Protein AF-A0A397JHE7-F1 (afdb_monomer_lite)

pLDDT: mean 72.0, std 15.16, range [23.62, 96.5]

Sequence (445 aa):
MYRCSILPQKILYDSLSLGESNKKKRNKEDAKQLLGYFPILFAKNEKEKTSPEFKKLVRETFHKSLKFLLDSLFENENGIDYKINNRIIWFFPKISTIIGDWPEACTYSLTYKSASSNFPCHFCLVQKNDLIDTMQDQIILRNHENMMEHFNNNTGHSKAINEWADLFVILFRKKSDSKMKFPKFHSWIFHIVDTIREYGAINGYTTETYESLHKSYVKTPYRLSNKKGIEEQIMKTIRRKAIIKRRVTEELHKTPTALIYTSKLFEFKLLEASIFFEQQKKNLDLTENMIKGFAKFLECLDLFFDMLDIISAENCRIKIFGSVTLKNINILRATNKFQNRPWFSNIAIAMDDAELFEYQSDNGTCYAQTLLITEVILPNKSPFHLALVQWYDFKSKKTPFVYSCPLLKLVEIYNFIEIEAIEEIVHIVPRFDTKDEYFVNKFIF

Organism: NCBI:txid1348612

Foldseek 3Di:
DFDQDDDLVDKDWDKDFDPVDDLVQRLDPLRIDTQGIATDGDDPDPVLVPDPVNLVVRVVSRVVVVCVSCVVLVVPPVFDFDAGPNDTDTDRDDCPDDFDPPQVVCVNVVNADDQPDQQHAPVPSDGLLVLDPLDDVDQDDDDPVVCVVCVVVVNNVLSVLSSVLNVVLVVCLVVDPSSPSGRVSSCSNPPVVVCCVPPNDPVSRYCVSVVVVSCVQRVLQQVLDPNPPRVVSSVVVVQVLVQQLVVCVVCVPPDDDDKDADFWDDKDWPVCLVVVLVVCVVPPLDDPLLNLCSVCVVVQVVSVCVSVVPPDQVRKMKIWGQWIQAPVRDIAGAASQDPHHGDWWKFKFFGPPVCQVVADDPNRIWIWIFRIWMWIDGPPDDIFGKTKTWGKHQPDPVPQDDPNWGKIFTDSHIHIHGSNRTDDTWDWADDPPDPRIITTDPPDD

Secondary structure (DSSP, 8-state):
---B---TTS-EEEEEE-TTS-HHHHTSGGGEEEEEEE--B--SSHHHHHSHHHHHHHHHHHHHHHHHHHHHHHS-TT-EEEEETTEEEEE--------S-HHHHHHHTT----TT-SS--TTT---GGGS-----S--PPP-HHHHHHHHHTT-HHHHHHHHHHHHHHHHHGGG-TTTT--HHHHHHHHTHHHHHHHH--GGGS-THHHHHHHIIIIIHHHHHS-SSSHHHHHHHHHHHHHHHHHHHHHHTTSPPP--EE--EEEEEEGGGHHHHHHHHTT-TT--HHHHHHHHHHHHHHHHHHHHTT----TT-EEEEESEEE-TTS-EEEEEEEETTEEEE-EEEEEPPGGGTTSS--BTTEEEEEEEEEEEEE-TTSPPEEEEEEEEEEES-SS--EETTEEEEEEEEEEEEEEGGG--EEE-EEE-TTSTT-EEE-----

Radius of gyration: 28.85 Å; chains: 1; bounding box: 70×59×84 Å

Structure (mmCIF, N/CA/C/O backbone):
data_AF-A0A397JHE7-F1
#
_entry.id   AF-A0A397JHE7-F1
#
loop_
_atom_site.group_PDB
_atom_site.id
_atom_site.type_symbol
_atom_site.label_atom_id
_atom_site.label_alt_id
_atom_site.label_comp_id
_atom_site.label_asym_id
_atom_site.label_entity_id
_atom_site.label_seq_id
_atom_site.pdbx_PDB_ins_code
_atom_site.Cartn_x
_atom_site.Cartn_y
_atom_site.Cartn_z
_atom_site.occupancy
_atom_site.B_iso_or_equiv
_atom_site.auth_seq_id
_atom_site.auth_comp_id
_atom_site.auth_asym_id
_atom_site.auth_atom_id
_atom_site.pdbx_PDB_model_num
ATOM 1 N N . MET A 1 1 ? 2.592 -34.560 -9.461 1.00 26.38 1 MET A N 1
ATOM 2 C CA . MET A 1 1 ? 2.081 -33.389 -8.713 1.00 26.38 1 MET A CA 1
ATOM 3 C C . MET A 1 1 ? 3.166 -32.313 -8.696 1.00 26.38 1 MET A C 1
ATOM 5 O O . MET A 1 1 ? 4.179 -32.485 -8.022 1.00 26.38 1 MET A O 1
ATOM 9 N N . TYR A 1 2 ? 3.023 -31.276 -9.524 1.00 28.66 2 TYR A N 1
ATOM 10 C CA . TYR A 1 2 ? 3.938 -30.129 -9.554 1.00 28.66 2 TYR A CA 1
ATOM 11 C C . TYR A 1 2 ? 3.508 -29.138 -8.465 1.00 28.66 2 TYR A C 1
ATOM 13 O O . TYR A 1 2 ? 2.320 -28.853 -8.331 1.00 28.66 2 TYR A O 1
ATOM 21 N N . ARG A 1 3 ? 4.448 -28.651 -7.647 1.00 23.62 3 ARG A N 1
ATOM 22 C CA . ARG A 1 3 ? 4.163 -27.666 -6.591 1.00 23.62 3 ARG A CA 1
ATOM 23 C C . ARG A 1 3 ? 4.021 -26.287 -7.243 1.00 23.62 3 ARG A C 1
ATOM 25 O O . ARG A 1 3 ? 5.022 -25.659 -7.576 1.00 23.62 3 ARG A O 1
ATOM 32 N N . CYS A 1 4 ? 2.789 -25.816 -7.430 1.00 29.36 4 CYS A N 1
ATOM 33 C CA . CYS A 1 4 ? 2.535 -24.416 -7.764 1.00 29.36 4 CYS A CA 1
ATOM 34 C C . CYS A 1 4 ? 2.767 -23.591 -6.492 1.00 29.36 4 CYS A C 1
ATOM 36 O O . CYS A 1 4 ? 2.058 -23.770 -5.505 1.00 29.36 4 CYS A O 1
ATOM 38 N N . SER A 1 5 ? 3.815 -22.770 -6.473 1.00 27.73 5 SER A N 1
ATOM 39 C CA . SER A 1 5 ? 4.160 -21.934 -5.318 1.00 27.73 5 SER A CA 1
ATOM 40 C C . SER A 1 5 ? 4.160 -20.491 -5.799 1.00 27.73 5 SER A C 1
ATOM 42 O O . SER A 1 5 ? 5.057 -20.098 -6.531 1.00 27.73 5 SER A O 1
ATOM 44 N N . ILE A 1 6 ? 3.144 -19.708 -5.449 1.00 31.28 6 ILE A N 1
ATOM 45 C CA . ILE A 1 6 ? 3.033 -18.313 -5.887 1.00 31.28 6 ILE A CA 1
ATOM 46 C C . ILE A 1 6 ? 3.916 -17.470 -4.959 1.00 31.28 6 ILE A C 1
ATOM 48 O O . ILE A 1 6 ? 3.561 -17.203 -3.814 1.00 31.28 6 ILE A O 1
ATOM 52 N N . LEU A 1 7 ? 5.114 -17.106 -5.429 1.00 29.56 7 LEU A N 1
ATOM 53 C CA . LEU A 1 7 ? 6.007 -16.180 -4.733 1.00 29.56 7 LEU A CA 1
ATOM 54 C C . LEU A 1 7 ? 5.869 -14.779 -5.360 1.00 29.56 7 LEU A C 1
ATOM 56 O O . LEU A 1 7 ? 6.213 -14.600 -6.526 1.00 29.56 7 LEU A O 1
ATOM 60 N N . PRO A 1 8 ? 5.455 -13.753 -4.605 1.00 34.47 8 PRO A N 1
ATOM 61 C CA . PRO A 1 8 ? 5.121 -12.417 -5.128 1.00 34.47 8 PRO A CA 1
ATOM 62 C C . PRO A 1 8 ? 6.307 -11.564 -5.597 1.00 34.47 8 PRO A C 1
ATOM 64 O O . PRO A 1 8 ? 6.121 -10.450 -6.071 1.00 34.47 8 PRO A O 1
ATOM 67 N N . GLN A 1 9 ? 7.540 -12.073 -5.520 1.00 31.16 9 GLN A N 1
ATOM 68 C CA . GLN A 1 9 ? 8.666 -11.485 -6.258 1.00 31.16 9 GLN A CA 1
ATOM 69 C C . GLN A 1 9 ? 8.653 -11.852 -7.752 1.00 31.16 9 GLN A C 1
ATOM 71 O O . GLN A 1 9 ? 9.424 -11.279 -8.519 1.00 31.16 9 GLN A O 1
ATOM 76 N N . LYS A 1 10 ? 7.819 -12.816 -8.157 1.00 37.25 10 LYS A N 1
ATOM 77 C CA . LYS A 1 10 ? 7.774 -13.399 -9.498 1.00 37.25 10 LYS A CA 1
ATOM 78 C C . LYS A 1 10 ? 6.319 -13.685 -9.885 1.00 37.25 10 LYS A C 1
ATOM 80 O O . LYS A 1 10 ? 5.913 -14.837 -9.980 1.00 37.25 10 LYS A O 1
ATOM 85 N N . ILE A 1 11 ? 5.535 -12.627 -10.059 1.00 40.00 11 ILE A N 1
ATOM 86 C CA . ILE A 1 11 ? 4.201 -12.680 -10.662 1.00 40.00 11 ILE A CA 1
ATOM 87 C C . ILE A 1 11 ? 4.264 -11.780 -11.896 1.00 40.00 11 ILE A C 1
ATOM 89 O O . ILE A 1 11 ? 4.643 -10.616 -11.773 1.00 40.00 11 ILE A O 1
ATOM 93 N N . LEU A 1 12 ? 3.948 -12.319 -13.078 1.00 46.59 12 LEU A N 1
ATOM 94 C CA . LEU A 1 12 ? 3.642 -11.471 -14.232 1.00 46.59 12 LEU A CA 1
ATOM 95 C C . LEU A 1 12 ? 2.204 -10.983 -14.068 1.00 46.59 12 LEU A C 1
ATOM 97 O O . LEU A 1 12 ? 1.339 -11.751 -13.654 1.00 46.59 12 LEU A O 1
ATOM 101 N N . TYR A 1 13 ? 1.947 -9.726 -14.384 1.00 48.31 13 TYR A N 1
ATOM 102 C CA . TYR A 1 13 ? 0.606 -9.157 -14.378 1.00 48.31 13 TYR A CA 1
ATOM 103 C C . TYR A 1 13 ? 0.344 -8.540 -15.748 1.00 48.31 13 TYR A C 1
ATOM 105 O O . TYR A 1 13 ? 1.288 -8.116 -16.417 1.00 48.31 13 TYR A O 1
ATOM 113 N N . ASP A 1 14 ? -0.920 -8.516 -16.155 1.00 54.09 14 ASP A N 1
ATOM 114 C CA . ASP A 1 14 ? -1.324 -7.950 -17.441 1.00 54.09 14 ASP A CA 1
ATOM 115 C C . ASP A 1 14 ? -2.219 -6.729 -17.239 1.00 54.09 14 ASP A C 1
ATOM 117 O O . ASP A 1 14 ? -2.984 -6.660 -16.272 1.00 54.09 14 ASP A O 1
ATOM 121 N N . SER A 1 15 ? -2.124 -5.751 -18.135 1.00 53.28 15 SER A N 1
ATOM 122 C CA . SER A 1 15 ? -2.905 -4.518 -18.034 1.00 53.28 15 SER A CA 1
ATOM 123 C C . SER A 1 15 ? -3.375 -4.021 -19.392 1.00 53.28 15 SER A C 1
ATOM 125 O O . SER A 1 15 ? -2.587 -3.976 -20.336 1.00 53.28 15 SER A O 1
ATOM 127 N N . LEU A 1 16 ? -4.620 -3.555 -19.459 1.00 56.34 16 LEU A N 1
ATOM 128 C CA . LEU A 1 16 ? -5.203 -2.943 -20.649 1.00 56.34 16 LEU A CA 1
ATOM 129 C C . LEU A 1 16 ? -4.879 -1.440 -20.681 1.00 56.34 16 LEU A C 1
ATOM 131 O O . LEU A 1 16 ? -4.865 -0.792 -19.635 1.00 56.34 16 LEU A O 1
ATOM 135 N N . SER A 1 17 ? -4.612 -0.874 -21.861 1.00 55.06 17 SER A N 1
ATOM 136 C CA . SER A 1 17 ? -4.338 0.561 -22.039 1.00 55.06 17 SER A CA 1
ATOM 137 C C . SER A 1 17 ? -4.993 1.104 -23.307 1.00 55.06 17 SER A C 1
ATOM 139 O O . SER A 1 17 ? -5.088 0.401 -24.312 1.00 55.06 17 SER A O 1
ATOM 141 N N . LEU A 1 18 ? -5.416 2.372 -23.282 1.00 54.31 18 LEU A N 1
ATOM 142 C CA . LEU A 1 18 ? -6.009 3.036 -24.444 1.00 54.31 18 LEU A CA 1
ATOM 143 C C . LEU A 1 18 ? -4.972 3.343 -25.533 1.00 54.31 18 LEU A C 1
ATOM 145 O O . LEU A 1 18 ? -4.219 4.324 -25.450 1.00 54.31 18 LEU A O 1
ATOM 149 N N . GLY A 1 19 ? -5.016 2.549 -26.603 1.00 47.25 19 GLY A N 1
ATOM 150 C CA . GLY A 1 19 ? -4.161 2.678 -27.781 1.00 47.25 19 GLY A CA 1
ATOM 151 C C . GLY A 1 19 ? -4.326 3.984 -28.565 1.00 47.25 19 GLY A C 1
ATOM 152 O O . GLY A 1 19 ? -3.373 4.421 -29.187 1.00 47.25 19 GLY A O 1
ATOM 153 N N . GLU A 1 20 ? -5.452 4.691 -28.510 1.00 47.53 20 GLU A N 1
ATOM 154 C CA . GLU A 1 20 ? -5.619 5.947 -29.278 1.00 47.53 20 GLU A CA 1
ATOM 155 C C . GLU A 1 20 ? -5.133 7.204 -28.536 1.00 47.53 20 GLU A C 1
ATOM 157 O O . GLU A 1 20 ? -5.115 8.304 -29.082 1.00 47.53 20 GLU A O 1
ATOM 162 N N . SER A 1 21 ? -4.700 7.069 -27.280 1.00 52.34 21 SER A N 1
ATOM 163 C CA . SER A 1 21 ? -4.325 8.224 -26.463 1.00 52.34 21 SER A CA 1
ATOM 164 C C . SER A 1 21 ? -2.879 8.690 -26.698 1.00 52.34 21 SER A C 1
ATOM 166 O O . SER A 1 21 ? -1.971 7.888 -26.929 1.00 52.34 21 SER A O 1
ATOM 168 N N . ASN A 1 22 ? -2.651 10.009 -26.612 1.00 51.16 22 ASN A N 1
ATOM 169 C CA . ASN A 1 22 ? -1.320 10.618 -26.717 1.00 51.16 22 ASN A CA 1
ATOM 170 C C . ASN A 1 22 ? -0.339 10.018 -25.691 1.00 51.16 22 ASN A C 1
ATOM 172 O O . ASN A 1 22 ? -0.720 9.721 -24.559 1.00 51.16 22 ASN A O 1
ATOM 176 N N . LYS A 1 23 ? 0.952 9.921 -26.037 1.00 50.88 23 LYS A N 1
ATOM 177 C CA . LYS A 1 23 ? 1.996 9.265 -25.216 1.00 50.88 23 LYS A CA 1
ATOM 178 C C . LYS A 1 23 ? 2.054 9.735 -23.754 1.00 50.88 23 LYS A C 1
ATOM 180 O O . LYS A 1 23 ? 2.192 8.922 -22.848 1.00 50.88 23 LYS A O 1
ATOM 185 N N . LYS A 1 24 ? 1.874 11.041 -23.505 1.00 52.00 24 LYS A N 1
ATOM 186 C CA . LYS A 1 24 ? 1.808 11.615 -22.143 1.00 52.00 24 LYS A CA 1
ATOM 187 C C . LYS A 1 24 ? 0.621 11.095 -21.317 1.00 52.00 24 LYS A C 1
ATOM 189 O O . LYS A 1 24 ? 0.688 11.117 -20.095 1.00 52.00 24 LYS A O 1
ATOM 194 N N . LYS A 1 25 ? -0.464 10.675 -21.972 1.00 59.88 25 LYS A N 1
ATOM 195 C CA . LYS A 1 25 ? -1.680 10.142 -21.348 1.00 59.88 25 LYS A CA 1
ATOM 196 C C . LYS A 1 25 ? -1.567 8.633 -21.108 1.00 59.88 25 LYS A C 1
ATOM 198 O O . LYS A 1 25 ? -1.886 8.202 -20.011 1.00 59.88 25 LYS A O 1
ATOM 203 N N . ARG A 1 26 ? -1.018 7.863 -22.062 1.00 54.31 26 ARG A N 1
ATOM 204 C CA . ARG A 1 26 ? -0.791 6.406 -21.912 1.00 54.31 26 ARG A CA 1
ATOM 205 C C . ARG A 1 26 ? 0.046 6.033 -20.688 1.00 54.31 26 ARG A C 1
ATOM 207 O O . ARG A 1 26 ? -0.150 4.964 -20.126 1.00 54.31 26 ARG A O 1
ATOM 214 N N . ASN A 1 27 ? 0.977 6.895 -20.282 1.00 56.34 27 ASN A N 1
ATOM 215 C CA . ASN A 1 27 ? 1.889 6.617 -19.169 1.00 56.34 27 ASN A CA 1
ATOM 216 C C . ASN A 1 27 ? 1.295 6.905 -17.781 1.00 56.34 27 ASN A C 1
ATOM 218 O O . ASN A 1 27 ? 1.979 6.676 -16.786 1.00 56.34 27 ASN A O 1
ATOM 222 N N . LYS A 1 28 ? 0.061 7.410 -17.692 1.00 59.75 28 LYS A N 1
ATOM 223 C CA . LYS A 1 28 ? -0.585 7.668 -16.404 1.00 59.75 28 LYS A CA 1
ATOM 224 C C . LYS A 1 28 ? -1.330 6.437 -15.884 1.00 59.75 28 LYS A C 1
ATOM 226 O O . LYS A 1 28 ? -1.841 5.640 -16.670 1.00 59.75 28 LYS A O 1
ATOM 231 N N . GLU A 1 29 ? -1.411 6.308 -14.560 1.00 56.56 29 GLU A N 1
ATOM 232 C CA . GLU A 1 29 ? -2.109 5.200 -13.890 1.00 56.56 29 GLU A CA 1
ATOM 233 C C . GLU A 1 29 ? -3.600 5.135 -14.266 1.00 56.56 29 GLU A C 1
ATOM 235 O O . GLU A 1 29 ? -4.122 4.050 -14.480 1.00 56.56 29 GLU A O 1
ATOM 240 N N . ASP A 1 30 ? -4.267 6.281 -14.452 1.00 61.22 30 ASP A N 1
ATOM 241 C CA . ASP A 1 30 ? -5.688 6.379 -14.827 1.00 61.22 30 ASP A CA 1
ATOM 242 C C . ASP A 1 30 ? -5.988 5.958 -16.277 1.00 61.22 30 ASP A C 1
ATOM 244 O O . ASP A 1 30 ? -7.151 5.832 -16.661 1.00 61.22 30 ASP A O 1
ATOM 248 N N . ALA A 1 31 ? -4.955 5.747 -17.097 1.00 57.38 31 ALA A N 1
ATOM 249 C CA . ALA A 1 31 ? -5.079 5.296 -18.482 1.00 57.38 31 ALA A CA 1
ATOM 250 C C . ALA A 1 31 ? -4.892 3.775 -18.643 1.00 57.38 31 ALA A C 1
ATOM 252 O O . ALA A 1 31 ? -4.861 3.285 -19.781 1.00 57.38 31 ALA A O 1
ATOM 253 N N . LYS A 1 32 ? -4.733 3.035 -17.532 1.00 64.31 32 LYS A N 1
ATOM 254 C CA . LYS A 1 32 ? -4.454 1.593 -17.510 1.00 64.31 32 LYS A CA 1
ATOM 255 C C . LYS A 1 32 ? -5.306 0.859 -16.471 1.00 64.31 32 LYS A C 1
ATOM 257 O O . LYS A 1 32 ? -5.542 1.383 -15.390 1.00 64.31 32 LYS A O 1
ATOM 262 N N . GLN A 1 33 ? -5.713 -0.374 -16.769 1.00 62.00 33 GLN A N 1
ATOM 263 C CA . GLN A 1 33 ? -6.459 -1.232 -15.839 1.00 62.00 33 GLN A CA 1
ATOM 264 C C . GLN A 1 33 ? -5.792 -2.604 -15.721 1.00 62.00 33 GLN A C 1
ATOM 266 O O . GLN A 1 33 ? -5.429 -3.207 -16.729 1.00 62.00 33 GLN A O 1
ATOM 271 N N . LEU A 1 34 ? -5.615 -3.093 -14.491 1.00 63.34 34 LEU A N 1
ATOM 272 C CA . LEU A 1 34 ? -5.090 -4.433 -14.214 1.00 63.34 34 LEU A CA 1
ATOM 273 C C . LEU A 1 34 ? -6.127 -5.493 -14.614 1.00 63.34 34 LEU A C 1
ATOM 275 O O . LEU A 1 34 ? -7.256 -5.448 -14.133 1.00 63.34 34 LEU A O 1
ATOM 279 N N . LEU A 1 35 ? -5.728 -6.454 -15.448 1.00 62.19 35 LEU A N 1
ATOM 280 C CA . LEU A 1 35 ? -6.582 -7.559 -15.901 1.00 62.19 35 LEU A CA 1
ATOM 281 C C . LEU A 1 35 ? -6.434 -8.806 -15.024 1.00 62.19 35 LEU A C 1
ATOM 283 O O . LEU A 1 35 ? -7.408 -9.504 -14.763 1.00 62.19 35 LEU A O 1
ATOM 287 N N . GLY A 1 36 ? -5.218 -9.093 -14.555 1.00 62.41 36 GLY A N 1
ATOM 288 C CA . GLY A 1 36 ? -4.967 -10.256 -13.711 1.00 62.41 36 GLY A CA 1
ATOM 289 C C . GLY A 1 36 ? -3.495 -10.631 -13.589 1.00 62.41 36 GLY A C 1
ATOM 290 O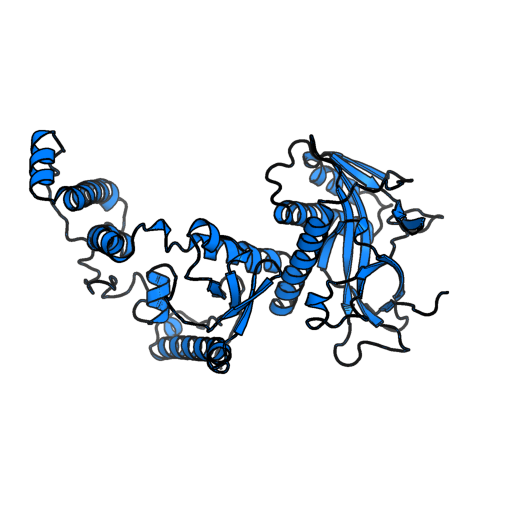 O . GLY A 1 36 ? -2.602 -9.879 -13.985 1.00 62.41 36 GLY A O 1
ATOM 291 N N . TYR A 1 37 ? -3.257 -11.810 -13.016 1.00 64.50 37 TYR A N 1
ATOM 292 C CA . TYR A 1 37 ? -1.934 -12.327 -12.673 1.00 64.50 37 TYR A CA 1
ATOM 293 C C . TYR A 1 37 ? -1.668 -13.682 -13.343 1.00 64.50 37 TYR A C 1
ATOM 295 O O . TYR A 1 37 ? -2.556 -14.529 -13.420 1.00 64.50 37 TYR A O 1
ATOM 303 N N . PHE A 1 38 ? -0.423 -13.918 -13.764 1.00 62.72 38 PHE A N 1
ATOM 304 C CA . PHE A 1 38 ? 0.024 -15.182 -14.347 1.00 62.72 38 PHE A CA 1
ATOM 305 C C . PHE A 1 38 ? 0.722 -16.087 -13.319 1.00 62.72 38 PHE A C 1
ATOM 307 O O . PHE A 1 38 ? 1.612 -15.629 -12.590 1.00 62.72 38 PHE A O 1
ATOM 314 N N . PRO A 1 39 ? 0.407 -17.396 -13.299 1.00 63.31 39 PRO A N 1
ATOM 315 C CA . PRO A 1 39 ? 1.094 -18.359 -12.448 1.00 63.31 39 PRO A CA 1
ATOM 316 C C . PRO A 1 39 ? 2.509 -18.666 -12.963 1.00 63.31 39 PRO A C 1
ATOM 318 O O . PRO A 1 39 ? 2.719 -18.909 -14.152 1.00 63.31 39 PRO A O 1
ATOM 321 N N . ILE A 1 40 ? 3.484 -18.734 -12.050 1.00 66.56 40 ILE A N 1
ATOM 322 C CA . ILE A 1 40 ? 4.867 -19.133 -12.355 1.00 66.56 40 ILE A CA 1
ATOM 323 C C . ILE A 1 40 ? 5.159 -20.509 -11.753 1.00 66.56 40 ILE A C 1
ATOM 325 O O . ILE A 1 40 ? 5.035 -20.723 -10.548 1.00 66.56 40 ILE A O 1
ATOM 329 N N . LEU A 1 41 ? 5.562 -21.455 -12.606 1.00 68.81 41 LEU A N 1
ATOM 330 C CA . LEU A 1 41 ? 5.880 -22.822 -12.194 1.00 68.81 41 LEU A CA 1
ATOM 331 C C . LEU A 1 41 ? 7.312 -22.943 -11.664 1.00 68.81 41 LEU A C 1
ATOM 333 O O . LEU A 1 41 ? 8.253 -22.389 -12.237 1.00 68.81 41 LEU A O 1
ATOM 337 N N . PHE A 1 42 ? 7.483 -23.752 -10.619 1.00 72.19 42 PHE A N 1
ATOM 338 C CA . PHE A 1 42 ? 8.781 -24.054 -10.022 1.00 72.19 42 PHE A CA 1
ATOM 339 C C . PHE A 1 42 ? 9.190 -25.499 -10.307 1.00 72.19 42 PHE A C 1
ATOM 341 O O . PHE A 1 42 ? 8.429 -26.435 -10.056 1.00 72.19 42 PHE A O 1
ATOM 348 N N . ALA A 1 43 ? 10.411 -25.669 -10.814 1.00 75.44 43 ALA A N 1
ATOM 349 C CA . ALA A 1 43 ? 11.056 -26.972 -10.918 1.00 75.44 43 ALA A CA 1
ATOM 350 C C . ALA A 1 43 ? 11.637 -27.377 -9.557 1.00 75.44 43 ALA A C 1
ATOM 352 O O . ALA A 1 43 ? 12.086 -26.525 -8.789 1.00 75.44 43 ALA A O 1
ATOM 353 N N . LYS A 1 44 ? 11.678 -28.678 -9.270 1.00 74.69 44 LYS A N 1
ATOM 354 C CA . LYS A 1 44 ? 12.282 -29.232 -8.053 1.00 74.69 44 LYS A CA 1
ATOM 355 C C . LYS A 1 44 ? 13.809 -29.173 -8.096 1.00 74.69 44 LYS A C 1
ATOM 357 O O . LYS A 1 44 ? 14.437 -29.090 -7.047 1.00 74.69 44 LYS A O 1
ATOM 362 N N . ASN A 1 45 ? 14.409 -29.243 -9.288 1.00 73.19 45 ASN A N 1
ATOM 363 C CA . ASN A 1 45 ? 15.857 -29.162 -9.501 1.00 73.19 45 ASN A CA 1
ATOM 364 C C . ASN A 1 45 ? 16.216 -28.653 -10.920 1.00 73.19 45 ASN A C 1
ATOM 366 O O . ASN A 1 45 ? 15.354 -28.528 -11.791 1.00 73.19 45 ASN A O 1
ATOM 370 N N . GLU A 1 46 ? 17.501 -28.365 -11.166 1.00 74.44 46 GLU A N 1
ATOM 371 C CA . GLU A 1 46 ? 17.999 -27.864 -12.467 1.00 74.44 46 GLU A CA 1
ATOM 372 C C . GLU A 1 46 ? 17.845 -28.880 -13.619 1.00 74.44 46 GLU A C 1
ATOM 374 O O . GLU A 1 46 ? 17.635 -28.491 -14.771 1.00 74.44 46 GLU A O 1
ATOM 379 N N . LYS A 1 47 ? 17.873 -30.188 -13.324 1.00 75.88 47 LYS A N 1
ATOM 380 C CA . LYS A 1 47 ? 17.618 -31.236 -14.329 1.00 75.88 47 LYS A CA 1
ATOM 381 C C . LYS A 1 47 ? 16.177 -31.179 -14.840 1.00 75.88 47 LYS A C 1
ATOM 383 O O . LYS A 1 47 ? 15.939 -31.207 -16.041 1.00 75.88 47 LYS A O 1
ATOM 388 N N . GLU A 1 48 ? 15.211 -31.030 -13.940 1.00 73.50 48 GLU A N 1
ATOM 389 C CA . GLU A 1 48 ? 13.801 -30.877 -14.297 1.00 73.50 48 GLU A CA 1
ATOM 390 C C . GLU A 1 48 ? 13.574 -29.559 -15.040 1.00 73.50 48 GLU A C 1
ATOM 392 O O . GLU A 1 48 ? 12.937 -29.551 -16.086 1.00 73.50 48 GLU A O 1
ATOM 397 N N . LYS A 1 49 ? 14.174 -28.456 -14.581 1.00 71.88 49 LYS A N 1
ATOM 398 C CA . LYS A 1 49 ? 14.066 -27.136 -15.226 1.00 71.88 49 LYS A CA 1
ATOM 399 C C . LYS A 1 49 ? 14.518 -27.132 -16.692 1.00 71.88 49 LYS A C 1
ATOM 401 O O . LYS A 1 49 ? 13.977 -26.380 -17.506 1.00 71.88 49 LYS A O 1
ATOM 406 N N . THR A 1 50 ? 15.509 -27.955 -17.034 1.00 70.62 50 THR A N 1
ATOM 407 C CA . THR A 1 50 ? 16.051 -28.065 -18.397 1.00 70.62 50 THR A CA 1
ATOM 408 C C . THR A 1 50 ? 15.336 -29.109 -19.262 1.00 70.62 50 THR A C 1
ATOM 410 O O . THR A 1 50 ? 15.483 -29.051 -20.490 1.00 70.62 50 THR A O 1
ATOM 413 N N . SER A 1 51 ? 14.513 -29.977 -18.660 1.00 75.12 51 SER A N 1
ATOM 414 C CA . SER A 1 51 ? 13.780 -31.047 -19.348 1.00 75.12 51 SER A CA 1
ATOM 415 C C . SER A 1 51 ? 12.779 -30.525 -20.397 1.00 75.12 51 SER A C 1
ATOM 417 O O . SER A 1 51 ? 12.170 -29.460 -20.207 1.00 75.12 51 SER A O 1
ATOM 419 N N . PRO A 1 52 ? 12.583 -31.250 -21.514 1.00 73.12 52 PRO A N 1
ATOM 420 C CA . PRO A 1 52 ? 11.546 -30.945 -22.501 1.00 73.12 52 PRO A CA 1
ATOM 421 C C . PRO A 1 52 ? 10.138 -30.897 -21.895 1.00 73.12 52 PRO A C 1
ATOM 423 O O . PRO A 1 52 ? 9.353 -30.012 -22.238 1.00 73.12 52 PRO A O 1
ATOM 426 N N . GLU A 1 53 ? 9.834 -31.797 -20.960 1.00 74.62 53 GLU A N 1
ATOM 427 C CA . GLU A 1 53 ? 8.519 -31.948 -20.336 1.00 74.62 53 GLU A CA 1
ATOM 428 C C . GLU A 1 53 ? 8.175 -30.734 -19.473 1.00 74.62 53 GLU A C 1
ATOM 430 O O . GLU A 1 53 ? 7.098 -30.154 -19.618 1.00 74.62 53 GLU A O 1
ATOM 435 N N . PHE A 1 54 ? 9.105 -30.278 -18.627 1.00 73.69 54 PHE A N 1
ATOM 436 C CA . PHE A 1 54 ? 8.898 -29.075 -17.819 1.00 73.69 54 PHE A CA 1
ATOM 437 C C . PHE A 1 54 ? 8.802 -27.824 -18.696 1.00 73.69 54 PHE A C 1
ATOM 439 O O . PHE A 1 54 ? 7.955 -26.958 -18.468 1.00 73.69 54 PHE A O 1
ATOM 446 N N . LYS A 1 55 ? 9.624 -27.736 -19.753 1.00 69.69 55 LYS A N 1
ATOM 447 C CA . LYS A 1 55 ? 9.520 -26.649 -20.734 1.00 69.69 55 LYS A CA 1
ATOM 448 C C . LYS A 1 55 ? 8.146 -26.639 -21.398 1.00 69.69 55 LYS A C 1
ATOM 450 O O . LYS A 1 55 ? 7.589 -25.553 -21.525 1.00 69.69 55 LYS A O 1
ATOM 455 N N . LYS A 1 56 ? 7.598 -27.797 -21.784 1.00 75.88 56 LYS A N 1
ATOM 456 C CA . LYS A 1 56 ? 6.248 -27.934 -22.355 1.00 75.88 56 LYS A CA 1
ATOM 457 C C . LYS A 1 56 ? 5.169 -27.524 -21.352 1.00 75.88 56 LYS A C 1
ATOM 459 O O . LYS A 1 56 ? 4.308 -26.724 -21.695 1.00 75.88 56 LYS A O 1
ATOM 464 N N . LEU A 1 57 ? 5.270 -27.974 -20.105 1.00 74.56 57 LEU A N 1
ATOM 465 C CA . LEU A 1 57 ? 4.310 -27.640 -19.054 1.00 74.56 57 LEU A CA 1
ATOM 466 C C . LEU A 1 57 ? 4.236 -26.129 -18.789 1.00 74.56 57 LEU A C 1
ATOM 468 O O . LEU A 1 57 ? 3.149 -25.565 -18.752 1.00 74.56 57 LEU A O 1
ATOM 472 N N . VAL A 1 58 ? 5.386 -25.452 -18.680 1.00 69.25 58 VAL A N 1
ATOM 473 C CA . VAL A 1 58 ? 5.439 -23.985 -18.531 1.00 69.25 58 VAL A CA 1
ATOM 474 C C . VAL A 1 58 ? 4.719 -23.283 -19.686 1.00 69.25 58 VAL A C 1
ATOM 476 O O . VAL A 1 58 ? 4.014 -22.303 -19.458 1.00 69.25 58 VAL A O 1
ATOM 479 N N . ARG A 1 59 ? 4.873 -23.790 -20.916 1.00 70.38 59 ARG A N 1
ATOM 480 C CA . ARG A 1 59 ? 4.212 -23.240 -22.111 1.00 70.38 59 ARG A CA 1
ATOM 481 C C . ARG A 1 59 ? 2.698 -23.424 -22.049 1.00 70.38 59 ARG A C 1
ATOM 483 O O . ARG A 1 59 ? 1.957 -22.470 -22.251 1.00 70.38 59 ARG A O 1
ATOM 490 N N . GLU A 1 60 ? 2.241 -24.633 -21.734 1.00 75.88 60 GLU A N 1
ATOM 491 C CA . GLU A 1 60 ? 0.812 -24.941 -21.632 1.00 75.88 60 GLU A CA 1
ATOM 492 C C . GLU A 1 60 ? 0.126 -24.129 -20.533 1.00 75.88 60 GLU A C 1
ATOM 494 O O . GLU A 1 60 ? -0.963 -23.601 -20.748 1.00 75.88 60 GLU A O 1
ATOM 499 N N . THR A 1 61 ? 0.757 -24.000 -19.364 1.00 76.25 61 THR A N 1
ATOM 500 C CA . THR A 1 61 ? 0.217 -23.212 -18.252 1.00 76.25 61 THR A CA 1
ATOM 501 C C . THR A 1 61 ? 0.096 -21.737 -18.615 1.00 76.25 61 THR A C 1
ATOM 503 O O . THR A 1 61 ? -0.942 -21.138 -18.335 1.00 76.25 61 THR A O 1
ATOM 506 N N . PHE A 1 62 ? 1.108 -21.163 -19.270 1.00 72.25 62 PHE A N 1
ATOM 507 C CA . PHE A 1 62 ? 1.065 -19.774 -19.718 1.00 72.25 62 PHE A CA 1
ATOM 508 C C . PHE A 1 62 ? -0.095 -19.530 -20.695 1.00 72.25 62 PHE A C 1
ATOM 510 O O . PHE A 1 62 ? -0.936 -18.674 -20.439 1.00 72.25 62 PHE A O 1
ATOM 517 N N . HIS A 1 63 ? -0.216 -20.340 -21.753 1.00 72.94 63 HIS A N 1
ATOM 518 C CA . HIS A 1 63 ? -1.282 -20.167 -22.746 1.00 72.94 63 HIS A CA 1
ATOM 519 C C . HIS A 1 63 ? -2.684 -20.431 -22.201 1.00 72.94 63 HIS A C 1
ATOM 521 O O . HIS A 1 63 ? -3.609 -19.710 -22.557 1.00 72.94 63 HIS A O 1
ATOM 527 N N . LYS A 1 64 ? -2.861 -21.427 -21.323 1.00 78.62 64 LYS A N 1
ATOM 528 C CA . LYS A 1 64 ? -4.158 -21.671 -20.671 1.00 78.62 64 LYS A CA 1
ATOM 529 C C . LYS A 1 64 ? -4.569 -20.501 -19.777 1.00 78.62 64 LYS A C 1
ATOM 531 O O . LYS A 1 64 ? -5.738 -20.139 -19.767 1.00 78.62 64 LYS A O 1
ATOM 536 N N . SER A 1 65 ? -3.612 -19.902 -19.068 1.00 73.75 65 SER A N 1
ATOM 537 C CA . SER A 1 65 ? -3.866 -18.731 -18.219 1.00 73.75 65 SER A CA 1
ATOM 538 C C . SER A 1 65 ? -4.191 -17.493 -19.055 1.00 73.75 65 SER A C 1
ATOM 540 O O . SER A 1 65 ? -5.128 -16.773 -18.733 1.00 73.75 65 SER A O 1
ATOM 542 N N . LEU A 1 66 ? -3.459 -17.276 -20.154 1.00 73.25 66 LEU A N 1
ATOM 543 C CA . LEU A 1 66 ? -3.721 -16.179 -21.087 1.00 73.25 66 LEU A CA 1
ATOM 544 C C . LEU A 1 66 ? -5.102 -16.322 -21.726 1.00 73.25 66 LEU A C 1
ATOM 546 O O . LEU A 1 66 ? -5.859 -15.362 -21.755 1.00 73.25 66 LEU A O 1
ATOM 550 N N . LYS A 1 67 ? -5.445 -17.532 -22.184 1.00 76.12 67 LYS A N 1
ATOM 551 C CA . LYS A 1 67 ? -6.772 -17.835 -22.714 1.00 76.12 67 LYS A CA 1
ATOM 552 C C . LYS A 1 67 ? -7.854 -17.482 -21.691 1.00 76.12 67 LYS A C 1
ATOM 554 O O . LYS A 1 67 ? -8.712 -16.676 -21.997 1.00 76.12 67 LYS A O 1
ATOM 559 N N . PHE A 1 68 ? -7.742 -17.981 -20.461 1.00 77.06 68 PHE A N 1
ATOM 560 C CA . PHE A 1 68 ? -8.713 -17.695 -19.402 1.00 77.06 68 PHE A CA 1
ATOM 561 C C . PHE A 1 68 ? -8.889 -16.190 -19.121 1.00 77.06 68 PHE A C 1
ATOM 563 O O . PHE A 1 68 ? -10.007 -15.724 -18.933 1.00 77.06 68 PHE A O 1
ATOM 570 N N . LEU A 1 69 ? -7.795 -15.417 -19.113 1.00 70.81 69 LEU A N 1
ATOM 571 C CA . LEU A 1 69 ? -7.852 -13.963 -18.919 1.00 70.81 69 LEU A CA 1
ATOM 572 C C . LEU A 1 69 ? -8.539 -13.246 -20.087 1.00 70.81 69 LEU A C 1
ATOM 574 O O . LEU A 1 69 ? -9.304 -12.309 -19.869 1.00 70.81 69 LEU A O 1
ATOM 578 N N . LEU A 1 70 ? -8.259 -13.678 -21.316 1.00 71.06 70 LEU A N 1
ATOM 579 C CA . LEU A 1 70 ? -8.790 -13.050 -22.520 1.00 71.06 70 LEU A CA 1
ATOM 580 C C . LEU A 1 70 ? -10.200 -13.528 -22.887 1.00 71.06 70 LEU A C 1
ATOM 582 O O . LEU A 1 70 ? -10.913 -12.775 -23.540 1.00 71.06 70 LEU A O 1
ATOM 586 N N . ASP A 1 71 ? -10.624 -14.724 -22.467 1.00 73.81 71 ASP A N 1
ATOM 587 C CA . ASP A 1 71 ? -11.950 -15.285 -22.772 1.00 73.81 71 ASP A CA 1
ATOM 588 C C . ASP A 1 71 ? -13.055 -14.282 -22.365 1.00 73.81 71 ASP A C 1
ATOM 590 O O . ASP A 1 71 ? -13.905 -13.932 -23.179 1.00 73.81 71 ASP A O 1
ATOM 594 N N . SER A 1 72 ? -12.934 -13.669 -21.181 1.00 65.94 72 SER A N 1
ATOM 595 C CA . SER A 1 72 ? -13.843 -12.616 -20.679 1.00 65.94 72 SER A CA 1
ATOM 596 C C . SER A 1 72 ? -13.936 -11.367 -21.577 1.00 65.94 72 SER A C 1
ATOM 598 O O . SER A 1 72 ? -14.954 -10.674 -21.591 1.00 65.94 72 SER A O 1
ATOM 600 N N . LEU A 1 73 ? -12.856 -11.037 -22.297 1.00 64.69 73 LEU A N 1
ATOM 601 C CA . LEU A 1 73 ? -12.803 -9.895 -23.219 1.00 64.69 73 LEU A CA 1
ATOM 602 C C . LEU A 1 73 ? -13.434 -10.229 -24.574 1.00 64.69 73 LEU A C 1
ATOM 604 O O . LEU A 1 73 ? -13.917 -9.323 -25.248 1.00 64.69 73 LEU A O 1
ATOM 608 N N . PHE A 1 74 ? -13.424 -11.505 -24.967 1.00 63.91 74 PHE A N 1
ATOM 609 C CA . PHE A 1 74 ? -13.966 -11.978 -26.241 1.00 63.91 74 PHE A CA 1
ATOM 610 C C . PHE A 1 74 ? -15.425 -12.445 -26.152 1.00 63.91 74 PHE A C 1
ATOM 612 O O . PHE A 1 74 ? -16.117 -12.413 -27.162 1.00 63.91 74 PHE A O 1
ATOM 619 N N . GLU A 1 75 ? -15.917 -12.822 -24.969 1.00 63.81 75 GLU A N 1
ATOM 620 C CA . GLU A 1 75 ? -17.333 -13.165 -24.746 1.00 63.81 75 GLU A CA 1
ATOM 621 C C . GLU A 1 75 ? -18.274 -11.945 -24.847 1.00 63.81 75 GLU A C 1
ATOM 623 O O . GLU A 1 75 ? -19.469 -12.098 -25.095 1.00 63.81 75 GLU A O 1
ATOM 628 N N . ASN A 1 76 ? -17.746 -10.721 -24.722 1.00 62.12 76 ASN A N 1
ATOM 629 C CA . ASN A 1 76 ? -18.501 -9.477 -24.898 1.00 62.12 76 ASN A CA 1
ATOM 630 C C . ASN A 1 76 ? -18.405 -8.958 -26.342 1.00 62.12 76 ASN A C 1
ATOM 632 O O . ASN A 1 76 ? -17.779 -7.930 -26.616 1.00 62.12 76 ASN A O 1
ATOM 636 N N . GLU A 1 77 ? -19.075 -9.643 -27.274 1.00 58.03 77 GLU A N 1
ATOM 637 C CA . GLU A 1 77 ? -19.175 -9.218 -28.685 1.00 58.03 77 GLU A CA 1
ATOM 638 C C . GLU A 1 77 ? -19.808 -7.825 -28.858 1.00 58.03 77 GLU A C 1
ATOM 640 O O . GLU A 1 77 ? -19.618 -7.196 -29.893 1.00 58.03 77 GLU A O 1
ATOM 645 N N . ASN A 1 78 ? -20.503 -7.320 -27.831 1.00 67.06 78 ASN A N 1
ATOM 646 C CA . ASN A 1 78 ? -21.197 -6.029 -27.808 1.00 67.06 78 ASN A CA 1
ATOM 647 C C . ASN A 1 78 ? -20.392 -4.899 -27.136 1.00 67.06 78 ASN A C 1
ATOM 649 O O . ASN A 1 78 ? -20.962 -3.868 -26.782 1.00 67.06 78 ASN A O 1
ATOM 653 N N . GLY A 1 79 ? -19.081 -5.078 -26.952 1.00 68.38 79 GLY A N 1
ATOM 654 C CA . GLY A 1 79 ? -18.211 -4.083 -26.324 1.00 68.38 79 GLY A CA 1
ATOM 655 C C . GLY A 1 79 ? -18.211 -4.151 -24.796 1.00 68.38 79 GLY A C 1
ATOM 656 O O . GLY A 1 79 ? -18.972 -4.895 -24.182 1.00 68.38 79 GLY A O 1
ATOM 657 N N . ILE A 1 80 ? -17.302 -3.396 -24.182 1.00 71.06 80 ILE A N 1
ATOM 658 C CA . ILE A 1 80 ? -17.081 -3.352 -22.737 1.00 71.06 80 ILE A CA 1
ATOM 659 C C . ILE A 1 80 ? -17.146 -1.917 -22.218 1.00 71.06 80 ILE A C 1
ATOM 661 O O . ILE A 1 80 ? -16.670 -0.977 -22.860 1.00 71.06 80 ILE A O 1
ATOM 665 N N . ASP A 1 81 ? -17.700 -1.767 -21.020 1.00 72.62 81 ASP A N 1
ATOM 666 C CA . ASP A 1 81 ? -17.679 -0.521 -20.265 1.00 72.62 81 ASP A CA 1
ATOM 667 C C . ASP A 1 81 ? -16.346 -0.380 -19.528 1.00 72.62 81 ASP A C 1
ATOM 669 O O . ASP A 1 81 ? -15.994 -1.191 -18.670 1.00 72.62 81 ASP A O 1
ATOM 673 N N . TYR A 1 82 ? -15.593 0.670 -19.847 1.00 66.62 82 TYR A N 1
ATOM 674 C CA . TYR A 1 82 ? -14.273 0.917 -19.280 1.00 66.62 82 TYR A CA 1
ATOM 675 C C . TYR A 1 82 ? -14.241 2.246 -18.534 1.00 66.62 82 TYR A C 1
ATOM 677 O O . TYR A 1 82 ? -14.492 3.315 -19.092 1.00 66.62 82 TYR A O 1
ATOM 685 N N . LYS A 1 83 ? -13.932 2.196 -17.239 1.00 62.16 83 LYS A N 1
ATOM 686 C CA . LYS A 1 83 ? -14.005 3.363 -16.356 1.00 62.16 83 LYS A CA 1
ATOM 687 C C . LYS A 1 83 ? -12.674 4.119 -16.345 1.00 62.16 83 LYS A C 1
ATOM 689 O O . LYS A 1 83 ? -11.693 3.644 -15.786 1.00 62.16 83 LYS A O 1
ATOM 694 N N . ILE A 1 84 ? -12.651 5.329 -16.906 1.00 60.25 84 ILE A N 1
ATOM 695 C CA . ILE A 1 84 ? -11.494 6.243 -16.898 1.00 60.25 84 ILE A CA 1
ATOM 696 C C . ILE A 1 84 ? -11.894 7.557 -16.245 1.00 60.25 84 ILE A C 1
ATOM 698 O O . ILE A 1 84 ? -12.836 8.204 -16.695 1.00 60.25 84 ILE A O 1
ATOM 702 N N . ASN A 1 85 ? -11.148 8.004 -15.229 1.00 54.44 85 ASN A N 1
ATOM 703 C CA . ASN A 1 85 ? -11.412 9.273 -14.532 1.00 54.44 85 ASN A CA 1
ATOM 704 C C . ASN A 1 85 ? -12.889 9.432 -14.123 1.00 54.44 85 ASN A C 1
ATOM 706 O O . ASN A 1 85 ? -13.512 10.456 -14.398 1.00 54.44 85 ASN A O 1
ATOM 710 N N . ASN A 1 86 ? -13.468 8.382 -13.531 1.00 58.09 86 ASN A N 1
ATOM 711 C CA . ASN A 1 86 ? -14.886 8.299 -13.152 1.00 58.09 86 ASN A CA 1
ATOM 712 C C . ASN A 1 86 ? -15.895 8.451 -14.305 1.00 58.09 86 ASN A C 1
ATOM 714 O O . ASN A 1 86 ? -17.087 8.602 -14.052 1.00 58.09 86 ASN A O 1
ATOM 718 N N . ARG A 1 87 ? -15.457 8.370 -15.564 1.00 57.06 87 ARG A N 1
ATOM 719 C CA . ARG A 1 87 ? -16.330 8.295 -16.738 1.00 57.06 87 ARG A CA 1
ATOM 720 C C . ARG A 1 87 ? -16.318 6.877 -17.275 1.00 57.06 87 ARG A C 1
ATOM 722 O O . ARG A 1 87 ? -15.250 6.305 -17.476 1.00 57.06 87 ARG A O 1
ATOM 729 N N . ILE A 1 88 ? -17.501 6.322 -17.497 1.00 70.88 88 ILE A N 1
ATOM 730 C CA . ILE A 1 88 ? -17.646 5.059 -18.212 1.00 70.88 88 ILE A CA 1
ATOM 731 C C . ILE A 1 88 ? -17.514 5.377 -19.696 1.00 70.88 88 ILE A C 1
ATOM 733 O O . ILE A 1 88 ? -18.234 6.223 -20.227 1.00 70.88 88 ILE A O 1
ATOM 737 N N . ILE A 1 89 ? -16.538 4.751 -20.337 1.00 71.62 89 ILE A N 1
ATOM 738 C CA . ILE A 1 89 ? -16.311 4.830 -21.770 1.00 71.62 89 ILE A CA 1
ATOM 739 C C . ILE A 1 89 ? -16.595 3.442 -22.316 1.00 71.62 89 ILE A C 1
ATOM 741 O O . ILE A 1 89 ? -15.864 2.498 -22.027 1.00 71.62 89 ILE A O 1
ATOM 745 N N . TRP A 1 90 ? -17.664 3.333 -23.091 1.00 72.62 90 TRP A N 1
ATOM 746 C CA . TRP A 1 90 ? -17.987 2.110 -23.805 1.00 72.62 90 TRP A CA 1
ATOM 747 C C . TRP A 1 90 ? -17.085 1.981 -25.034 1.00 72.62 90 TRP A C 1
ATOM 749 O O . TRP A 1 90 ? -16.957 2.931 -25.814 1.00 72.62 90 TRP A O 1
ATOM 759 N N . PHE A 1 91 ? -16.441 0.828 -25.210 1.00 64.50 91 PHE A N 1
ATOM 760 C CA . PHE A 1 91 ? -15.658 0.543 -26.411 1.00 64.50 91 PHE A CA 1
ATOM 761 C C . PHE A 1 91 ? -15.603 -0.947 -26.744 1.00 64.50 91 PHE A C 1
ATOM 763 O O . PHE A 1 91 ? -15.776 -1.807 -25.888 1.00 64.50 91 PHE A O 1
ATOM 770 N N . PHE A 1 92 ? -15.268 -1.264 -27.994 1.00 66.19 92 PHE A N 1
ATOM 771 C CA . PHE A 1 92 ? -14.950 -2.632 -28.399 1.00 66.19 92 PHE A CA 1
ATOM 772 C C . PHE A 1 92 ? -13.484 -2.956 -28.103 1.00 66.19 92 PHE A C 1
ATOM 774 O O . PHE A 1 92 ? -12.599 -2.261 -28.620 1.00 66.19 92 PHE A O 1
ATOM 781 N N . PRO A 1 93 ? -13.188 -3.976 -27.277 1.00 60.41 93 PRO A N 1
ATOM 782 C CA . PRO A 1 93 ? -11.814 -4.328 -26.971 1.00 60.41 93 PRO A CA 1
ATOM 783 C C . PRO A 1 93 ? -11.148 -4.865 -28.237 1.00 60.41 93 PRO A C 1
ATOM 785 O O . PRO A 1 93 ? -11.489 -5.928 -28.749 1.00 60.41 93 PRO A O 1
ATOM 788 N N . LYS A 1 94 ? -10.179 -4.112 -28.757 1.00 56.16 94 LYS A N 1
ATOM 789 C CA . LYS A 1 94 ? -9.358 -4.529 -29.891 1.00 56.16 94 LYS A CA 1
ATOM 790 C C . LYS A 1 94 ? -7.923 -4.683 -29.420 1.00 56.16 94 LYS A C 1
ATOM 792 O O . LYS A 1 94 ? -7.298 -3.714 -28.992 1.00 56.16 94 LYS A O 1
ATOM 797 N N . ILE A 1 95 ? -7.386 -5.898 -29.513 1.00 59.09 95 ILE A N 1
ATOM 798 C CA . ILE A 1 95 ? -5.962 -6.135 -29.267 1.00 59.09 95 ILE A CA 1
ATOM 799 C C . ILE A 1 95 ? -5.196 -5.520 -30.440 1.00 59.09 95 ILE A C 1
ATOM 801 O O . ILE A 1 95 ? -5.126 -6.104 -31.518 1.00 59.09 95 ILE A O 1
ATOM 805 N N . SER A 1 96 ? -4.670 -4.307 -30.255 1.00 43.25 96 SER A N 1
ATOM 806 C CA . SER A 1 96 ? -3.892 -3.631 -31.298 1.00 43.25 96 SER A CA 1
ATOM 807 C C . SER A 1 96 ? -2.431 -4.077 -31.305 1.00 43.25 96 SER A C 1
ATOM 809 O O . SER A 1 96 ? -1.810 -4.121 -32.364 1.00 43.25 96 SER A O 1
ATOM 811 N N . THR A 1 97 ? -1.844 -4.336 -30.127 1.00 46.62 97 THR A N 1
ATOM 812 C CA . THR A 1 97 ? -0.398 -4.571 -29.962 1.00 46.62 97 THR A CA 1
ATOM 813 C C . THR A 1 97 ? -0.099 -5.205 -28.597 1.00 46.62 97 THR A C 1
ATOM 815 O O . THR A 1 97 ? -0.633 -4.750 -27.588 1.00 46.62 97 THR A O 1
ATOM 818 N N . ILE A 1 98 ? 0.780 -6.214 -28.540 1.00 54.75 98 ILE A N 1
ATOM 819 C CA . ILE A 1 98 ? 1.368 -6.698 -27.277 1.00 54.75 98 ILE A CA 1
ATOM 820 C C . ILE A 1 98 ? 2.527 -5.758 -26.933 1.00 54.75 98 ILE A C 1
ATOM 822 O O . ILE A 1 98 ? 3.542 -5.754 -27.625 1.00 54.75 98 ILE A O 1
ATOM 826 N N . ILE A 1 99 ? 2.361 -4.933 -25.898 1.00 49.22 99 ILE A N 1
ATOM 827 C CA . ILE A 1 99 ? 3.393 -3.996 -25.441 1.00 49.22 99 ILE A CA 1
ATOM 828 C C . ILE A 1 99 ? 4.142 -4.643 -24.273 1.00 49.22 99 ILE A C 1
ATOM 830 O O . ILE A 1 99 ? 3.589 -4.811 -23.192 1.00 49.22 99 ILE A O 1
ATOM 834 N N . GLY A 1 100 ? 5.402 -4.989 -24.502 1.00 54.41 100 GLY A N 1
ATOM 835 C CA . GLY A 1 100 ? 6.373 -5.437 -23.504 1.00 54.41 100 GLY A CA 1
ATOM 836 C C . GLY A 1 100 ? 7.771 -5.124 -24.025 1.00 54.41 100 GLY A C 1
ATOM 837 O O . GLY A 1 100 ? 7.908 -4.755 -25.199 1.00 54.41 100 GLY A O 1
ATOM 838 N N . ASP A 1 101 ? 8.813 -5.265 -23.200 1.00 51.09 101 ASP A N 1
ATOM 839 C CA . ASP A 1 101 ? 10.147 -5.261 -23.802 1.00 51.09 101 ASP A CA 1
ATOM 840 C C . ASP A 1 101 ? 10.252 -6.421 -24.800 1.00 51.09 101 ASP A C 1
ATOM 842 O O . ASP A 1 101 ? 9.505 -7.403 -24.767 1.00 51.09 101 ASP A O 1
ATOM 846 N N . TRP A 1 102 ? 11.136 -6.286 -25.780 1.00 57.44 102 TRP A N 1
ATOM 847 C CA . TRP A 1 102 ? 11.188 -7.271 -26.851 1.00 57.44 102 TRP A CA 1
ATOM 848 C C . TRP A 1 102 ? 11.439 -8.719 -26.351 1.00 57.44 102 TRP A C 1
ATOM 850 O O . TRP A 1 102 ? 10.830 -9.654 -26.878 1.00 57.44 102 TRP A O 1
ATOM 860 N N . PRO A 1 103 ? 12.243 -8.948 -25.288 1.00 53.16 103 PRO A N 1
ATOM 861 C CA . PRO A 1 103 ? 12.291 -10.229 -24.575 1.00 53.16 103 PRO A CA 1
ATOM 862 C C . PRO A 1 103 ? 10.952 -10.717 -23.983 1.00 53.16 103 PRO A C 1
ATOM 864 O O . PRO A 1 103 ? 10.655 -11.912 -24.077 1.00 53.16 103 PRO A O 1
ATOM 867 N N . GLU A 1 104 ? 10.132 -9.846 -23.394 1.00 54.97 104 GLU A N 1
ATOM 868 C CA . GLU A 1 104 ? 8.775 -10.157 -22.921 1.00 54.97 104 GLU A CA 1
ATOM 869 C C . GLU A 1 104 ? 7.846 -10.519 -24.086 1.00 54.97 104 GLU A C 1
ATOM 871 O O . GLU A 1 104 ? 7.187 -11.558 -24.032 1.00 54.97 104 GLU A O 1
ATOM 876 N N . ALA A 1 105 ? 7.864 -9.765 -25.191 1.00 58.50 105 ALA A N 1
ATOM 877 C CA . ALA A 1 105 ? 7.120 -10.099 -26.412 1.00 58.50 105 ALA A CA 1
ATOM 878 C C . ALA A 1 105 ? 7.521 -11.480 -26.977 1.00 58.50 105 ALA A C 1
ATOM 880 O O . ALA A 1 105 ? 6.675 -12.290 -27.371 1.00 58.50 105 ALA A O 1
ATOM 881 N N . CYS A 1 106 ? 8.815 -11.813 -26.936 1.00 58.28 106 CYS A N 1
ATOM 882 C CA . CYS A 1 106 ? 9.311 -13.138 -27.319 1.00 58.28 106 CYS A CA 1
ATOM 883 C C . CYS A 1 106 ? 8.940 -14.243 -26.312 1.00 58.28 106 CYS A C 1
ATOM 885 O O . CYS A 1 106 ? 8.927 -15.427 -26.660 1.00 58.28 106 CYS A O 1
ATOM 887 N N . THR A 1 107 ? 8.621 -13.877 -25.068 1.00 57.50 107 THR A N 1
ATOM 888 C CA . THR A 1 107 ? 8.090 -14.803 -24.063 1.00 57.50 107 THR A CA 1
ATOM 889 C C . THR A 1 107 ? 6.647 -15.186 -24.394 1.00 57.50 107 THR A C 1
ATOM 891 O O . THR A 1 107 ? 6.321 -16.368 -24.300 1.00 57.50 107 THR A O 1
ATOM 894 N N . TYR A 1 108 ? 5.817 -14.251 -24.881 1.00 57.59 108 TYR A N 1
ATOM 895 C CA . TYR A 1 108 ? 4.452 -14.546 -25.351 1.00 57.59 108 TYR A CA 1
ATOM 896 C C . TYR A 1 108 ? 4.425 -15.530 -26.529 1.00 57.59 108 TYR A C 1
ATOM 898 O O . TYR A 1 108 ? 3.578 -16.421 -26.572 1.00 57.59 108 TYR A O 1
ATOM 906 N N . SER A 1 109 ? 5.379 -15.408 -27.458 1.00 57.06 109 SER A N 1
ATOM 907 C CA . SER A 1 109 ? 5.541 -16.345 -28.580 1.00 57.06 109 SER A CA 1
ATOM 908 C C . SER A 1 109 ? 6.370 -17.590 -28.232 1.00 57.06 109 SER A C 1
ATOM 910 O O . SER A 1 109 ? 6.498 -18.493 -29.057 1.00 57.06 109 SER A O 1
ATOM 912 N N . LEU A 1 110 ? 6.926 -17.667 -27.014 1.00 55.03 110 LEU A N 1
ATOM 913 C CA . LEU A 1 110 ? 7.766 -18.763 -26.506 1.00 55.03 110 LEU A CA 1
ATOM 914 C C . LEU A 1 110 ? 8.995 -19.101 -27.371 1.00 55.03 110 LEU A C 1
ATOM 916 O O . LEU A 1 110 ? 9.566 -20.194 -27.240 1.00 55.03 110 LEU A O 1
ATOM 920 N N . THR A 1 111 ? 9.403 -18.176 -28.235 1.00 53.62 111 THR A N 1
ATOM 921 C CA . THR A 1 111 ? 10.515 -18.324 -29.184 1.00 53.62 111 THR A CA 1
ATOM 922 C C . THR A 1 111 ? 11.869 -18.085 -28.517 1.00 53.62 111 THR A C 1
ATOM 924 O O . THR A 1 111 ? 12.876 -18.658 -28.929 1.00 53.62 111 THR A O 1
ATOM 927 N N . TYR A 1 112 ? 11.896 -17.320 -27.423 1.00 53.19 112 TYR A N 1
ATOM 928 C CA . TYR A 1 112 ? 13.115 -16.926 -26.725 1.00 53.19 112 TYR A CA 1
ATOM 929 C C . TYR A 1 112 ? 13.050 -17.306 -25.244 1.00 53.19 112 TYR A C 1
ATOM 931 O O . TYR A 1 112 ? 12.052 -17.044 -24.577 1.00 53.19 112 TYR A O 1
ATOM 939 N N . LYS A 1 113 ? 14.100 -17.940 -24.699 1.00 52.66 113 LYS A N 1
ATOM 940 C CA . LYS A 1 113 ? 14.114 -18.299 -23.266 1.00 52.66 113 LYS A CA 1
ATOM 941 C C . LYS A 1 113 ? 15.395 -18.030 -22.488 1.00 52.66 113 LYS A C 1
ATOM 943 O O . LYS A 1 113 ? 15.374 -18.258 -21.283 1.00 52.66 113 LYS A O 1
ATOM 948 N N . SER A 1 114 ? 16.500 -17.588 -23.094 1.00 53.81 114 SER A N 1
ATOM 949 C CA . SER A 1 114 ? 17.746 -17.394 -22.335 1.00 53.81 114 SER A CA 1
ATOM 950 C C . SER A 1 114 ? 18.898 -16.850 -23.186 1.00 53.81 114 SER A C 1
ATOM 952 O O . SER A 1 114 ? 19.016 -17.200 -24.359 1.00 53.81 114 SER A O 1
ATOM 954 N N . ALA A 1 115 ? 19.851 -16.163 -22.543 1.00 52.25 115 ALA A N 1
ATOM 955 C CA . ALA A 1 115 ? 21.213 -15.938 -23.056 1.00 52.25 115 ALA A CA 1
ATOM 956 C C . ALA A 1 115 ? 22.007 -17.248 -23.309 1.00 52.25 115 ALA A C 1
ATOM 958 O O . ALA A 1 115 ? 23.102 -17.236 -23.869 1.00 52.25 115 ALA A O 1
ATOM 959 N N . SER A 1 116 ? 21.459 -18.391 -22.887 1.00 57.41 116 SER A N 1
ATOM 960 C CA . SER A 1 116 ? 21.957 -19.743 -23.150 1.00 57.41 116 SER A CA 1
ATOM 961 C C . SER A 1 116 ? 21.312 -20.412 -24.373 1.00 57.41 116 SER A C 1
ATOM 963 O O . SER A 1 116 ? 21.477 -21.617 -24.538 1.00 57.41 116 SER A O 1
ATOM 965 N N . SER A 1 117 ? 20.537 -19.684 -25.187 1.00 68.06 117 SER A N 1
ATOM 966 C CA . SER A 1 117 ? 20.035 -20.197 -26.469 1.00 68.06 117 SER A CA 1
ATOM 967 C C . SER A 1 117 ? 21.182 -20.362 -27.470 1.00 68.06 117 SER A C 1
ATOM 969 O O . SER A 1 117 ? 22.106 -19.546 -27.489 1.00 68.06 117 SER A O 1
ATOM 971 N N . ASN A 1 118 ? 21.099 -21.386 -28.323 1.00 71.69 118 ASN A N 1
ATOM 972 C CA . ASN A 1 118 ? 22.017 -21.556 -29.456 1.00 71.69 118 ASN A CA 1
ATOM 973 C C . ASN A 1 118 ? 21.839 -20.440 -30.492 1.00 71.69 118 ASN A C 1
ATOM 975 O O . ASN A 1 118 ? 22.815 -20.023 -31.108 1.00 71.69 118 ASN A O 1
ATOM 979 N N . PHE A 1 119 ? 20.612 -19.926 -30.607 1.00 73.50 119 PHE A N 1
ATOM 980 C CA . PHE A 1 119 ? 20.235 -18.815 -31.475 1.00 73.50 119 PHE A CA 1
ATOM 981 C C . PHE A 1 119 ? 19.602 -17.722 -30.620 1.00 73.50 119 PHE A C 1
ATOM 983 O O . PHE A 1 119 ? 18.399 -17.762 -30.343 1.00 73.50 119 PHE A O 1
ATOM 990 N N . PRO A 1 120 ? 20.420 -16.832 -30.041 1.00 69.12 120 PRO A N 1
ATOM 991 C CA . PRO A 1 120 ? 19.936 -15.915 -29.028 1.00 69.12 120 PRO A CA 1
ATOM 992 C C . PRO A 1 120 ? 19.494 -14.548 -29.586 1.00 69.12 120 PRO A C 1
ATOM 994 O O . PRO A 1 120 ? 19.017 -13.727 -28.812 1.00 69.12 120 PRO A O 1
ATOM 997 N N . CYS A 1 121 ? 19.600 -14.282 -30.893 1.00 72.38 121 CYS A N 1
ATOM 998 C CA . CYS A 1 121 ? 18.876 -13.166 -31.514 1.00 72.38 121 CYS A CA 1
ATOM 999 C C . CYS A 1 121 ? 17.586 -13.680 -32.153 1.00 72.38 121 CYS A C 1
ATOM 1001 O O . CYS A 1 121 ? 17.626 -14.597 -32.964 1.00 72.38 121 CYS A O 1
ATOM 1003 N N . HIS A 1 122 ? 16.446 -13.084 -31.823 1.00 64.88 122 HIS A N 1
ATOM 1004 C CA . HIS A 1 122 ? 15.158 -13.469 -32.407 1.00 64.88 122 HIS A CA 1
ATOM 1005 C C . HIS A 1 122 ? 14.876 -12.747 -33.740 1.00 64.88 122 HIS A C 1
ATOM 1007 O O . HIS A 1 122 ? 13.989 -13.176 -34.467 1.00 64.88 122 HIS A O 1
ATOM 1013 N N . PHE A 1 123 ? 15.579 -11.646 -34.050 1.00 67.00 123 PHE A N 1
ATOM 1014 C CA . PHE A 1 123 ? 15.396 -10.901 -35.303 1.00 67.00 123 PHE A CA 1
ATOM 1015 C C . PHE A 1 123 ? 16.020 -11.650 -36.481 1.00 67.00 123 PHE A C 1
ATOM 1017 O O . PHE A 1 123 ? 15.405 -11.779 -37.531 1.00 67.00 123 PHE A O 1
ATOM 1024 N N . CYS A 1 124 ? 17.238 -12.160 -36.296 1.00 76.19 124 CYS A N 1
ATOM 1025 C CA . CYS A 1 124 ? 18.033 -12.750 -37.374 1.00 76.19 124 CYS A CA 1
ATOM 1026 C C . CYS A 1 124 ? 18.452 -14.205 -37.120 1.00 76.19 124 CYS A C 1
ATOM 1028 O O . CYS A 1 124 ? 19.124 -14.789 -37.962 1.00 76.19 124 CYS A O 1
ATOM 1030 N N . LEU A 1 125 ? 18.088 -14.793 -35.969 1.00 71.06 125 LEU A N 1
ATOM 1031 C CA . LEU A 1 125 ? 18.471 -16.160 -35.584 1.00 71.06 125 LEU A CA 1
ATOM 1032 C C . LEU A 1 125 ? 19.984 -16.415 -35.695 1.00 71.06 125 LEU A C 1
ATOM 1034 O O . LEU A 1 125 ? 20.404 -17.514 -36.043 1.00 71.06 125 LEU A O 1
ATOM 1038 N N . VAL A 1 126 ? 20.815 -15.412 -35.387 1.00 77.38 126 VAL A N 1
ATOM 1039 C CA . VAL A 1 126 ? 22.278 -15.568 -35.382 1.00 77.38 126 VAL A CA 1
ATOM 1040 C C . VAL A 1 126 ? 22.709 -16.588 -34.330 1.00 77.38 126 VAL A C 1
ATOM 1042 O O . VAL A 1 126 ? 22.107 -16.670 -33.254 1.00 77.38 126 VAL A O 1
ATOM 1045 N N . GLN A 1 127 ? 23.759 -17.360 -34.615 1.00 77.62 127 GLN A N 1
ATOM 1046 C CA . GLN A 1 127 ? 24.337 -18.266 -33.626 1.00 77.62 127 GLN A CA 1
ATOM 1047 C C . GLN A 1 127 ? 24.956 -17.480 -32.470 1.00 77.62 127 GLN A C 1
ATOM 1049 O O . GLN A 1 127 ? 25.491 -16.385 -32.636 1.00 77.62 127 GLN A O 1
ATOM 1054 N N . LYS A 1 128 ? 24.944 -18.068 -31.272 1.00 75.50 128 LYS A N 1
ATOM 1055 C CA . LYS A 1 128 ? 25.537 -17.459 -30.071 1.00 75.50 128 LYS A CA 1
ATOM 1056 C C . LYS A 1 128 ? 26.996 -17.031 -30.275 1.00 75.50 128 LYS A C 1
ATOM 1058 O O . LYS A 1 128 ? 27.414 -16.005 -29.738 1.00 75.50 128 LYS A O 1
ATOM 1063 N N . ASN A 1 129 ? 27.760 -17.811 -31.034 1.00 77.12 129 ASN A N 1
ATOM 1064 C CA . ASN A 1 129 ? 29.164 -17.520 -31.301 1.00 77.12 129 ASN A CA 1
ATOM 1065 C C . ASN A 1 129 ? 29.351 -16.329 -32.250 1.00 77.12 129 ASN A C 1
ATOM 1067 O O . ASN A 1 129 ? 30.397 -15.692 -32.171 1.00 77.12 129 ASN A O 1
ATOM 1071 N N . ASP A 1 130 ? 28.328 -15.954 -33.015 1.00 76.62 130 ASP A N 1
ATOM 1072 C CA . ASP A 1 130 ? 28.408 -14.950 -34.084 1.00 76.62 130 ASP A CA 1
ATOM 1073 C C . ASP A 1 130 ? 27.626 -13.669 -33.727 1.00 76.62 130 ASP A C 1
ATOM 1075 O O . ASP A 1 130 ? 27.380 -12.804 -34.559 1.00 76.62 130 ASP A O 1
ATOM 1079 N N . LEU A 1 131 ? 27.241 -13.510 -32.453 1.00 74.12 131 LEU A N 1
ATOM 1080 C CA . LEU A 1 131 ? 26.512 -12.336 -31.947 1.00 74.12 131 LEU A CA 1
ATOM 1081 C C . LEU A 1 131 ? 27.237 -11.000 -32.186 1.00 74.12 131 LEU A C 1
ATOM 1083 O O . LEU A 1 131 ? 26.593 -9.955 -32.233 1.00 74.12 131 LEU A O 1
ATOM 1087 N N . ILE A 1 132 ? 28.562 -11.020 -32.292 1.00 70.56 132 ILE A N 1
ATOM 1088 C CA . ILE A 1 132 ? 29.375 -9.867 -32.679 1.00 70.56 132 ILE A CA 1
ATOM 1089 C C . ILE A 1 132 ? 30.393 -10.379 -33.683 1.00 70.56 132 ILE A C 1
ATOM 1091 O O . ILE A 1 132 ? 31.291 -11.133 -33.295 1.00 70.56 132 ILE A O 1
ATOM 1095 N N . ASP A 1 133 ? 30.241 -9.946 -34.930 1.00 62.22 133 ASP A N 1
ATOM 1096 C CA . ASP A 1 133 ? 31.202 -10.178 -36.014 1.00 62.22 133 ASP A CA 1
ATOM 1097 C C . ASP A 1 133 ? 31.872 -8.870 -36.483 1.00 62.22 133 ASP A C 1
ATOM 1099 O O . ASP A 1 133 ? 32.638 -8.835 -37.440 1.00 62.22 133 ASP A O 1
ATOM 1103 N N . THR A 1 134 ? 31.606 -7.755 -35.792 1.00 58.59 134 THR A N 1
ATOM 1104 C CA . THR A 1 134 ? 32.259 -6.470 -36.058 1.00 58.59 134 THR A CA 1
ATOM 1105 C C . THR A 1 134 ? 33.661 -6.493 -35.447 1.00 58.59 134 THR A C 1
ATOM 1107 O O . THR A 1 134 ? 33.882 -6.121 -34.295 1.00 58.59 134 THR A O 1
ATOM 1110 N N . MET A 1 135 ? 34.628 -7.015 -36.199 1.00 53.88 135 MET A N 1
ATOM 1111 C CA . MET A 1 135 ? 36.045 -6.752 -35.957 1.00 53.88 135 MET A CA 1
ATOM 1112 C C . MET A 1 135 ? 36.593 -5.927 -37.114 1.00 53.88 135 MET A C 1
ATOM 1114 O O . MET A 1 135 ? 37.030 -6.465 -38.126 1.00 53.88 135 MET A O 1
ATOM 1118 N N . GLN A 1 136 ? 36.582 -4.605 -36.954 1.00 54.94 136 GLN A N 1
ATOM 1119 C CA . GLN A 1 136 ? 37.497 -3.742 -37.690 1.00 54.94 136 GLN A CA 1
ATOM 1120 C C . GLN A 1 136 ? 38.652 -3.393 -36.751 1.00 54.94 136 GLN A C 1
ATOM 1122 O O . GLN A 1 136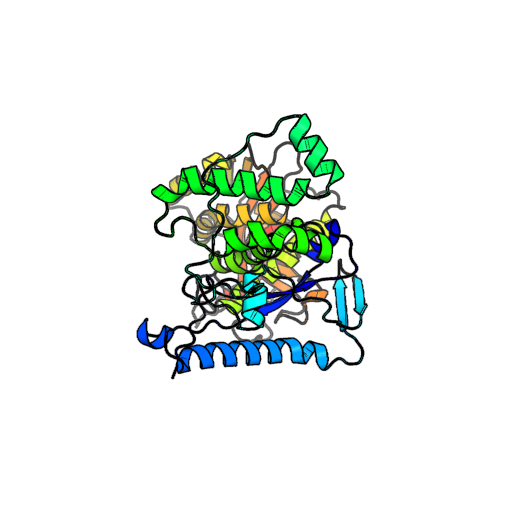 ? 38.484 -2.679 -35.766 1.00 54.94 136 GLN A O 1
ATOM 1127 N N . ASP A 1 137 ? 39.842 -3.923 -37.046 1.00 50.97 137 ASP A N 1
ATOM 1128 C CA . ASP A 1 137 ? 41.068 -3.669 -36.271 1.00 50.97 137 ASP A CA 1
ATOM 1129 C C . ASP A 1 137 ? 41.553 -2.207 -36.374 1.00 50.97 137 ASP A C 1
ATOM 1131 O O . ASP A 1 137 ? 42.499 -1.805 -35.695 1.00 50.97 137 ASP A O 1
ATOM 1135 N N . GLN A 1 138 ? 40.896 -1.391 -37.202 1.00 54.97 138 GLN A N 1
ATOM 1136 C CA . GLN A 1 138 ? 41.186 0.024 -37.390 1.00 54.97 138 GLN A CA 1
ATOM 1137 C C . GLN A 1 138 ? 39.908 0.849 -37.264 1.00 54.97 138 GLN A C 1
ATOM 1139 O O . GLN A 1 138 ? 39.042 0.831 -38.134 1.00 54.97 138 GLN A O 1
ATOM 1144 N N . ILE A 1 139 ? 39.820 1.614 -36.179 1.00 57.00 139 ILE A N 1
ATOM 1145 C CA . ILE A 1 139 ? 38.760 2.600 -35.982 1.00 57.00 139 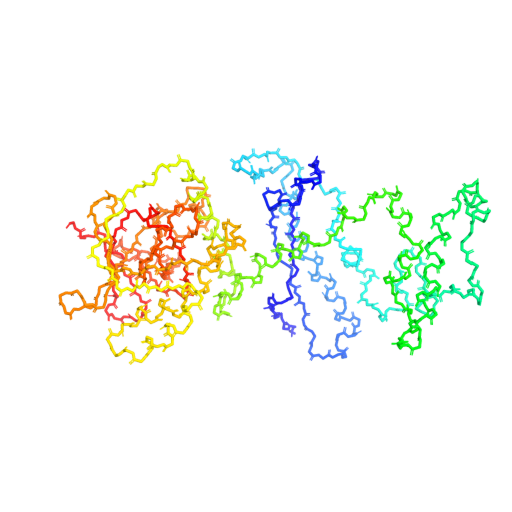ILE A CA 1
ATOM 1146 C C . ILE A 1 139 ? 39.213 3.898 -36.644 1.00 57.00 139 ILE A C 1
ATOM 1148 O O . ILE A 1 139 ? 40.144 4.554 -36.174 1.00 57.00 139 ILE A O 1
ATOM 1152 N N . ILE A 1 140 ? 38.564 4.265 -37.747 1.00 60.22 140 ILE A N 1
ATOM 1153 C CA . ILE A 1 140 ? 38.800 5.544 -38.422 1.00 60.22 140 ILE A CA 1
ATOM 1154 C C . ILE A 1 140 ? 38.068 6.634 -37.634 1.00 60.22 140 ILE A C 1
ATOM 1156 O O . ILE A 1 140 ? 36.846 6.605 -37.509 1.00 60.22 140 ILE A O 1
ATOM 1160 N N . LEU A 1 141 ? 38.812 7.602 -37.095 1.00 57.31 141 LEU A N 1
ATOM 1161 C CA . LEU A 1 141 ? 38.237 8.731 -36.360 1.00 57.31 141 LEU A CA 1
ATOM 1162 C C . LEU A 1 141 ? 37.421 9.639 -37.292 1.00 57.31 141 LEU A C 1
ATOM 1164 O O . LEU A 1 141 ? 37.813 9.912 -38.429 1.00 57.31 141 LEU A O 1
ATOM 1168 N N . AR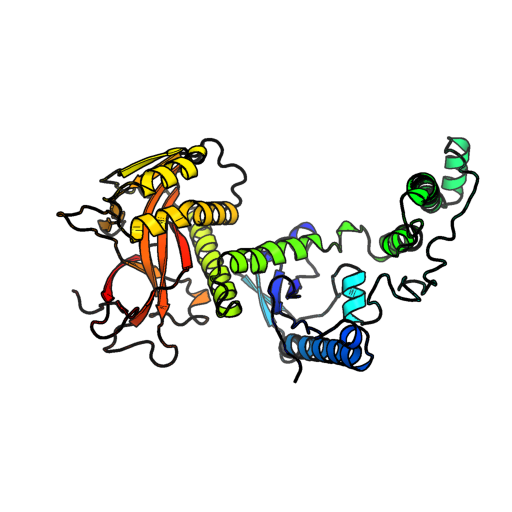G A 1 142 ? 36.295 10.153 -36.791 1.00 59.50 142 ARG A N 1
ATOM 1169 C CA . ARG A 1 142 ? 35.460 11.110 -37.528 1.00 59.50 142 ARG A CA 1
ATOM 1170 C C . ARG A 1 142 ? 36.202 12.420 -37.756 1.00 59.50 142 ARG A C 1
ATOM 1172 O O . ARG A 1 142 ? 36.735 13.009 -36.819 1.00 59.50 142 ARG A O 1
ATOM 1179 N N . ASN A 1 143 ? 36.169 12.896 -38.990 1.00 67.56 143 ASN A N 1
ATOM 1180 C CA . ASN A 1 143 ? 36.604 14.224 -39.388 1.00 67.56 143 ASN A CA 1
ATOM 1181 C C . ASN A 1 143 ? 35.541 14.846 -40.311 1.00 67.56 143 ASN A C 1
ATOM 1183 O O . ASN A 1 143 ? 34.539 14.217 -40.649 1.00 67.56 143 ASN A O 1
ATOM 1187 N N . HIS A 1 144 ? 35.705 16.118 -40.664 1.00 65.12 144 HIS A N 1
ATOM 1188 C CA . HIS A 1 144 ? 34.673 16.830 -41.416 1.00 65.12 144 HIS A CA 1
ATOM 1189 C C . HIS A 1 144 ? 34.417 16.210 -42.800 1.00 65.12 144 HIS A C 1
ATOM 1191 O O . HIS A 1 144 ? 33.264 16.059 -43.197 1.00 65.12 144 HIS A O 1
ATOM 1197 N N . GLU A 1 145 ? 35.482 15.793 -43.486 1.00 74.31 145 GLU A N 1
ATOM 1198 C CA . GLU A 1 145 ? 35.439 15.220 -44.835 1.00 74.31 145 GLU A CA 1
ATOM 1199 C C . GLU A 1 145 ? 34.738 13.856 -44.853 1.00 74.31 145 GLU A C 1
ATOM 1201 O O . GLU A 1 145 ? 33.795 13.659 -45.620 1.00 74.31 145 GLU A O 1
ATOM 1206 N N . ASN A 1 146 ? 35.109 12.945 -43.945 1.00 73.06 146 ASN A N 1
ATOM 1207 C CA . ASN A 1 146 ? 34.507 11.615 -43.889 1.00 73.06 146 ASN A CA 1
ATOM 1208 C C . ASN A 1 146 ? 33.037 11.659 -43.444 1.00 73.06 146 ASN A C 1
ATOM 1210 O O . ASN A 1 146 ? 32.213 10.899 -43.947 1.00 73.06 146 ASN A O 1
ATOM 1214 N N . MET A 1 147 ? 32.656 12.593 -42.569 1.00 67.06 147 MET A N 1
ATOM 1215 C CA . MET A 1 147 ? 31.255 12.758 -42.176 1.00 67.06 147 MET A CA 1
ATOM 1216 C C . MET A 1 147 ? 30.395 13.338 -43.301 1.00 67.06 147 MET A C 1
ATOM 1218 O O . MET A 1 147 ? 29.237 12.937 -43.431 1.00 67.06 147 MET A O 1
ATOM 1222 N N . MET A 1 148 ? 30.953 14.223 -44.134 1.00 70.25 148 MET A N 1
ATOM 1223 C CA . MET A 1 148 ? 30.273 14.754 -45.320 1.00 70.25 148 MET A CA 1
ATOM 1224 C C . MET A 1 148 ? 29.983 13.648 -46.341 1.00 70.25 148 MET A C 1
ATOM 1226 O O . MET A 1 148 ? 28.879 13.556 -46.873 1.00 70.25 148 MET A O 1
ATOM 1230 N N . GLU A 1 149 ? 30.956 12.766 -46.571 1.00 75.31 149 GLU A N 1
ATOM 1231 C CA . GLU A 1 149 ? 30.826 11.626 -47.479 1.00 75.31 149 GLU A CA 1
ATOM 1232 C C . GLU A 1 149 ? 29.728 10.652 -47.015 1.00 75.31 149 GLU A C 1
ATOM 1234 O O . GLU A 1 149 ? 28.879 10.230 -47.801 1.00 75.31 149 GLU A O 1
ATOM 1239 N N . HIS A 1 150 ? 29.660 10.354 -45.714 1.00 70.25 150 HIS A N 1
ATOM 1240 C CA . HIS A 1 150 ? 28.604 9.495 -45.163 1.00 70.25 150 HIS A CA 1
ATOM 1241 C C . HIS A 1 150 ? 27.223 10.140 -45.124 1.00 70.25 150 HIS A C 1
ATOM 1243 O O . HIS A 1 150 ? 26.223 9.420 -45.201 1.00 70.25 150 HIS A O 1
ATOM 1249 N N . PHE A 1 151 ? 27.156 11.463 -44.983 1.00 68.44 151 PHE A N 1
ATOM 1250 C CA . PHE A 1 151 ? 25.907 12.204 -45.103 1.00 68.44 151 PHE A CA 1
ATOM 1251 C C . PHE A 1 151 ? 25.363 12.097 -46.530 1.00 68.44 151 PHE A C 1
ATOM 1253 O O . PHE A 1 151 ? 24.221 11.684 -46.716 1.00 68.44 151 PHE A O 1
ATOM 1260 N N . ASN A 1 152 ? 26.213 12.345 -47.530 1.00 74.81 152 ASN A N 1
ATOM 1261 C CA . ASN A 1 152 ? 25.845 12.243 -48.944 1.00 74.81 152 ASN A CA 1
ATOM 1262 C C . ASN A 1 152 ? 25.434 10.815 -49.347 1.00 74.81 152 ASN A C 1
ATOM 1264 O O . ASN A 1 152 ? 24.534 10.641 -50.164 1.00 74.81 152 ASN A O 1
ATOM 1268 N N . ASN A 1 153 ? 26.032 9.796 -48.724 1.00 74.56 153 ASN A N 1
ATOM 1269 C CA . ASN A 1 153 ? 25.720 8.387 -48.974 1.00 74.56 153 ASN A CA 1
ATOM 1270 C C . ASN A 1 153 ? 24.572 7.826 -48.106 1.00 74.56 153 ASN A C 1
ATOM 1272 O O . ASN A 1 153 ? 24.281 6.634 -48.182 1.00 74.56 153 ASN A O 1
ATOM 1276 N N . ASN A 1 154 ? 23.919 8.635 -47.257 1.00 65.44 154 ASN A N 1
ATOM 1277 C CA . ASN A 1 154 ? 22.887 8.198 -46.298 1.00 65.44 154 ASN A CA 1
ATOM 1278 C C . ASN A 1 154 ? 23.322 7.081 -45.313 1.00 65.44 154 ASN A C 1
ATOM 1280 O O . ASN A 1 154 ? 22.481 6.449 -44.670 1.00 65.44 154 ASN A O 1
ATOM 1284 N N . THR A 1 155 ? 24.627 6.853 -45.121 1.00 65.12 155 THR A N 1
ATOM 1285 C CA . THR A 1 155 ? 25.169 5.802 -44.231 1.00 65.12 155 THR A CA 1
ATOM 1286 C C . THR A 1 155 ? 25.597 6.313 -42.851 1.00 65.12 155 THR A C 1
ATOM 1288 O O . THR A 1 155 ? 26.075 5.533 -42.024 1.00 65.12 155 THR A O 1
ATOM 1291 N N . GLY A 1 156 ? 25.450 7.615 -42.577 1.00 60.78 156 GLY A N 1
ATOM 1292 C CA . GLY A 1 156 ? 25.957 8.253 -41.353 1.00 60.78 156 GLY A CA 1
ATOM 1293 C C . GLY A 1 156 ? 25.461 7.628 -40.041 1.00 60.78 156 GLY A C 1
ATOM 1294 O O . GLY A 1 156 ? 26.228 7.518 -39.087 1.00 60.78 156 GLY A O 1
ATOM 1295 N N . HIS A 1 157 ? 24.213 7.150 -39.999 1.00 62.12 157 HIS A N 1
ATOM 1296 C CA . HIS A 1 157 ? 23.617 6.551 -38.797 1.00 62.12 157 HIS A CA 1
ATOM 1297 C C . HIS A 1 157 ? 24.219 5.181 -38.451 1.00 62.12 157 HIS A C 1
ATOM 1299 O O . HIS A 1 157 ? 24.632 4.961 -37.313 1.00 62.12 157 HIS A O 1
ATOM 1305 N N . SER A 1 158 ? 24.320 4.277 -39.430 1.00 62.03 158 SER A N 1
ATOM 1306 C CA . SER A 1 158 ? 24.890 2.937 -39.234 1.00 62.03 158 SER A CA 1
ATOM 1307 C C . SER A 1 158 ? 26.373 3.009 -38.882 1.00 62.03 158 SER A C 1
ATOM 1309 O O . SER A 1 158 ? 26.828 2.310 -37.980 1.00 62.03 158 SER A O 1
ATOM 1311 N N . LYS A 1 159 ? 27.123 3.919 -39.519 1.00 67.56 159 LYS A N 1
ATOM 1312 C CA . LYS A 1 159 ? 28.539 4.114 -39.193 1.00 67.56 159 LYS A CA 1
ATOM 1313 C C . LYS A 1 159 ? 28.730 4.618 -37.765 1.00 67.56 159 LYS A C 1
ATOM 1315 O O . LYS A 1 159 ? 29.631 4.161 -37.068 1.00 67.56 159 LYS A O 1
ATOM 1320 N N . ALA A 1 160 ? 27.850 5.508 -37.304 1.00 65.94 160 ALA A N 1
ATOM 1321 C CA . ALA A 1 160 ? 27.999 6.078 -35.979 1.00 65.94 160 ALA A CA 1
ATOM 1322 C C . ALA A 1 160 ? 27.797 5.070 -34.839 1.00 65.94 160 ALA A C 1
ATOM 1324 O O . ALA A 1 160 ? 28.477 5.163 -33.814 1.00 65.94 160 ALA A O 1
ATOM 1325 N N . ILE A 1 161 ? 26.879 4.122 -35.038 1.00 71.56 161 ILE A N 1
ATOM 1326 C CA . ILE A 1 161 ? 26.613 3.007 -34.124 1.00 71.56 161 ILE A CA 1
ATOM 1327 C C . ILE A 1 161 ? 27.776 2.013 -34.154 1.00 71.56 161 ILE A C 1
ATOM 1329 O O . ILE A 1 161 ? 28.263 1.630 -33.091 1.00 71.56 161 ILE A O 1
ATOM 1333 N N . ASN A 1 162 ? 28.257 1.656 -35.349 1.00 74.06 162 ASN A N 1
ATOM 1334 C CA . ASN A 1 162 ? 29.343 0.690 -35.525 1.00 74.06 162 ASN A CA 1
ATOM 1335 C C . ASN A 1 162 ? 30.658 1.176 -34.899 1.00 74.06 162 ASN A C 1
ATOM 1337 O O . ASN A 1 162 ? 31.253 0.454 -34.110 1.00 74.06 162 ASN A O 1
ATOM 1341 N N . GLU A 1 163 ? 31.064 2.427 -35.135 1.00 73.06 163 GLU A N 1
ATOM 1342 C CA . GLU A 1 163 ? 32.297 2.981 -34.549 1.00 73.06 163 GLU A CA 1
ATOM 1343 C C . GLU A 1 163 ? 32.258 3.011 -33.013 1.00 73.06 163 GLU A C 1
ATOM 1345 O O . GLU A 1 163 ? 33.246 2.698 -32.344 1.00 73.06 163 GLU A O 1
ATOM 1350 N N . TRP A 1 164 ? 31.113 3.387 -32.432 1.00 77.94 164 TRP A N 1
ATOM 1351 C CA . TRP A 1 164 ? 30.950 3.356 -30.980 1.00 77.94 164 TRP A CA 1
ATOM 1352 C C . TRP A 1 164 ? 30.973 1.919 -30.455 1.00 77.94 164 TRP A C 1
ATOM 1354 O O . TRP A 1 164 ? 31.612 1.651 -29.437 1.00 77.94 164 TRP A O 1
ATOM 1364 N N . ALA A 1 165 ? 30.301 0.996 -31.148 1.00 77.12 165 ALA A N 1
ATOM 1365 C CA . ALA A 1 165 ? 30.276 -0.413 -30.787 1.00 77.12 165 ALA A CA 1
ATOM 1366 C C . ALA A 1 165 ? 31.680 -1.024 -30.812 1.00 77.12 165 ALA A C 1
ATOM 1368 O O . ALA A 1 165 ? 32.052 -1.711 -29.861 1.00 77.12 165 ALA A O 1
ATOM 1369 N N . ASP A 1 166 ? 32.481 -0.715 -31.829 1.00 77.19 166 ASP A N 1
ATOM 1370 C CA . ASP A 1 166 ? 33.855 -1.194 -31.959 1.00 77.19 166 ASP A CA 1
ATOM 1371 C C . ASP A 1 166 ? 34.741 -0.655 -30.829 1.00 77.19 166 ASP A C 1
ATOM 1373 O O . ASP A 1 166 ? 35.425 -1.432 -30.156 1.00 77.19 166 ASP A O 1
ATOM 1377 N N . LEU A 1 167 ? 34.661 0.649 -30.519 1.00 76.38 167 LEU A N 1
ATOM 1378 C CA . LEU A 1 167 ? 35.343 1.232 -29.353 1.00 76.38 167 LEU A CA 1
ATOM 1379 C C . LEU A 1 167 ? 34.926 0.533 -28.053 1.00 76.38 167 LEU A C 1
ATOM 1381 O O . LEU A 1 167 ? 35.769 0.166 -27.230 1.00 76.38 167 LEU A O 1
ATOM 1385 N N . PHE A 1 168 ? 33.625 0.318 -27.868 1.00 78.50 168 PHE A N 1
ATOM 1386 C CA . PHE A 1 168 ? 33.073 -0.329 -26.685 1.00 78.50 168 PHE A CA 1
ATOM 1387 C C . PHE A 1 168 ? 33.560 -1.782 -26.552 1.00 78.50 168 PHE A C 1
ATOM 1389 O O . PHE A 1 168 ? 33.994 -2.202 -25.476 1.00 78.50 168 PHE A O 1
ATOM 1396 N N . VAL A 1 169 ? 33.581 -2.550 -27.643 1.00 79.19 169 VAL A N 1
ATOM 1397 C CA . VAL A 1 169 ? 34.111 -3.920 -27.651 1.00 79.19 169 VAL A CA 1
ATOM 1398 C C . VAL A 1 169 ? 35.607 -3.925 -27.348 1.00 79.19 169 VAL A C 1
ATOM 1400 O O . VAL A 1 169 ? 36.037 -4.699 -26.493 1.00 79.19 169 VAL A O 1
ATOM 1403 N N . ILE A 1 170 ? 36.412 -3.056 -27.966 1.00 79.25 170 ILE A N 1
ATOM 1404 C CA . ILE A 1 170 ? 37.862 -2.989 -27.717 1.00 79.25 170 ILE A CA 1
ATOM 1405 C C . ILE A 1 170 ? 38.162 -2.727 -26.238 1.00 79.25 170 ILE A C 1
ATOM 1407 O O . ILE A 1 170 ? 39.002 -3.419 -25.650 1.00 79.25 170 ILE A O 1
ATOM 1411 N N . LEU A 1 171 ? 37.459 -1.768 -25.631 1.00 76.38 171 LEU A N 1
ATOM 1412 C CA . LEU A 1 171 ? 37.680 -1.355 -24.245 1.00 76.38 171 LEU A CA 1
ATOM 1413 C C . LEU A 1 171 ? 37.273 -2.435 -23.234 1.00 76.38 171 LEU A C 1
ATOM 1415 O O . LEU A 1 171 ? 37.959 -2.633 -22.228 1.00 76.38 171 LEU A O 1
ATOM 1419 N N . PHE A 1 172 ? 36.175 -3.151 -23.490 1.00 76.25 172 PHE A N 1
ATOM 1420 C CA . PHE A 1 172 ? 35.552 -4.016 -22.487 1.00 76.25 172 PHE A CA 1
ATOM 1421 C C . PHE A 1 172 ? 35.665 -5.522 -22.771 1.00 76.25 172 PHE A C 1
ATOM 1423 O O . PHE A 1 172 ? 35.450 -6.314 -21.853 1.00 76.25 172 PHE A O 1
ATOM 1430 N N . ARG A 1 173 ? 36.105 -5.959 -23.964 1.00 78.06 173 ARG A N 1
ATOM 1431 C CA . ARG A 1 173 ? 36.236 -7.396 -24.306 1.00 78.06 173 ARG A CA 1
ATOM 1432 C C . ARG A 1 173 ? 37.119 -8.187 -23.345 1.00 78.06 173 ARG A C 1
ATOM 1434 O O . ARG A 1 173 ? 36.819 -9.339 -23.066 1.00 78.06 173 ARG A O 1
ATOM 1441 N N . LYS A 1 174 ? 38.197 -7.578 -22.830 1.00 73.12 174 LYS A N 1
ATOM 1442 C CA . LYS A 1 174 ? 39.120 -8.223 -21.873 1.00 73.12 174 LYS A CA 1
ATOM 1443 C C . LYS A 1 174 ? 38.515 -8.362 -20.471 1.00 73.12 174 LYS A C 1
ATOM 1445 O O . LYS A 1 174 ? 39.013 -9.151 -19.682 1.00 73.12 174 LYS A O 1
ATOM 1450 N N . LYS A 1 175 ? 37.472 -7.584 -20.167 1.00 74.56 175 LYS A N 1
ATOM 1451 C CA . LYS A 1 175 ? 36.762 -7.567 -18.878 1.00 74.56 175 LYS A CA 1
ATOM 1452 C C . LYS A 1 175 ? 35.445 -8.351 -18.915 1.00 74.56 175 LYS A C 1
ATOM 1454 O O . LYS A 1 175 ? 34.710 -8.339 -17.936 1.00 74.56 175 LYS A O 1
ATOM 1459 N N . SER A 1 176 ? 35.122 -8.984 -20.042 1.00 71.62 176 SER A N 1
ATOM 1460 C CA . SER A 1 176 ? 33.862 -9.686 -20.265 1.00 71.62 176 SER A CA 1
ATOM 1461 C C . SER A 1 176 ? 34.129 -11.135 -20.652 1.00 71.62 176 SER A C 1
ATOM 1463 O O . SER A 1 176 ? 34.718 -11.395 -21.700 1.00 71.62 176 SER A O 1
ATOM 1465 N N . ASP A 1 177 ? 33.637 -12.081 -19.851 1.00 71.81 177 ASP A N 1
ATOM 1466 C CA . ASP A 1 177 ? 33.781 -13.520 -20.120 1.00 71.81 177 ASP A CA 1
ATOM 1467 C C . ASP A 1 177 ? 33.101 -13.938 -21.432 1.00 71.81 177 ASP A C 1
ATOM 1469 O O . ASP A 1 177 ? 33.562 -14.837 -22.134 1.00 71.81 177 ASP A O 1
ATOM 1473 N N . SER A 1 178 ? 32.021 -13.245 -21.810 1.00 71.19 178 SER A N 1
ATOM 1474 C CA . SER A 1 178 ? 31.339 -13.443 -23.092 1.00 71.19 178 SER A CA 1
ATOM 1475 C C . SER A 1 178 ? 32.010 -12.704 -24.251 1.00 71.19 178 SER A C 1
ATOM 1477 O O . SER A 1 178 ? 31.524 -12.788 -25.377 1.00 71.19 178 SER A O 1
ATOM 1479 N N . LYS A 1 179 ? 33.102 -11.964 -24.008 1.00 76.75 179 LYS A N 1
ATOM 1480 C CA . LYS A 1 179 ? 33.747 -11.069 -24.984 1.00 76.75 179 LYS A CA 1
ATOM 1481 C C . LYS A 1 179 ? 32.738 -10.107 -25.620 1.00 76.75 179 LYS A C 1
ATOM 1483 O O . LYS A 1 179 ? 32.773 -9.860 -26.820 1.00 76.75 179 LYS A O 1
ATOM 1488 N N . MET A 1 180 ? 31.812 -9.607 -24.800 1.00 78.25 180 MET A N 1
ATOM 1489 C CA . MET A 1 180 ? 30.674 -8.764 -25.183 1.00 78.25 180 MET A CA 1
ATOM 1490 C C . MET A 1 180 ? 29.597 -9.445 -26.045 1.00 78.25 180 MET A C 1
ATOM 1492 O O . MET A 1 180 ? 28.608 -8.799 -26.371 1.00 78.25 180 MET A O 1
ATOM 1496 N N . LYS A 1 181 ? 29.691 -10.747 -26.351 1.00 75.12 181 LYS A N 1
ATOM 1497 C CA . LYS A 1 181 ? 28.697 -11.487 -27.152 1.00 75.12 181 LYS A CA 1
ATOM 1498 C C . LYS A 1 181 ? 27.412 -11.744 -26.364 1.00 75.12 181 LYS A C 1
ATOM 1500 O O . LYS A 1 181 ? 27.172 -12.849 -25.876 1.00 75.12 181 LYS A O 1
ATOM 1505 N N . PHE A 1 182 ? 26.582 -10.715 -26.214 1.00 75.19 182 PHE A N 1
ATOM 1506 C CA . PHE A 1 182 ? 25.268 -10.825 -25.590 1.00 75.19 182 PHE A CA 1
ATOM 1507 C C . PHE A 1 182 ? 24.152 -10.214 -26.454 1.00 75.19 182 PHE A C 1
ATOM 1509 O O . PHE A 1 182 ? 24.370 -9.217 -27.143 1.00 75.19 182 PHE A O 1
ATOM 1516 N N . PRO A 1 183 ? 22.927 -10.774 -26.398 1.00 72.12 183 PRO A N 1
ATOM 1517 C CA . PRO A 1 183 ? 21.859 -10.454 -27.354 1.00 72.12 183 PRO A CA 1
ATOM 1518 C C . PRO A 1 183 ? 21.420 -8.994 -27.370 1.00 72.12 183 PRO A C 1
ATOM 1520 O O . PRO A 1 183 ? 21.113 -8.460 -28.430 1.00 72.12 183 PRO A O 1
ATOM 1523 N N . LYS A 1 184 ? 21.427 -8.325 -26.209 1.00 74.94 184 LYS A N 1
ATOM 1524 C CA . LYS A 1 184 ? 21.054 -6.905 -26.120 1.00 74.94 184 LYS A CA 1
ATOM 1525 C C . LYS A 1 184 ? 21.988 -6.014 -26.943 1.00 74.94 184 LYS A C 1
ATOM 1527 O O . LYS A 1 184 ? 21.517 -5.087 -27.588 1.00 74.94 184 LYS A O 1
ATOM 1532 N N . PHE A 1 185 ? 23.287 -6.306 -26.939 1.00 77.38 185 PHE A N 1
ATOM 1533 C CA . PHE A 1 185 ? 24.266 -5.529 -27.696 1.00 77.38 185 PHE A CA 1
ATOM 1534 C C . PHE A 1 185 ? 24.149 -5.789 -29.197 1.00 77.38 185 PHE A C 1
ATOM 1536 O O . PHE A 1 185 ? 24.090 -4.842 -29.969 1.00 77.38 185 PHE A O 1
ATOM 1543 N N . HIS A 1 186 ? 23.983 -7.053 -29.596 1.00 81.12 186 HIS A N 1
ATOM 1544 C CA . HIS A 1 186 ? 23.694 -7.418 -30.985 1.00 81.12 186 HIS A CA 1
ATOM 1545 C C . HIS A 1 186 ? 22.434 -6.712 -31.512 1.00 81.12 186 HIS A C 1
ATOM 1547 O O . HIS A 1 186 ? 22.466 -6.062 -32.551 1.00 81.12 186 HIS A O 1
ATOM 1553 N N . SER A 1 187 ? 21.334 -6.771 -30.756 1.00 78.19 187 SER A N 1
ATOM 1554 C CA . SER A 1 187 ? 20.084 -6.110 -31.137 1.00 78.19 187 SER A CA 1
ATOM 1555 C C . SER A 1 187 ? 20.231 -4.598 -31.272 1.00 78.19 187 SER A C 1
ATOM 1557 O O . SER A 1 187 ? 19.609 -4.002 -32.148 1.00 78.19 187 SER A O 1
ATOM 1559 N N . TRP A 1 188 ? 21.039 -3.977 -30.414 1.00 77.31 188 TRP A N 1
ATOM 1560 C CA . TRP A 1 188 ? 21.294 -2.546 -30.478 1.00 77.31 188 TRP A CA 1
ATOM 1561 C C . TRP A 1 188 ? 22.134 -2.160 -31.702 1.00 77.31 188 TRP A C 1
ATOM 1563 O O . TRP A 1 188 ? 21.827 -1.165 -32.342 1.00 77.31 188 TRP A O 1
ATOM 1573 N N . ILE A 1 189 ? 23.139 -2.954 -32.075 1.00 78.31 189 ILE A N 1
ATOM 1574 C CA . ILE A 1 189 ? 23.966 -2.671 -33.260 1.00 78.31 189 ILE A CA 1
ATOM 1575 C C . ILE A 1 189 ? 23.161 -2.862 -34.548 1.00 78.31 189 ILE A C 1
ATOM 1577 O O . ILE A 1 189 ? 23.137 -1.979 -35.401 1.00 78.31 189 ILE A O 1
ATOM 1581 N N . PHE A 1 190 ? 22.498 -4.011 -34.687 1.00 78.69 190 PHE A N 1
ATOM 1582 C CA . PHE A 1 190 ? 21.989 -4.460 -35.984 1.00 78.69 190 PHE A CA 1
ATOM 1583 C C . PHE A 1 190 ? 20.516 -4.142 -36.239 1.00 78.69 190 PHE A C 1
ATOM 1585 O O . PHE A 1 190 ? 20.106 -4.133 -37.393 1.00 78.69 190 PHE A O 1
ATOM 1592 N N . HIS A 1 191 ? 19.711 -3.888 -35.202 1.00 79.25 191 HIS A N 1
ATOM 1593 C CA . HIS A 1 191 ? 18.252 -3.787 -35.359 1.00 79.25 191 HIS A CA 1
ATOM 1594 C C . HIS A 1 191 ? 17.663 -2.467 -34.856 1.00 79.25 191 HIS A C 1
ATOM 1596 O O . HIS A 1 191 ? 16.494 -2.185 -35.112 1.00 79.25 191 HIS A O 1
ATOM 1602 N N . ILE A 1 192 ? 18.441 -1.624 -34.166 1.00 77.81 192 ILE A N 1
ATOM 1603 C CA . ILE A 1 192 ? 17.900 -0.405 -33.549 1.00 77.81 192 ILE A CA 1
ATOM 1604 C C . ILE A 1 192 ? 17.408 0.616 -34.577 1.00 77.81 192 ILE A C 1
ATOM 1606 O O . ILE A 1 192 ? 16.387 1.262 -34.358 1.00 77.81 192 ILE A O 1
ATOM 1610 N N . VAL A 1 193 ? 18.108 0.747 -35.707 1.00 77.06 193 VAL A N 1
ATOM 1611 C CA . VAL A 1 193 ? 17.757 1.706 -36.762 1.00 77.06 193 VAL A CA 1
ATOM 1612 C C . VAL A 1 193 ? 16.447 1.300 -37.428 1.00 77.06 193 VAL A C 1
ATOM 1614 O O . VAL A 1 193 ? 15.557 2.134 -37.576 1.00 77.06 193 VAL A O 1
ATOM 1617 N N . ASP A 1 194 ? 16.306 0.021 -37.767 1.00 76.31 194 ASP A N 1
ATOM 1618 C CA . ASP A 1 194 ? 15.087 -0.509 -38.378 1.00 76.31 194 ASP A CA 1
ATOM 1619 C C . ASP A 1 194 ? 13.913 -0.442 -37.396 1.00 76.31 194 ASP A C 1
ATOM 1621 O O . ASP A 1 194 ? 12.837 0.031 -37.752 1.00 76.31 194 ASP A O 1
ATOM 1625 N N . THR A 1 195 ? 14.155 -0.744 -36.115 1.00 73.06 195 THR A N 1
ATOM 1626 C CA . THR A 1 195 ? 13.150 -0.590 -35.049 1.00 73.06 195 THR A CA 1
ATOM 1627 C C . THR A 1 195 ? 12.660 0.860 -34.935 1.00 73.06 195 THR A C 1
ATOM 1629 O O . THR A 1 195 ? 11.460 1.099 -34.811 1.00 73.06 195 THR A O 1
ATOM 1632 N N . ILE A 1 196 ? 13.562 1.849 -34.995 1.00 72.56 196 ILE A N 1
ATOM 1633 C CA . ILE A 1 196 ? 13.180 3.269 -34.941 1.00 72.56 196 ILE A CA 1
ATOM 1634 C C . ILE A 1 196 ? 12.386 3.680 -36.185 1.00 72.56 196 ILE A C 1
ATOM 1636 O O . ILE A 1 196 ? 11.438 4.457 -36.070 1.00 72.56 196 ILE A O 1
ATOM 1640 N N . ARG A 1 197 ? 12.761 3.180 -37.368 1.00 75.31 197 ARG A N 1
ATOM 1641 C CA . ARG A 1 197 ? 12.063 3.479 -38.628 1.00 75.31 197 ARG A CA 1
ATOM 1642 C C . ARG A 1 197 ? 10.645 2.915 -38.647 1.00 75.31 197 ARG A C 1
ATOM 1644 O O . ARG A 1 197 ? 9.738 3.610 -39.090 1.00 75.31 197 ARG A O 1
ATOM 1651 N N . GLU A 1 198 ? 10.461 1.690 -38.164 1.00 73.00 198 GLU A N 1
ATOM 1652 C CA . GLU A 1 198 ? 9.162 1.009 -38.168 1.00 73.00 198 GLU A CA 1
ATOM 1653 C C . GLU A 1 198 ? 8.235 1.488 -37.045 1.00 73.00 198 GLU A C 1
ATOM 1655 O O . GLU A 1 198 ? 7.053 1.738 -37.279 1.00 73.00 198 GLU A O 1
ATOM 1660 N N . TYR A 1 199 ? 8.755 1.637 -35.823 1.00 64.31 199 TYR A N 1
ATOM 1661 C CA . TYR A 1 199 ? 7.928 1.835 -34.625 1.00 64.31 199 TYR A CA 1
ATOM 1662 C C . TYR A 1 199 ? 8.089 3.218 -33.982 1.00 64.31 199 TYR A C 1
ATOM 1664 O O . TYR A 1 199 ? 7.340 3.566 -33.064 1.00 64.31 199 TYR A O 1
ATOM 1672 N N . GLY A 1 200 ? 9.032 4.034 -34.457 1.00 67.81 200 GLY A N 1
ATOM 1673 C CA . GLY A 1 200 ? 9.341 5.345 -33.894 1.00 67.81 200 GLY A CA 1
ATOM 1674 C C . GLY A 1 200 ? 10.273 5.280 -32.680 1.00 67.81 200 GLY A C 1
ATOM 1675 O O . GLY A 1 200 ? 11.043 4.343 -32.485 1.00 67.81 200 GLY A O 1
ATOM 1676 N N . ALA A 1 201 ? 10.250 6.322 -31.845 1.00 69.38 201 ALA A N 1
ATOM 1677 C CA . ALA A 1 201 ? 11.205 6.458 -30.745 1.00 69.38 201 ALA A CA 1
ATOM 1678 C C . ALA A 1 201 ? 11.096 5.320 -29.705 1.00 69.38 201 ALA A C 1
ATOM 1680 O O . ALA A 1 201 ? 10.010 5.015 -29.208 1.00 69.38 201 ALA A O 1
ATOM 1681 N N . ILE A 1 202 ? 12.248 4.765 -29.304 1.00 65.62 202 ILE A N 1
ATOM 1682 C CA . ILE A 1 202 ? 12.377 3.583 -28.422 1.00 65.62 202 ILE A CA 1
ATOM 1683 C C . ILE A 1 202 ? 11.663 3.764 -27.075 1.00 65.62 202 ILE A C 1
ATOM 1685 O O . ILE A 1 202 ? 11.068 2.831 -26.543 1.00 65.62 202 ILE A O 1
ATOM 1689 N N . ASN A 1 203 ? 11.633 4.990 -26.548 1.00 61.75 203 ASN A N 1
ATOM 1690 C CA . ASN A 1 203 ? 10.901 5.345 -25.327 1.00 61.75 203 ASN A CA 1
ATOM 1691 C C . ASN A 1 203 ? 9.367 5.188 -25.449 1.00 61.75 203 ASN A C 1
ATOM 1693 O O . ASN A 1 203 ? 8.636 5.575 -24.544 1.00 61.75 203 ASN A O 1
ATOM 1697 N N . GLY A 1 204 ? 8.842 4.770 -26.606 1.00 56.62 204 GLY A N 1
ATOM 1698 C CA . GLY A 1 204 ? 7.427 4.471 -26.839 1.00 56.62 204 GLY A CA 1
ATOM 1699 C C . GLY A 1 204 ? 6.977 3.091 -26.359 1.00 56.62 204 GLY A C 1
ATOM 1700 O O . GLY A 1 204 ? 5.785 2.928 -26.113 1.00 56.62 204 GLY A O 1
ATOM 1701 N N . TYR A 1 205 ? 7.906 2.144 -26.186 1.00 57.62 205 TYR A N 1
ATOM 1702 C CA . TYR A 1 205 ? 7.612 0.742 -25.850 1.00 57.62 205 TYR A CA 1
ATOM 1703 C C . TYR A 1 205 ? 8.490 0.220 -24.695 1.00 57.62 205 TYR A C 1
ATOM 1705 O O . TYR A 1 205 ? 8.833 -0.957 -24.650 1.00 57.62 205 TYR A O 1
ATOM 1713 N N . THR A 1 206 ? 8.906 1.091 -23.769 1.00 61.94 206 THR A N 1
ATOM 1714 C CA . THR A 1 206 ? 9.704 0.686 -22.599 1.00 61.94 206 THR A CA 1
ATOM 1715 C C . THR A 1 206 ? 8.838 0.045 -21.512 1.00 61.94 206 THR A C 1
ATOM 1717 O O . THR A 1 206 ? 7.667 0.385 -21.332 1.00 61.94 206 THR A O 1
ATOM 1720 N N . THR A 1 207 ? 9.437 -0.851 -20.725 1.00 59.44 207 THR A N 1
ATOM 1721 C CA . THR A 1 207 ? 8.789 -1.512 -19.579 1.00 59.44 207 THR A CA 1
ATOM 1722 C C . THR A 1 207 ? 8.693 -0.633 -18.341 1.00 59.44 207 THR A C 1
ATOM 1724 O O . THR A 1 207 ? 8.019 -1.010 -17.392 1.00 59.44 207 THR A O 1
ATOM 1727 N N . GLU A 1 208 ? 9.300 0.556 -18.329 1.00 62.38 208 GLU A N 1
ATOM 1728 C CA . GLU A 1 208 ? 9.374 1.434 -17.149 1.00 62.38 208 GLU A CA 1
ATOM 1729 C C . GLU A 1 208 ? 8.010 1.720 -16.514 1.00 62.38 208 GLU A C 1
ATOM 1731 O O . GLU A 1 208 ? 7.876 1.752 -15.287 1.00 62.38 208 GLU A O 1
ATOM 1736 N N . THR A 1 209 ? 6.973 1.907 -17.339 1.00 57.06 209 THR A N 1
ATOM 1737 C CA . THR A 1 209 ? 5.619 2.118 -16.815 1.00 57.06 209 THR A CA 1
ATOM 1738 C C . THR A 1 209 ? 5.087 0.855 -16.149 1.00 57.06 209 THR A C 1
ATOM 1740 O O . THR A 1 209 ? 4.457 0.934 -15.102 1.00 57.06 209 THR A O 1
ATOM 1743 N N . TYR A 1 210 ? 5.353 -0.313 -16.726 1.00 61.28 210 TYR A N 1
ATOM 1744 C CA . TYR A 1 210 ? 4.959 -1.586 -16.142 1.00 61.28 210 TYR A CA 1
ATOM 1745 C C . TYR A 1 210 ? 5.739 -1.835 -14.838 1.00 61.28 210 TYR A C 1
ATOM 1747 O O . TYR A 1 210 ? 5.159 -1.991 -13.768 1.00 61.28 210 TYR A O 1
ATOM 1755 N N . GLU A 1 211 ? 7.060 -1.717 -14.851 1.00 60.53 211 GLU A N 1
ATOM 1756 C CA . GLU A 1 211 ? 7.878 -1.862 -13.643 1.00 60.53 211 GLU A CA 1
ATOM 1757 C C . GLU A 1 211 ? 7.424 -0.947 -12.493 1.00 60.53 211 GLU A C 1
ATOM 1759 O O . GLU A 1 211 ? 7.357 -1.389 -11.338 1.00 60.53 211 GLU A O 1
ATOM 1764 N N . SER A 1 212 ? 7.041 0.292 -12.817 1.00 61.34 212 SER A N 1
ATOM 1765 C CA . SER A 1 212 ? 6.424 1.231 -11.875 1.00 61.34 212 SER A CA 1
ATOM 1766 C C . SER A 1 212 ? 5.097 0.703 -11.318 1.00 61.34 212 SER A C 1
ATOM 1768 O O . SER A 1 212 ? 4.952 0.601 -10.100 1.00 61.34 212 SER A O 1
ATOM 1770 N N . LEU A 1 213 ? 4.161 0.270 -12.170 1.00 59.38 213 LEU A N 1
ATOM 1771 C CA . LEU A 1 213 ? 2.877 -0.302 -11.738 1.00 59.38 213 LEU A CA 1
ATOM 1772 C C . LEU A 1 213 ? 3.063 -1.553 -10.870 1.00 59.38 213 LEU A C 1
ATOM 1774 O O . LEU A 1 213 ? 2.423 -1.692 -9.830 1.00 59.38 213 LEU A O 1
ATOM 1778 N N . HIS A 1 214 ? 3.974 -2.454 -11.238 1.00 62.00 214 HIS A N 1
ATOM 1779 C CA . HIS A 1 214 ? 4.284 -3.643 -10.446 1.00 62.00 214 HIS A CA 1
ATOM 1780 C C . HIS A 1 214 ? 4.787 -3.282 -9.045 1.00 62.00 214 HIS A C 1
ATOM 1782 O O . HIS A 1 214 ? 4.450 -3.930 -8.047 1.00 62.00 214 HIS A O 1
ATOM 1788 N N . LYS A 1 215 ? 5.609 -2.232 -8.950 1.00 61.62 215 LYS A N 1
ATOM 1789 C CA . LYS A 1 215 ? 6.075 -1.712 -7.667 1.00 61.62 215 LYS A CA 1
ATOM 1790 C C . LYS A 1 215 ? 4.891 -1.209 -6.834 1.00 61.62 215 LYS A C 1
ATOM 1792 O O . LYS A 1 215 ? 4.759 -1.637 -5.686 1.00 61.62 215 LYS A O 1
ATOM 1797 N N . SER A 1 216 ? 4.026 -0.386 -7.426 1.00 57.53 216 SER A N 1
ATOM 1798 C CA . SER A 1 216 ? 2.879 0.251 -6.765 1.00 57.53 216 SER A CA 1
ATOM 1799 C C . SER A 1 216 ? 1.801 -0.741 -6.325 1.00 57.53 216 SER A C 1
ATOM 1801 O O . SER A 1 216 ? 1.374 -0.708 -5.171 1.00 57.53 216 SER A O 1
ATOM 1803 N N . TYR A 1 217 ? 1.387 -1.646 -7.214 1.00 61.16 217 TYR A N 1
ATOM 1804 C CA . TYR A 1 217 ? 0.230 -2.521 -7.011 1.00 61.16 217 TYR A CA 1
ATOM 1805 C C . TYR A 1 217 ? 0.586 -3.897 -6.452 1.00 61.16 217 TYR A C 1
ATOM 1807 O O . TYR A 1 217 ? -0.254 -4.531 -5.831 1.00 61.16 217 TYR A O 1
ATOM 1815 N N . VAL A 1 218 ? 1.819 -4.377 -6.613 1.00 60.38 218 VAL A N 1
ATOM 1816 C CA . VAL A 1 218 ? 2.180 -5.728 -6.152 1.00 60.38 218 VAL A CA 1
ATOM 1817 C C . VAL A 1 218 ? 3.207 -5.668 -5.037 1.00 60.38 218 VAL A C 1
ATOM 1819 O O . VAL A 1 218 ? 2.939 -6.135 -3.930 1.00 60.38 218 VAL A O 1
ATOM 1822 N N . LYS A 1 219 ? 4.376 -5.061 -5.272 1.00 62.53 219 LYS A N 1
ATOM 1823 C CA . LYS A 1 219 ? 5.475 -5.100 -4.290 1.00 62.53 219 LYS A CA 1
ATOM 1824 C C . LYS A 1 219 ? 5.131 -4.362 -2.999 1.00 62.53 219 LYS A C 1
ATOM 1826 O O . LYS A 1 219 ? 5.419 -4.885 -1.923 1.00 62.53 219 LYS A O 1
ATOM 1831 N N . THR A 1 220 ? 4.541 -3.173 -3.091 1.00 63.97 220 THR A N 1
ATOM 1832 C CA . THR A 1 220 ? 4.212 -2.359 -1.914 1.00 63.97 220 THR A CA 1
ATOM 1833 C C . THR A 1 220 ? 3.099 -2.993 -1.063 1.00 63.97 220 THR A C 1
ATOM 1835 O O . THR A 1 220 ? 3.358 -3.264 0.110 1.00 63.97 220 THR A O 1
ATOM 1838 N N . PRO A 1 221 ? 1.918 -3.353 -1.608 1.00 59.53 221 PRO A N 1
ATOM 1839 C CA . PRO A 1 221 ? 0.889 -4.088 -0.866 1.00 59.53 221 PRO A CA 1
ATOM 1840 C C . PRO A 1 221 ? 1.382 -5.428 -0.324 1.00 59.53 221 PRO A C 1
ATOM 1842 O O . PRO A 1 221 ? 1.083 -5.796 0.810 1.00 59.53 221 PRO A O 1
ATOM 1845 N N . TYR A 1 222 ? 2.214 -6.142 -1.091 1.00 60.47 222 TYR A N 1
ATOM 1846 C CA . TYR A 1 222 ? 2.824 -7.367 -0.602 1.00 60.47 222 TYR A CA 1
ATOM 1847 C C . TYR A 1 222 ? 3.663 -7.106 0.645 1.00 60.47 222 TYR A C 1
ATOM 1849 O O . TYR A 1 222 ? 3.509 -7.838 1.618 1.00 60.47 222 TYR A O 1
ATOM 1857 N N . ARG A 1 223 ? 4.552 -6.102 0.644 1.00 61.91 223 ARG A N 1
ATOM 1858 C CA . ARG A 1 223 ? 5.407 -5.765 1.800 1.00 61.91 223 ARG A CA 1
ATOM 1859 C C . ARG A 1 223 ? 4.594 -5.524 3.069 1.00 61.91 223 ARG A C 1
ATOM 1861 O O . ARG A 1 223 ? 4.998 -6.051 4.097 1.00 61.91 223 ARG A O 1
ATOM 1868 N N . LEU A 1 224 ? 3.447 -4.866 2.932 1.00 58.59 224 LEU A N 1
ATOM 1869 C CA . LEU A 1 224 ? 2.510 -4.556 4.015 1.00 58.59 224 LEU A CA 1
ATOM 1870 C C . LEU A 1 224 ? 1.759 -5.773 4.560 1.00 58.59 224 LEU A C 1
ATOM 1872 O O . LEU A 1 224 ? 1.326 -5.772 5.707 1.00 58.59 224 LEU A O 1
ATOM 1876 N N . SER A 1 225 ? 1.591 -6.812 3.742 1.00 66.00 225 SER A N 1
ATOM 1877 C CA . SER A 1 225 ? 0.910 -8.037 4.158 1.00 66.00 225 SER A CA 1
ATOM 1878 C C . SER A 1 225 ? 1.739 -8.847 5.160 1.00 66.00 225 SER A C 1
ATOM 1880 O O . SER A 1 225 ? 2.969 -8.931 5.068 1.00 66.00 225 SER A O 1
ATOM 1882 N N . ASN A 1 226 ? 1.049 -9.587 6.027 1.00 67.75 226 ASN A N 1
ATOM 1883 C CA . ASN A 1 226 ? 1.664 -10.569 6.930 1.00 67.75 226 ASN A CA 1
ATOM 1884 C C . ASN A 1 226 ? 2.010 -11.911 6.246 1.00 67.75 226 ASN A C 1
ATOM 1886 O O . ASN A 1 226 ? 2.322 -12.901 6.908 1.00 67.75 226 ASN A O 1
ATOM 1890 N N . LYS A 1 227 ? 1.964 -11.947 4.906 1.00 65.19 227 LYS A N 1
ATOM 1891 C CA . LYS A 1 227 ? 2.337 -13.080 4.042 1.00 65.19 227 LYS A CA 1
ATOM 1892 C C . LYS A 1 227 ? 1.420 -14.308 4.104 1.00 65.19 227 LYS A C 1
ATOM 1894 O O . LYS A 1 227 ? 1.752 -15.329 3.504 1.00 65.19 227 LYS A O 1
ATOM 1899 N N . LYS A 1 228 ? 0.259 -14.233 4.760 1.00 61.94 228 LYS A N 1
ATOM 1900 C CA . LYS A 1 228 ? -0.758 -15.302 4.765 1.00 61.94 228 LYS A CA 1
ATOM 1901 C C . LYS A 1 228 ? -1.954 -14.912 3.893 1.00 61.94 228 LYS A C 1
ATOM 1903 O O . LYS A 1 228 ? -2.516 -13.847 4.090 1.00 61.94 228 LYS A O 1
ATOM 1908 N N . GLY A 1 229 ? -2.375 -15.756 2.946 1.00 62.25 229 GLY A N 1
ATOM 1909 C CA . GLY A 1 229 ? -3.495 -15.409 2.047 1.00 62.25 229 GLY A CA 1
ATOM 1910 C C . GLY A 1 229 ? -3.219 -14.127 1.246 1.00 62.25 229 GLY A C 1
ATOM 1911 O O . GLY A 1 229 ? -4.018 -13.196 1.244 1.00 62.25 229 GLY A O 1
ATOM 1912 N N . ILE A 1 230 ? -2.028 -14.067 0.643 1.00 53.94 230 ILE A N 1
ATOM 1913 C CA . ILE A 1 230 ? -1.400 -12.853 0.096 1.00 53.94 230 ILE A CA 1
ATOM 1914 C C . ILE A 1 230 ? -2.290 -12.126 -0.917 1.00 53.94 230 ILE A C 1
ATOM 1916 O O . ILE A 1 230 ? -2.389 -10.905 -0.864 1.00 53.94 230 ILE A O 1
ATOM 1920 N N . GLU A 1 231 ? -2.937 -12.862 -1.817 1.00 51.47 231 GLU A N 1
ATOM 1921 C CA . GLU A 1 231 ? -3.749 -12.302 -2.904 1.00 51.47 231 GLU A CA 1
ATOM 1922 C C . GLU A 1 231 ? -4.903 -11.449 -2.366 1.00 51.47 231 GLU A C 1
ATOM 1924 O O . GLU A 1 231 ? -5.077 -10.300 -2.771 1.00 51.47 231 GLU A O 1
ATOM 1929 N N . GLU A 1 232 ? -5.633 -11.965 -1.375 1.00 58.47 232 GLU A N 1
ATOM 1930 C CA . GLU A 1 232 ? -6.756 -11.252 -0.765 1.00 58.47 232 GLU A CA 1
ATOM 1931 C C . GLU A 1 232 ? -6.282 -10.007 0.003 1.00 58.47 232 GLU A C 1
ATOM 1933 O O . GLU A 1 232 ? -6.951 -8.975 -0.025 1.00 58.47 232 GLU A O 1
ATOM 1938 N N . GLN A 1 233 ? -5.106 -10.060 0.638 1.00 54.41 233 GLN A N 1
ATOM 1939 C CA . GLN A 1 233 ? -4.532 -8.897 1.323 1.00 54.41 233 GLN A CA 1
ATOM 1940 C C . GLN A 1 233 ? -4.069 -7.814 0.347 1.00 54.41 233 GLN A C 1
ATOM 1942 O O . GLN A 1 233 ? -4.384 -6.647 0.560 1.00 54.41 233 GLN A O 1
ATOM 1947 N N . ILE A 1 234 ? -3.376 -8.185 -0.735 1.00 62.16 234 ILE A N 1
ATOM 1948 C CA . ILE A 1 234 ? -2.931 -7.239 -1.768 1.00 62.16 234 ILE A CA 1
ATOM 1949 C C . ILE A 1 234 ? -4.139 -6.507 -2.359 1.00 62.16 234 ILE A C 1
ATOM 1951 O O . ILE A 1 234 ? -4.154 -5.276 -2.372 1.00 62.16 234 ILE A O 1
ATOM 1955 N N . MET A 1 235 ? -5.182 -7.244 -2.755 1.00 60.47 235 MET A N 1
ATOM 1956 C CA . MET A 1 235 ? -6.403 -6.653 -3.310 1.00 60.47 235 MET A CA 1
ATOM 1957 C C . MET A 1 235 ? -7.094 -5.714 -2.315 1.00 60.47 235 MET A C 1
ATOM 1959 O O . MET A 1 235 ? -7.457 -4.595 -2.676 1.00 60.47 235 MET A O 1
ATOM 1963 N N . LYS A 1 236 ? -7.216 -6.116 -1.041 1.00 64.00 236 LYS A N 1
ATOM 1964 C CA . LYS A 1 236 ? -7.781 -5.269 0.025 1.00 64.00 236 LYS A CA 1
ATOM 1965 C C . LYS A 1 236 ? -6.983 -3.981 0.228 1.00 64.00 236 LYS A C 1
ATOM 1967 O O . LYS A 1 236 ? -7.573 -2.915 0.379 1.00 64.00 236 LYS A O 1
ATOM 1972 N N . THR A 1 237 ? -5.654 -4.057 0.215 1.00 63.03 237 THR A N 1
ATOM 1973 C CA . THR A 1 237 ? -4.783 -2.888 0.385 1.00 63.03 237 THR A CA 1
ATOM 1974 C C . THR A 1 237 ? -4.863 -1.929 -0.801 1.00 63.03 237 THR A C 1
ATOM 1976 O O . THR A 1 237 ? -4.959 -0.725 -0.579 1.00 63.03 237 THR A O 1
ATOM 1979 N N . ILE A 1 238 ? -4.843 -2.428 -2.043 1.00 62.25 238 ILE A N 1
ATOM 1980 C CA . ILE A 1 238 ? -4.970 -1.584 -3.246 1.00 62.25 238 ILE A CA 1
ATOM 1981 C C . ILE A 1 238 ? -6.302 -0.825 -3.227 1.00 62.25 238 ILE A C 1
ATOM 1983 O O . ILE A 1 238 ? -6.315 0.386 -3.432 1.00 62.25 238 ILE A O 1
ATOM 1987 N N . ARG A 1 239 ? -7.403 -1.519 -2.921 1.00 61.00 239 ARG A N 1
ATOM 1988 C CA . ARG A 1 239 ? -8.751 -0.933 -2.865 1.00 61.00 239 ARG A CA 1
ATOM 1989 C C . ARG A 1 239 ? -8.862 0.151 -1.798 1.00 61.00 239 ARG A C 1
ATOM 1991 O O . ARG A 1 239 ? -9.239 1.276 -2.088 1.00 61.00 239 ARG A O 1
ATOM 1998 N N . ARG A 1 240 ? -8.386 -0.121 -0.580 1.00 63.59 240 ARG A N 1
ATOM 1999 C CA . ARG A 1 240 ? -8.366 0.886 0.497 1.00 63.59 240 ARG A CA 1
ATOM 2000 C C . ARG A 1 240 ? -7.533 2.120 0.148 1.00 63.59 240 ARG A C 1
ATOM 2002 O O . ARG A 1 240 ? -7.923 3.228 0.502 1.00 63.59 240 ARG A O 1
ATOM 2009 N N . LYS A 1 241 ? -6.419 1.959 -0.578 1.00 64.12 241 LYS A N 1
ATOM 2010 C CA . LYS A 1 241 ? -5.657 3.104 -1.102 1.00 64.12 241 LYS A CA 1
ATOM 2011 C C . LYS A 1 241 ? -6.467 3.925 -2.110 1.00 64.12 241 LYS A C 1
ATOM 2013 O O . LYS A 1 241 ? -6.383 5.149 -2.077 1.00 64.12 241 LYS A O 1
ATOM 2018 N N . ALA A 1 242 ? -7.254 3.280 -2.973 1.00 57.25 242 ALA A N 1
ATOM 2019 C CA . ALA A 1 242 ? -8.135 3.970 -3.914 1.00 57.25 242 ALA A CA 1
ATOM 2020 C C . ALA A 1 242 ? -9.228 4.778 -3.186 1.00 57.25 242 ALA A C 1
ATOM 2022 O O . ALA A 1 242 ? -9.417 5.952 -3.512 1.00 57.25 242 ALA A O 1
ATOM 2023 N N . ILE A 1 243 ? -9.842 4.204 -2.139 1.00 56.62 243 ILE A N 1
ATOM 2024 C CA . ILE A 1 243 ? -10.813 4.889 -1.261 1.00 56.62 243 ILE A CA 1
ATOM 2025 C C . ILE A 1 243 ? -10.202 6.161 -0.656 1.00 56.62 243 ILE A C 1
ATOM 2027 O O . ILE A 1 243 ? -10.792 7.238 -0.741 1.00 56.62 243 ILE A O 1
ATOM 2031 N N . ILE A 1 244 ? -9.002 6.052 -0.071 1.00 58.34 244 ILE A N 1
ATOM 2032 C CA . ILE A 1 244 ? -8.325 7.190 0.568 1.00 58.34 244 ILE A CA 1
ATOM 2033 C C . ILE A 1 244 ? -7.985 8.265 -0.470 1.00 58.34 244 ILE A C 1
ATOM 2035 O O . ILE A 1 244 ? -8.334 9.427 -0.281 1.00 58.34 244 ILE A O 1
ATOM 2039 N N . LYS A 1 245 ? -7.360 7.890 -1.594 1.00 58.88 245 LYS A N 1
ATOM 2040 C CA . LYS A 1 245 ? -6.942 8.841 -2.635 1.00 58.88 245 LYS A CA 1
ATOM 2041 C C . LYS A 1 245 ? -8.130 9.627 -3.190 1.00 58.88 245 LYS A C 1
ATOM 2043 O O . LYS A 1 245 ? -8.019 10.833 -3.396 1.00 58.88 245 LYS A O 1
ATOM 2048 N N . ARG A 1 246 ? -9.274 8.973 -3.402 1.00 53.38 246 ARG A N 1
ATOM 2049 C CA . ARG A 1 246 ? -10.465 9.618 -3.960 1.00 53.38 246 ARG A CA 1
ATOM 2050 C C . ARG A 1 246 ? -11.125 10.595 -2.990 1.00 53.38 246 ARG A C 1
ATOM 2052 O O . ARG A 1 246 ? -11.424 11.702 -3.419 1.00 53.38 246 ARG A O 1
ATOM 2059 N N . ARG A 1 247 ? -11.252 10.253 -1.702 1.00 54.91 247 ARG A N 1
ATOM 2060 C CA . ARG A 1 247 ? -11.769 11.190 -0.686 1.00 54.91 247 ARG A CA 1
ATOM 2061 C C . ARG A 1 247 ? -10.880 12.426 -0.546 1.00 54.91 247 ARG A C 1
ATOM 2063 O O . ARG A 1 247 ? -11.391 13.536 -0.607 1.00 54.91 247 ARG A O 1
ATOM 2070 N N . VAL A 1 248 ? -9.556 12.249 -0.524 1.00 54.09 248 VAL A N 1
ATOM 2071 C CA . VAL A 1 248 ? -8.622 13.391 -0.521 1.00 54.09 248 VAL A CA 1
ATOM 2072 C C . VAL A 1 248 ? -8.774 14.248 -1.789 1.00 54.09 248 VAL A C 1
ATOM 2074 O O . VAL A 1 248 ? -8.703 15.474 -1.733 1.00 54.09 248 VAL A O 1
ATOM 2077 N N . THR A 1 249 ? -9.028 13.624 -2.946 1.00 49.00 249 THR A N 1
ATOM 2078 C CA . THR A 1 249 ? -9.221 14.337 -4.225 1.00 49.00 249 THR A CA 1
ATOM 2079 C C . THR A 1 249 ? -10.566 15.072 -4.300 1.00 49.00 249 THR A C 1
ATOM 2081 O O . THR A 1 249 ? -10.630 16.165 -4.858 1.00 49.00 249 THR A O 1
ATOM 2084 N N . GLU A 1 250 ? -11.631 14.512 -3.724 1.00 51.94 250 GLU A N 1
ATOM 2085 C CA . GLU A 1 250 ? -12.957 15.139 -3.640 1.00 51.94 250 GLU A CA 1
ATOM 2086 C C . GLU A 1 250 ? -12.993 16.286 -2.605 1.00 51.94 250 GLU A C 1
ATOM 2088 O O . GLU A 1 250 ? -13.764 17.234 -2.766 1.00 51.94 250 GLU A O 1
ATOM 2093 N N . GLU A 1 251 ? -12.119 16.264 -1.589 1.00 50.75 251 GLU A N 1
ATOM 2094 C CA . GLU A 1 251 ? -12.054 17.282 -0.525 1.00 50.75 251 GLU A CA 1
ATOM 2095 C C . GLU A 1 251 ? -10.963 18.351 -0.701 1.00 50.75 251 GLU A C 1
ATOM 2097 O O . GLU A 1 251 ? -11.002 19.373 -0.017 1.00 50.75 251 GLU A O 1
ATOM 2102 N N . LEU A 1 252 ? -10.090 18.228 -1.710 1.00 46.50 252 LEU A N 1
ATOM 2103 C CA . LEU A 1 252 ? -9.147 19.279 -2.146 1.00 46.50 252 LEU A CA 1
ATOM 2104 C C . LEU A 1 252 ? -9.829 20.611 -2.546 1.00 46.50 252 LEU A C 1
ATOM 2106 O O . LEU A 1 252 ? -9.151 21.623 -2.731 1.00 46.50 252 LEU A O 1
ATOM 2110 N N . HIS A 1 253 ? -11.162 20.627 -2.660 1.00 45.00 253 HIS A N 1
ATOM 2111 C CA . HIS A 1 253 ? -11.986 21.805 -2.945 1.00 45.00 253 HIS A CA 1
ATOM 2112 C C . HIS A 1 253 ? -12.826 22.312 -1.755 1.00 45.00 253 HIS A C 1
ATOM 2114 O O . HIS A 1 253 ? -13.625 23.232 -1.938 1.00 45.00 253 HIS A O 1
ATOM 2120 N N . LYS A 1 254 ? -12.668 21.760 -0.541 1.00 50.56 254 LYS A N 1
ATOM 2121 C CA . LYS A 1 254 ? -13.363 22.243 0.666 1.00 50.56 254 LYS A CA 1
ATOM 2122 C C . LYS A 1 254 ? -12.428 23.039 1.576 1.00 50.56 254 LYS A C 1
ATOM 2124 O O . LYS A 1 254 ? -11.246 22.743 1.715 1.00 50.56 254 LYS A O 1
ATOM 2129 N N . THR A 1 255 ? -12.977 24.060 2.227 1.00 45.84 255 THR A N 1
ATOM 2130 C CA . THR A 1 255 ? -12.311 24.796 3.305 1.00 45.84 255 THR A CA 1
ATOM 2131 C C . THR A 1 255 ? -12.065 23.852 4.493 1.00 45.84 255 THR A C 1
ATOM 2133 O O . THR A 1 255 ? -13.022 23.208 4.932 1.00 45.84 255 THR A O 1
ATOM 2136 N N . PRO A 1 256 ? -10.835 23.768 5.042 1.00 53.00 256 PRO A N 1
ATOM 2137 C CA . PRO A 1 256 ? -10.543 22.928 6.202 1.00 53.00 256 PRO A CA 1
ATOM 2138 C C . PRO A 1 256 ? -11.467 23.292 7.363 1.00 53.00 256 PRO A C 1
ATOM 2140 O O . PRO A 1 256 ? -11.559 24.463 7.744 1.00 53.00 256 PRO A O 1
ATOM 2143 N N . THR A 1 257 ? -12.169 22.309 7.925 1.00 58.66 257 THR A N 1
ATOM 2144 C CA . THR A 1 257 ? -13.013 22.567 9.095 1.00 58.66 257 THR A CA 1
ATOM 2145 C C . THR A 1 257 ? -12.118 22.619 10.329 1.00 58.66 257 THR A C 1
ATOM 2147 O O . THR A 1 257 ? -11.297 21.731 10.537 1.00 58.66 257 THR A O 1
ATOM 2150 N N . ALA A 1 258 ? -12.247 23.655 11.160 1.00 64.00 258 ALA A N 1
ATOM 2151 C CA . ALA A 1 258 ? -11.431 23.783 12.364 1.00 64.00 258 ALA A CA 1
ATOM 2152 C C . ALA A 1 258 ? -11.736 22.638 13.351 1.00 64.00 258 ALA A C 1
ATOM 2154 O O . ALA A 1 258 ? -12.787 22.621 13.991 1.00 64.00 258 ALA A O 1
ATOM 2155 N N . LEU A 1 259 ? -10.817 21.678 13.471 1.00 80.88 259 LEU A N 1
ATOM 2156 C CA . LEU A 1 259 ? -10.892 20.605 14.462 1.00 80.88 259 LEU A CA 1
ATOM 2157 C C . LEU A 1 259 ? -10.428 21.114 15.831 1.00 80.88 259 LEU A C 1
ATOM 2159 O O . LEU A 1 259 ? -9.400 21.782 15.950 1.00 80.88 259 LEU A O 1
ATOM 2163 N N . ILE A 1 260 ? -11.172 20.764 16.883 1.00 84.75 260 ILE A N 1
ATOM 2164 C CA . ILE A 1 260 ? -10.836 21.146 18.259 1.00 84.75 260 ILE A CA 1
ATOM 2165 C C . ILE A 1 260 ? -10.080 19.994 18.920 1.00 84.75 260 ILE A C 1
ATOM 2167 O O . ILE A 1 260 ? -10.642 18.931 19.189 1.00 84.75 260 ILE A O 1
ATOM 2171 N N . TYR A 1 261 ? -8.802 20.223 19.210 1.00 87.94 261 TYR A N 1
ATOM 2172 C CA . TYR A 1 261 ? -7.942 19.294 19.938 1.00 87.94 261 TYR A CA 1
ATOM 2173 C C . TYR A 1 261 ? -7.844 19.695 21.408 1.00 87.94 261 TYR A C 1
ATOM 2175 O O . TYR A 1 261 ? -7.562 20.849 21.720 1.00 87.94 261 TYR A O 1
ATOM 2183 N N . THR A 1 262 ? -8.019 18.745 22.323 1.00 78.69 262 THR A N 1
ATOM 2184 C CA . THR A 1 262 ? -8.095 19.041 23.768 1.00 78.69 262 THR A CA 1
ATOM 2185 C C . THR A 1 262 ? -6.996 18.376 24.599 1.00 78.69 262 THR A C 1
ATOM 2187 O O . THR A 1 262 ? -6.897 18.624 25.798 1.00 78.69 262 THR A O 1
ATOM 2190 N N . SER A 1 263 ? -6.127 17.540 24.014 1.00 80.50 263 SER A N 1
ATOM 2191 C CA . SER A 1 263 ? -5.064 16.854 24.774 1.00 80.50 263 SER A CA 1
ATOM 2192 C C . SER A 1 263 ? -3.832 16.551 23.921 1.00 80.50 263 SER A C 1
ATOM 2194 O O . SER A 1 263 ? -3.707 15.448 23.398 1.00 80.50 263 SER A O 1
ATOM 2196 N N . LYS A 1 264 ? -2.906 17.505 23.758 1.00 92.75 264 LYS A N 1
ATOM 2197 C CA . LYS A 1 264 ? -1.626 17.236 23.079 1.00 92.75 264 LYS A CA 1
ATOM 2198 C C . LYS A 1 264 ? -0.772 16.313 23.952 1.00 92.75 264 LYS A C 1
ATOM 2200 O O . LYS A 1 264 ? -0.442 16.674 25.075 1.00 92.75 264 LYS A O 1
ATOM 2205 N N . LEU A 1 265 ? -0.434 15.137 23.432 1.00 89.81 265 LEU A N 1
ATOM 2206 C CA . LEU A 1 265 ? 0.377 14.139 24.130 1.00 89.81 265 LEU A CA 1
ATOM 2207 C C . LEU A 1 265 ? 1.855 14.300 23.790 1.00 89.81 265 LEU A C 1
ATOM 2209 O O . LEU A 1 265 ? 2.693 14.311 24.685 1.00 89.81 265 LEU A O 1
ATOM 2213 N N . PHE A 1 266 ? 2.169 14.451 22.501 1.00 92.38 266 PHE A N 1
ATOM 2214 C CA . PHE A 1 266 ? 3.547 14.496 22.013 1.00 92.38 266 PHE A CA 1
ATOM 2215 C C . PHE A 1 266 ? 3.700 15.484 20.859 1.00 92.38 266 PHE A C 1
ATOM 2217 O O . PHE A 1 266 ? 2.757 15.727 20.104 1.00 92.38 266 PHE A O 1
ATOM 2224 N N . GLU A 1 267 ? 4.905 16.026 20.711 1.00 94.75 267 GLU A N 1
ATOM 2225 C CA . GLU A 1 267 ? 5.309 16.858 19.580 1.00 94.75 267 GLU A CA 1
ATOM 2226 C C . GLU A 1 267 ? 6.787 16.608 19.280 1.00 94.75 267 GLU A C 1
ATOM 2228 O O . GLU A 1 267 ? 7.618 16.659 20.185 1.00 94.75 267 GLU A O 1
ATOM 2233 N N . PHE A 1 268 ? 7.104 16.299 18.025 1.00 93.75 268 PHE A N 1
ATOM 2234 C CA . PHE A 1 268 ? 8.466 15.995 17.582 1.00 93.75 268 PHE A CA 1
ATOM 2235 C C . PHE A 1 268 ? 8.626 16.256 16.079 1.00 93.75 268 PHE A C 1
ATOM 2237 O O . PHE A 1 268 ? 7.649 16.402 15.338 1.00 93.75 268 PHE A O 1
ATOM 2244 N N . LYS A 1 269 ? 9.873 16.331 15.606 1.00 92.69 269 LYS A N 1
ATOM 2245 C CA . LYS A 1 269 ? 10.169 16.399 14.168 1.00 92.69 269 LYS A CA 1
ATOM 2246 C C . LYS A 1 269 ? 10.141 15.003 13.559 1.00 92.69 269 LYS A C 1
ATOM 2248 O O . LYS A 1 269 ? 10.618 14.058 14.178 1.00 92.69 269 LYS A O 1
ATOM 2253 N N . LEU A 1 270 ? 9.681 14.875 12.314 1.00 91.69 270 LEU A N 1
ATOM 2254 C CA . LEU A 1 270 ? 9.651 13.586 11.609 1.00 91.69 270 LEU A CA 1
ATOM 2255 C C . LEU A 1 270 ? 11.031 12.904 11.556 1.00 91.69 270 LEU A C 1
ATOM 2257 O O . LEU A 1 270 ? 11.116 11.695 11.737 1.00 91.69 270 LEU A O 1
ATOM 2261 N N . LEU A 1 271 ? 12.113 13.675 11.404 1.00 89.88 271 LEU A N 1
ATOM 2262 C CA . LEU A 1 271 ? 13.492 13.159 11.414 1.00 89.88 271 LEU A CA 1
ATOM 2263 C C . LEU A 1 271 ? 13.888 12.486 12.740 1.00 89.88 271 LEU A C 1
ATOM 2265 O O . LEU A 1 271 ? 14.751 11.614 12.762 1.00 89.88 271 LEU A O 1
ATOM 2269 N N . GLU A 1 272 ? 13.257 12.881 13.843 1.00 91.62 272 GLU A N 1
ATOM 2270 C CA . GLU A 1 272 ? 13.524 12.373 15.191 1.00 91.62 272 GLU A CA 1
ATOM 2271 C C . GLU A 1 272 ? 12.542 11.257 15.586 1.00 91.62 272 GLU A C 1
ATOM 2273 O O . GLU A 1 272 ? 12.677 10.666 16.657 1.00 91.62 272 GLU A O 1
ATOM 2278 N N . ALA A 1 273 ? 11.562 10.937 14.733 1.00 90.62 273 ALA A N 1
ATOM 2279 C CA . ALA A 1 273 ? 10.467 10.025 15.051 1.00 90.62 273 ALA A CA 1
ATOM 2280 C C . ALA A 1 273 ? 10.949 8.616 15.427 1.00 90.62 273 ALA A C 1
ATOM 2282 O O . ALA A 1 273 ? 10.454 8.035 16.389 1.00 90.62 273 ALA A O 1
ATOM 2283 N N . SER A 1 274 ? 11.942 8.072 14.715 1.00 89.19 274 SER A N 1
ATOM 2284 C CA . SER A 1 274 ? 12.500 6.744 15.010 1.00 89.19 274 SER A CA 1
ATOM 2285 C C . SER A 1 274 ? 13.119 6.686 16.410 1.00 89.19 274 SER A C 1
ATOM 2287 O O . SER A 1 274 ? 12.816 5.782 17.187 1.00 89.19 274 SER A O 1
ATOM 2289 N N . ILE A 1 275 ? 13.924 7.691 16.760 1.00 90.50 275 ILE A N 1
ATOM 2290 C CA . ILE A 1 275 ? 14.544 7.830 18.083 1.00 90.50 275 ILE A CA 1
ATOM 2291 C C . ILE A 1 275 ? 13.462 8.000 19.151 1.00 90.50 275 ILE A C 1
ATOM 2293 O O . ILE A 1 275 ? 13.496 7.324 20.180 1.00 90.50 275 ILE A O 1
ATOM 2297 N N . PHE A 1 276 ? 12.482 8.867 18.892 1.00 91.75 276 PHE A N 1
ATOM 2298 C CA . PHE A 1 276 ? 11.365 9.115 19.793 1.00 91.75 276 PHE A CA 1
ATOM 2299 C C . PHE A 1 276 ? 10.585 7.824 20.094 1.00 91.75 276 PHE A C 1
ATOM 2301 O O . PHE A 1 276 ? 10.352 7.505 21.261 1.00 91.75 276 PHE A O 1
ATOM 2308 N N . PHE A 1 277 ? 10.234 7.030 19.078 1.00 90.44 277 PHE A N 1
ATOM 2309 C CA . PHE A 1 277 ? 9.501 5.777 19.280 1.00 90.44 277 PHE A CA 1
ATOM 2310 C C . PHE A 1 277 ? 10.314 4.735 20.058 1.00 90.44 277 PHE A C 1
ATOM 2312 O O . PHE A 1 277 ? 9.755 4.061 20.924 1.00 90.44 277 PHE A O 1
ATOM 2319 N N . GLU A 1 278 ? 11.626 4.627 19.826 1.00 87.06 278 GLU A N 1
ATOM 2320 C CA . GLU A 1 278 ? 12.492 3.744 20.622 1.00 87.06 278 GLU A CA 1
ATOM 2321 C C . GLU A 1 278 ? 12.573 4.172 22.095 1.00 87.06 278 GLU A C 1
ATOM 2323 O O . GLU A 1 278 ? 12.559 3.323 22.989 1.00 87.06 278 GLU A O 1
ATOM 2328 N N . GLN A 1 279 ? 12.603 5.477 22.378 1.00 87.69 279 GLN A N 1
ATOM 2329 C CA . GLN A 1 279 ? 12.550 5.984 23.754 1.00 87.69 279 GLN A CA 1
ATOM 2330 C C . GLN A 1 279 ? 11.218 5.637 24.426 1.00 87.69 279 GLN A C 1
ATOM 2332 O O . GLN A 1 279 ? 11.199 5.195 25.576 1.00 87.69 279 GLN A O 1
ATOM 2337 N N . GLN A 1 280 ? 10.112 5.778 23.692 1.00 86.44 280 GLN A N 1
ATOM 2338 C CA . GLN A 1 280 ? 8.778 5.477 24.198 1.00 86.44 280 GLN A CA 1
ATOM 2339 C C . GLN A 1 280 ? 8.588 3.993 24.536 1.00 86.44 280 GLN A C 1
ATOM 2341 O O . GLN A 1 280 ? 7.885 3.695 25.492 1.00 86.44 280 GLN A O 1
ATOM 2346 N N . LYS A 1 281 ? 9.272 3.044 23.880 1.00 80.31 281 LYS A N 1
ATOM 2347 C CA . LYS A 1 281 ? 9.173 1.610 24.242 1.00 80.31 281 LYS A CA 1
ATOM 2348 C C . LYS A 1 281 ? 9.535 1.295 25.698 1.00 80.31 281 LYS A C 1
ATOM 2350 O O . LYS A 1 281 ? 9.097 0.275 26.219 1.00 80.31 281 LYS A O 1
ATOM 2355 N N . LYS A 1 282 ? 10.340 2.139 26.352 1.00 78.81 282 LYS A N 1
ATOM 2356 C CA . LYS A 1 282 ? 10.726 1.974 27.766 1.00 78.81 282 LYS A CA 1
ATOM 2357 C C . LYS A 1 282 ? 9.666 2.497 28.742 1.00 78.81 282 LYS A C 1
ATOM 2359 O O . LYS A 1 282 ? 9.801 2.307 29.947 1.00 78.81 282 LYS A O 1
ATOM 2364 N N . ASN A 1 283 ? 8.640 3.175 28.238 1.00 80.56 283 ASN A N 1
ATOM 2365 C CA . ASN A 1 283 ? 7.586 3.772 29.036 1.00 80.56 283 ASN A CA 1
ATOM 2366 C C . ASN A 1 283 ? 6.517 2.724 29.391 1.00 80.56 283 ASN A C 1
ATOM 2368 O O . ASN A 1 283 ? 5.764 2.272 28.530 1.00 80.56 283 ASN A O 1
ATOM 2372 N N . LEU A 1 284 ? 6.442 2.368 30.676 1.00 75.62 284 LEU A N 1
ATOM 2373 C CA . LEU A 1 284 ? 5.497 1.377 31.205 1.00 75.62 284 LEU A CA 1
ATOM 2374 C C . LEU A 1 284 ? 4.031 1.846 31.161 1.00 75.62 284 LEU A C 1
ATOM 2376 O O . LEU A 1 284 ? 3.131 1.021 31.267 1.00 75.62 284 LEU A O 1
ATOM 2380 N N . ASP A 1 285 ? 3.781 3.146 30.975 1.00 80.75 285 ASP A N 1
ATOM 2381 C CA . ASP A 1 285 ? 2.429 3.713 30.885 1.00 80.75 285 ASP A CA 1
ATOM 2382 C C . ASP A 1 285 ? 1.799 3.580 29.482 1.00 80.75 285 ASP A C 1
ATOM 2384 O O . ASP A 1 285 ? 0.666 4.028 29.263 1.00 80.75 285 ASP A O 1
ATOM 2388 N N . LEU A 1 286 ? 2.521 3.025 28.501 1.00 84.62 286 LEU A N 1
ATOM 2389 C CA . LEU A 1 286 ? 2.000 2.857 27.147 1.00 84.62 286 LEU A CA 1
ATOM 2390 C C . LEU A 1 286 ? 1.134 1.611 27.015 1.00 84.62 286 LEU A C 1
ATOM 2392 O O . LEU A 1 286 ? 1.504 0.509 27.412 1.00 84.62 286 LEU A O 1
ATOM 2396 N N . THR A 1 287 ? -0.017 1.787 26.377 1.00 87.50 287 THR A N 1
ATOM 2397 C CA . THR A 1 287 ? -0.920 0.681 26.064 1.00 87.50 287 THR A CA 1
ATOM 2398 C C . THR A 1 287 ? -0.470 -0.066 24.817 1.00 87.50 287 THR A C 1
ATOM 2400 O O . THR A 1 287 ? 0.209 0.486 23.948 1.00 87.50 287 THR A O 1
ATOM 2403 N N . GLU A 1 288 ? -0.926 -1.311 24.679 1.00 88.69 288 GLU A N 1
ATOM 2404 C CA . GLU A 1 288 ? -0.661 -2.140 23.501 1.00 88.69 288 GLU A CA 1
ATOM 2405 C C . GLU A 1 288 ? -1.069 -1.442 22.189 1.00 88.69 288 GLU A C 1
ATOM 2407 O O . GLU A 1 288 ? -0.334 -1.497 21.205 1.00 88.69 288 GLU A O 1
ATOM 2412 N N . ASN A 1 289 ? -2.196 -0.721 22.182 1.00 91.69 289 ASN A N 1
ATOM 2413 C CA . ASN A 1 289 ? -2.676 0.012 21.007 1.00 91.69 289 ASN A CA 1
ATOM 2414 C C . ASN A 1 289 ? -1.735 1.152 20.612 1.00 91.69 289 ASN A C 1
ATOM 2416 O O . ASN A 1 289 ? -1.427 1.317 19.431 1.00 91.69 289 ASN A O 1
ATOM 2420 N N . MET A 1 290 ? -1.232 1.909 21.588 1.00 91.50 290 MET A N 1
ATOM 2421 C CA . MET A 1 290 ? -0.294 2.994 21.314 1.00 91.50 290 MET A CA 1
ATOM 2422 C C . MET A 1 290 ? 1.064 2.458 20.842 1.00 91.50 290 MET A C 1
ATOM 2424 O O . MET A 1 290 ? 1.643 3.002 19.903 1.00 91.50 290 MET A O 1
ATOM 2428 N N . ILE A 1 291 ? 1.531 1.344 21.421 1.00 91.38 291 ILE A N 1
ATOM 2429 C CA . ILE A 1 291 ? 2.751 0.644 20.988 1.00 91.38 291 ILE A CA 1
ATOM 2430 C C . ILE A 1 291 ? 2.608 0.151 19.542 1.00 91.38 291 ILE A C 1
ATOM 2432 O O . ILE A 1 291 ? 3.496 0.399 18.724 1.00 91.38 291 ILE A O 1
ATOM 2436 N N . LYS A 1 292 ? 1.479 -0.489 19.195 1.00 91.62 292 LYS A N 1
ATOM 2437 C CA . LYS A 1 292 ? 1.154 -0.876 17.808 1.00 91.62 292 LYS A CA 1
ATOM 2438 C C . LYS A 1 292 ? 1.144 0.339 16.885 1.00 91.62 292 LYS A C 1
ATOM 2440 O O . LYS A 1 292 ? 1.716 0.284 15.798 1.00 91.62 292 LYS A O 1
ATOM 2445 N N . GLY A 1 293 ? 0.546 1.440 17.339 1.00 93.00 293 GLY A N 1
ATOM 2446 C CA . GLY A 1 293 ? 0.513 2.704 16.617 1.00 93.00 293 GLY A CA 1
ATOM 2447 C C . GLY A 1 293 ? 1.914 3.221 16.290 1.00 93.00 293 GLY A C 1
ATOM 2448 O O . GLY A 1 293 ? 2.216 3.459 15.126 1.00 93.00 293 GLY A O 1
ATOM 2449 N N . PHE A 1 294 ? 2.802 3.325 17.283 1.00 93.75 294 PHE A N 1
ATOM 2450 C CA . PHE A 1 294 ? 4.188 3.761 17.073 1.00 93.75 294 PHE A CA 1
ATOM 2451 C C . PHE A 1 294 ? 4.972 2.816 16.160 1.00 93.75 294 PHE A C 1
ATOM 2453 O O . PHE A 1 294 ? 5.682 3.279 15.271 1.00 93.75 294 PHE A O 1
ATOM 2460 N N . ALA A 1 295 ? 4.798 1.502 16.317 1.00 92.50 295 ALA A N 1
ATOM 2461 C CA . ALA A 1 295 ? 5.460 0.513 15.470 1.00 92.50 295 ALA A CA 1
ATOM 2462 C C . ALA A 1 295 ? 5.066 0.634 13.986 1.00 92.50 295 ALA A C 1
ATOM 2464 O O . ALA A 1 295 ? 5.878 0.335 13.112 1.00 92.50 295 ALA A O 1
ATOM 2465 N N . LYS A 1 296 ? 3.832 1.069 13.698 1.00 93.81 296 LYS A N 1
ATOM 2466 C CA . LYS A 1 296 ? 3.295 1.211 12.336 1.00 93.81 296 LYS A CA 1
ATOM 2467 C C . LYS A 1 296 ? 3.305 2.635 11.790 1.00 93.81 296 LYS A C 1
ATOM 2469 O O . LYS A 1 296 ? 3.020 2.819 10.609 1.00 93.81 296 LYS A O 1
ATOM 2474 N N . PHE A 1 297 ? 3.661 3.620 12.609 1.00 94.62 297 PHE A N 1
ATOM 2475 C CA . PHE A 1 297 ? 3.523 5.036 12.287 1.00 94.62 297 PHE A CA 1
ATOM 2476 C C . PHE A 1 297 ? 4.277 5.436 11.013 1.00 94.62 297 PHE A C 1
ATOM 2478 O O . PHE A 1 297 ? 3.657 5.937 10.082 1.00 94.62 297 PHE A O 1
ATOM 2485 N N . LEU A 1 298 ? 5.594 5.196 10.949 1.00 92.38 298 LEU A N 1
ATOM 2486 C CA . LEU A 1 298 ? 6.422 5.625 9.809 1.00 92.38 298 LEU A CA 1
ATOM 2487 C C . LEU A 1 298 ? 6.021 4.916 8.515 1.00 92.38 298 LEU A C 1
ATOM 2489 O O . LEU A 1 298 ? 5.782 5.574 7.511 1.00 92.38 298 LEU A O 1
ATOM 2493 N N . GLU A 1 299 ? 5.840 3.593 8.576 1.00 90.06 299 GLU A N 1
ATOM 2494 C CA . GLU A 1 299 ? 5.382 2.788 7.437 1.00 90.06 299 GLU A CA 1
ATOM 2495 C C . GLU A 1 299 ? 4.053 3.315 6.875 1.00 90.06 299 GLU A C 1
ATOM 2497 O O . GLU A 1 299 ? 3.897 3.445 5.664 1.00 90.06 299 GLU A O 1
ATOM 2502 N N . CYS A 1 300 ? 3.095 3.654 7.742 1.00 88.94 300 CYS A N 1
ATOM 2503 C CA . CYS A 1 300 ? 1.808 4.187 7.306 1.00 88.94 300 CYS A CA 1
ATOM 2504 C C . CYS A 1 300 ? 1.908 5.624 6.784 1.00 88.94 300 CYS A C 1
ATOM 2506 O O . CYS A 1 300 ? 1.169 5.972 5.863 1.00 88.94 300 CYS A O 1
ATOM 2508 N N . LEU A 1 301 ? 2.780 6.454 7.366 1.00 90.38 301 LEU A N 1
ATOM 2509 C CA . LEU A 1 301 ? 2.945 7.852 6.965 1.00 90.38 301 LEU A CA 1
ATOM 2510 C C . LEU A 1 301 ? 3.613 7.959 5.595 1.00 90.38 301 LEU A C 1
ATOM 2512 O O . LEU A 1 301 ? 3.134 8.712 4.754 1.00 90.38 301 LEU A O 1
ATOM 2516 N N . ASP A 1 302 ? 4.649 7.156 5.345 1.00 87.31 302 ASP A N 1
ATOM 2517 C CA . ASP A 1 302 ? 5.315 7.086 4.042 1.00 87.31 302 ASP A CA 1
ATOM 2518 C C . ASP A 1 302 ? 4.314 6.702 2.947 1.00 87.31 302 ASP A C 1
ATOM 2520 O O . ASP A 1 302 ? 4.248 7.338 1.900 1.00 87.31 302 ASP A O 1
ATOM 2524 N N . LEU A 1 303 ? 3.442 5.724 3.217 1.00 80.00 303 LEU A N 1
ATOM 2525 C CA . LEU A 1 303 ? 2.383 5.343 2.279 1.00 80.00 303 LEU A CA 1
ATOM 2526 C C . LEU A 1 303 ? 1.372 6.457 2.037 1.00 80.00 303 LEU A C 1
ATOM 2528 O O . LEU A 1 303 ? 0.846 6.565 0.931 1.00 80.00 303 LEU A O 1
ATOM 2532 N N . PHE A 1 304 ? 1.050 7.231 3.070 1.00 84.44 304 PHE A N 1
ATOM 2533 C CA . PHE A 1 304 ? 0.154 8.371 2.946 1.00 84.44 304 PHE A CA 1
ATOM 2534 C C . PHE A 1 304 ? 0.782 9.469 2.078 1.00 84.44 304 PHE A C 1
ATOM 2536 O O . PHE A 1 304 ? 0.128 9.975 1.171 1.00 84.44 304 PHE A O 1
ATOM 2543 N N . PHE A 1 305 ? 2.063 9.775 2.281 1.00 84.94 305 PHE A N 1
ATOM 2544 C CA . PHE A 1 305 ? 2.801 10.727 1.450 1.00 84.94 305 PHE A CA 1
ATOM 2545 C C . PHE A 1 305 ? 2.965 10.257 0.005 1.00 84.94 305 PHE A C 1
ATOM 2547 O O . PHE A 1 305 ? 2.731 11.051 -0.905 1.00 84.94 305 PHE A O 1
ATOM 2554 N N . ASP A 1 306 ? 3.269 8.975 -0.207 1.00 78.12 306 ASP A N 1
ATOM 2555 C CA . ASP A 1 306 ? 3.320 8.358 -1.535 1.00 78.12 306 ASP A CA 1
ATOM 2556 C C . ASP A 1 306 ? 1.973 8.485 -2.261 1.00 78.12 306 ASP A C 1
ATOM 2558 O O . ASP A 1 306 ? 1.936 8.764 -3.455 1.00 78.12 306 ASP A O 1
ATOM 2562 N N . MET A 1 307 ? 0.845 8.299 -1.560 1.00 71.69 307 MET A N 1
ATOM 2563 C CA . MET A 1 307 ? -0.488 8.445 -2.165 1.00 71.69 307 MET A CA 1
ATOM 2564 C C . MET A 1 307 ? -0.780 9.869 -2.650 1.00 71.69 307 MET A C 1
ATOM 2566 O O . MET A 1 307 ? -1.561 10.031 -3.589 1.00 71.69 307 MET A O 1
ATOM 2570 N N . LEU A 1 308 ? -0.179 10.872 -2.008 1.00 72.88 308 LEU A N 1
ATOM 2571 C CA . LEU A 1 308 ? -0.369 12.293 -2.303 1.00 72.88 308 LEU A CA 1
ATOM 2572 C C . LEU A 1 308 ? 0.762 12.894 -3.148 1.00 72.88 308 LEU A C 1
ATOM 2574 O O . LEU A 1 308 ? 0.821 14.117 -3.291 1.00 72.88 308 LEU A O 1
ATOM 2578 N N . ASP A 1 309 ? 1.662 12.060 -3.677 1.00 72.50 309 ASP A N 1
ATOM 2579 C CA . ASP A 1 309 ? 2.839 12.479 -4.443 1.00 72.50 309 ASP A CA 1
ATOM 2580 C C . ASP A 1 309 ? 3.668 13.560 -3.707 1.00 72.50 309 ASP A C 1
ATOM 2582 O O . ASP A 1 309 ? 4.165 14.524 -4.298 1.00 72.50 309 ASP A O 1
ATOM 2586 N N . ILE A 1 310 ? 3.807 13.438 -2.381 1.00 75.62 310 ILE A N 1
ATOM 2587 C CA . ILE A 1 310 ? 4.572 14.388 -1.561 1.00 75.62 310 ILE A CA 1
ATOM 2588 C C . ILE A 1 310 ? 6.060 14.027 -1.639 1.00 75.62 310 ILE A C 1
ATOM 2590 O O . ILE A 1 310 ? 6.529 13.094 -0.999 1.00 75.62 310 ILE A O 1
ATOM 2594 N N . ILE A 1 311 ? 6.807 14.805 -2.426 1.00 63.16 311 ILE A N 1
ATOM 2595 C CA . ILE A 1 311 ? 8.214 14.527 -2.776 1.00 63.16 311 ILE A CA 1
ATOM 2596 C C . ILE A 1 311 ? 9.198 14.914 -1.653 1.00 63.16 311 ILE A C 1
ATOM 2598 O O . ILE A 1 311 ? 10.290 14.357 -1.575 1.00 63.16 311 ILE A O 1
ATOM 2602 N N . SER A 1 312 ? 8.836 15.857 -0.773 1.00 65.38 312 SER A N 1
ATOM 2603 C CA . SER A 1 312 ? 9.685 16.283 0.349 1.00 65.38 312 SER A CA 1
ATOM 2604 C C . SER A 1 312 ? 8.871 16.544 1.614 1.00 65.38 312 SER A C 1
ATOM 2606 O O . SER A 1 312 ? 7.906 17.310 1.606 1.00 65.38 312 SER A O 1
ATOM 2608 N N . ALA A 1 313 ? 9.306 15.914 2.706 1.00 67.19 313 ALA A N 1
ATOM 2609 C CA . ALA A 1 313 ? 8.827 16.134 4.068 1.00 67.19 313 ALA A CA 1
ATOM 2610 C C . ALA A 1 313 ? 9.920 16.770 4.953 1.00 67.19 313 ALA A C 1
ATOM 2612 O O . ALA A 1 313 ? 9.924 16.600 6.177 1.00 67.19 313 ALA A O 1
ATOM 2613 N N . GLU A 1 314 ? 10.872 17.489 4.343 1.00 68.06 314 GLU A N 1
ATOM 2614 C CA . GLU A 1 314 ? 11.910 18.215 5.078 1.00 68.06 314 GLU A CA 1
ATOM 2615 C C . GLU A 1 314 ? 11.268 19.175 6.090 1.00 68.06 314 GLU A C 1
ATOM 2617 O O . GLU A 1 314 ? 10.346 19.924 5.775 1.00 68.06 314 GLU A O 1
ATOM 2622 N N . ASN A 1 315 ? 11.735 19.126 7.340 1.00 78.12 315 ASN A N 1
ATOM 2623 C CA . ASN A 1 315 ? 11.199 19.899 8.468 1.00 78.12 315 ASN A CA 1
ATOM 2624 C C . ASN A 1 315 ? 9.728 19.627 8.844 1.00 78.12 315 ASN A C 1
ATOM 2626 O O . ASN A 1 315 ? 9.120 20.440 9.544 1.00 78.12 315 ASN A O 1
ATOM 2630 N N . CYS A 1 316 ? 9.172 18.473 8.461 1.00 88.50 316 CYS A N 1
ATOM 2631 C CA . CYS A 1 316 ? 7.850 18.039 8.909 1.00 88.50 316 CYS A CA 1
ATOM 2632 C C . CYS A 1 316 ? 7.781 17.935 10.443 1.00 88.50 316 CYS A C 1
ATOM 2634 O O . CYS A 1 316 ? 8.611 17.271 11.079 1.00 88.50 316 CYS A O 1
ATOM 2636 N N . ARG A 1 317 ? 6.765 18.564 11.042 1.00 92.44 317 ARG A N 1
ATOM 2637 C CA . ARG A 1 317 ? 6.457 18.446 12.474 1.00 92.44 317 ARG A CA 1
ATOM 2638 C C . ARG A 1 317 ? 5.249 17.551 12.669 1.00 92.44 317 ARG A C 1
ATOM 2640 O O . ARG A 1 317 ? 4.271 17.653 11.937 1.00 92.44 317 ARG A O 1
ATOM 2647 N N . ILE A 1 318 ? 5.322 16.699 13.677 1.00 94.81 318 ILE A N 1
ATOM 2648 C CA . ILE A 1 318 ? 4.251 15.786 14.047 1.00 94.81 318 ILE A CA 1
ATOM 2649 C C . ILE A 1 318 ? 3.779 16.163 15.438 1.00 94.81 318 ILE A C 1
ATOM 2651 O O . ILE A 1 318 ? 4.582 16.275 16.366 1.00 94.81 318 ILE A O 1
ATOM 2655 N N . LYS A 1 319 ? 2.465 16.305 15.591 1.00 95.25 319 LYS A N 1
ATOM 2656 C CA . LYS A 1 319 ? 1.814 16.346 16.898 1.00 95.25 319 LYS A CA 1
ATOM 2657 C C . LYS A 1 319 ? 0.914 15.132 17.048 1.00 95.25 319 LYS A C 1
ATOM 2659 O O . LYS A 1 319 ? 0.244 14.734 16.097 1.00 95.25 319 LYS A O 1
ATOM 2664 N N . ILE A 1 320 ? 0.890 14.551 18.241 1.00 94.94 320 ILE A N 1
ATOM 2665 C CA . ILE A 1 320 ? -0.002 13.445 18.599 1.00 94.94 320 ILE A CA 1
ATOM 2666 C C . ILE A 1 320 ? -0.922 13.916 19.716 1.00 94.94 320 ILE A C 1
ATOM 2668 O O . ILE A 1 320 ? -0.468 14.510 20.697 1.00 94.94 320 ILE A O 1
ATOM 2672 N N . PHE A 1 321 ? -2.210 13.626 19.577 1.00 94.88 321 PHE A N 1
ATOM 2673 C CA . PHE A 1 321 ? -3.257 14.043 20.499 1.00 94.88 321 PHE A CA 1
ATOM 2674 C C . PHE A 1 321 ? -3.968 12.839 21.112 1.00 94.88 321 PHE A C 1
ATOM 2676 O O . PHE A 1 321 ? -4.079 11.780 20.501 1.00 94.88 321 PHE A O 1
ATOM 2683 N N . GLY A 1 322 ? -4.469 13.019 22.330 1.00 93.12 322 GLY A N 1
ATOM 2684 C CA . GLY A 1 322 ? -5.272 12.033 23.041 1.00 93.12 322 GLY A CA 1
ATOM 2685 C C . GLY A 1 322 ? -6.747 12.092 22.667 1.00 93.12 322 GLY A C 1
ATOM 2686 O O . GLY A 1 322 ? -7.453 11.098 22.837 1.00 93.12 322 GLY A O 1
ATOM 2687 N N . SER A 1 323 ? -7.219 13.235 22.156 1.00 93.69 323 SER A N 1
ATOM 2688 C CA . SER A 1 323 ? -8.570 13.361 21.615 1.00 93.69 323 SER A CA 1
ATOM 2689 C C . SER A 1 323 ? -8.752 14.540 20.657 1.00 93.69 323 SER A C 1
ATOM 2691 O O . SER A 1 323 ? -7.971 15.498 20.682 1.00 93.69 323 SER A O 1
ATOM 2693 N N . VAL A 1 324 ? -9.787 14.441 19.822 1.00 93.56 324 VAL A N 1
ATOM 2694 C CA . VAL A 1 324 ? -10.249 15.467 18.879 1.00 93.56 324 VAL A CA 1
ATOM 2695 C C . VAL A 1 324 ? -11.777 15.446 18.805 1.00 93.56 324 VAL A C 1
ATOM 2697 O O . VAL A 1 324 ? -12.388 14.376 18.831 1.00 93.56 324 VAL A O 1
ATOM 2700 N N . THR A 1 325 ? -12.398 16.618 18.722 1.00 90.75 325 THR A N 1
ATOM 2701 C CA . THR A 1 325 ? -13.844 16.749 18.504 1.00 90.75 325 THR A CA 1
ATOM 2702 C C . THR A 1 325 ? -14.151 16.690 17.008 1.00 90.75 325 THR A C 1
ATOM 2704 O O . THR A 1 325 ? -13.605 17.476 16.233 1.00 90.75 325 THR A O 1
ATOM 2707 N N . LEU A 1 326 ? -15.009 15.751 16.606 1.00 85.69 326 LEU A N 1
ATOM 2708 C CA . LEU A 1 326 ? -15.478 15.563 15.232 1.00 85.69 326 LEU A CA 1
ATOM 2709 C C . LEU A 1 326 ? -16.588 16.571 14.874 1.00 85.69 326 LEU A C 1
ATOM 2711 O O . LEU A 1 326 ? -17.152 17.233 15.745 1.00 85.69 326 LEU A O 1
ATOM 2715 N N . LYS A 1 327 ? -16.955 16.653 13.585 1.00 78.94 327 LYS A N 1
ATOM 2716 C CA . LYS A 1 327 ? -18.013 17.558 13.080 1.00 78.94 327 LYS A CA 1
ATOM 2717 C C . LYS A 1 327 ? -19.380 17.312 13.732 1.00 78.94 327 LYS A C 1
ATOM 2719 O O . LYS A 1 327 ? -20.128 18.254 13.964 1.00 78.94 327 LYS A O 1
ATOM 2724 N N . ASN A 1 328 ? -19.682 16.061 14.074 1.00 77.69 328 ASN A N 1
ATOM 2725 C CA . ASN A 1 328 ? -20.895 15.659 14.793 1.00 77.69 328 ASN A CA 1
ATOM 2726 C C . ASN A 1 328 ? -20.796 15.863 16.320 1.00 77.69 328 ASN A C 1
ATOM 2728 O O . ASN A 1 328 ? -21.602 15.303 17.054 1.00 77.69 328 ASN A O 1
ATOM 2732 N N . ILE A 1 329 ? -19.808 16.630 16.808 1.00 81.62 329 ILE A N 1
ATOM 2733 C CA . ILE A 1 329 ? -19.554 16.951 18.229 1.00 81.62 329 ILE A CA 1
ATOM 2734 C C . ILE A 1 329 ? -19.060 15.742 19.050 1.00 81.62 329 ILE A C 1
ATOM 2736 O O . ILE A 1 329 ? -18.563 15.896 20.169 1.00 81.62 329 ILE A O 1
ATOM 2740 N N . ASN A 1 330 ? -19.079 14.536 18.478 1.00 86.94 330 ASN A N 1
ATOM 2741 C CA . ASN A 1 330 ? -18.525 13.354 19.121 1.00 86.94 330 ASN A CA 1
ATOM 2742 C C . ASN A 1 330 ? -17.007 13.482 19.285 1.00 86.94 330 ASN A C 1
ATOM 2744 O O . ASN A 1 330 ? -16.297 14.007 18.428 1.00 86.94 330 ASN A O 1
ATOM 2748 N N . ILE A 1 331 ? -16.493 12.983 20.407 1.00 90.12 331 ILE A N 1
ATOM 2749 C CA . ILE A 1 331 ? -15.074 13.106 20.751 1.00 90.12 331 ILE A CA 1
ATOM 2750 C C . ILE A 1 331 ? -14.365 11.793 20.435 1.00 90.12 331 ILE A C 1
ATOM 2752 O O . ILE A 1 331 ? -14.534 10.796 21.147 1.00 90.12 331 ILE A O 1
ATOM 2756 N N . LEU A 1 332 ? -13.521 11.822 19.407 1.00 93.25 332 LEU A N 1
ATOM 2757 C CA . LEU A 1 332 ? -12.617 10.733 19.070 1.00 93.25 332 LEU A CA 1
ATOM 2758 C C . LEU A 1 332 ? -11.466 10.712 20.076 1.00 93.25 332 LEU A C 1
ATOM 2760 O O . LEU A 1 332 ? -10.793 11.720 20.276 1.00 93.25 332 LEU A O 1
ATOM 2764 N N . ARG A 1 333 ? -11.232 9.564 20.714 1.00 93.81 333 ARG A N 1
ATOM 2765 C CA . ARG A 1 333 ? -10.194 9.371 21.742 1.00 93.81 333 ARG A CA 1
ATOM 2766 C C . ARG A 1 333 ? -9.207 8.276 21.358 1.00 93.81 333 ARG A C 1
ATOM 2768 O O . ARG A 1 333 ? -9.626 7.211 20.902 1.00 93.81 333 ARG A O 1
ATOM 2775 N N . ALA A 1 334 ? -7.930 8.535 21.619 1.00 93.94 334 ALA A N 1
ATOM 2776 C CA . ALA A 1 334 ? -6.818 7.593 21.531 1.00 93.94 334 ALA A CA 1
ATOM 2777 C C . ALA A 1 334 ? -5.792 7.931 22.628 1.00 93.94 334 ALA A C 1
ATOM 2779 O O . ALA A 1 334 ? -4.789 8.600 22.386 1.00 93.94 334 ALA A O 1
ATOM 2780 N N . THR A 1 335 ? -6.083 7.539 23.869 1.00 91.19 335 THR A N 1
ATOM 2781 C CA . THR A 1 335 ? -5.276 7.904 25.044 1.00 91.19 335 T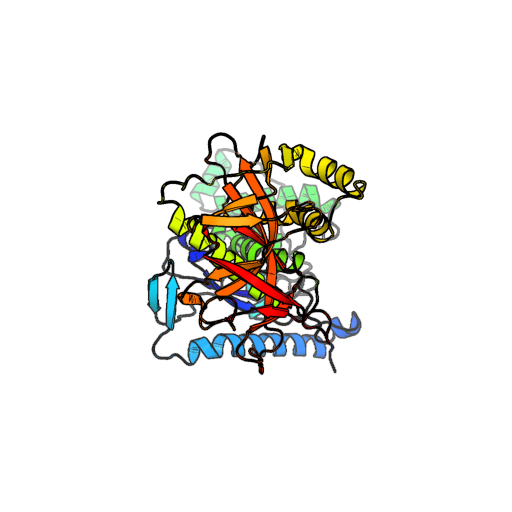HR A CA 1
ATOM 2782 C C . THR A 1 335 ? -5.129 6.746 26.025 1.00 91.19 335 THR A C 1
ATOM 2784 O O . THR A 1 335 ? -6.029 5.923 26.186 1.00 91.19 335 THR A O 1
ATOM 2787 N N . ASN A 1 336 ? -4.000 6.704 26.734 1.00 85.88 336 ASN A N 1
ATOM 2788 C CA . ASN A 1 336 ? -3.714 5.671 27.732 1.00 85.88 336 ASN A CA 1
ATOM 2789 C C . ASN A 1 336 ? -4.364 5.950 29.095 1.00 85.88 336 ASN A C 1
ATOM 2791 O O . ASN A 1 336 ? -4.529 5.029 29.890 1.00 85.88 336 ASN A O 1
ATOM 2795 N N . LYS A 1 337 ? -4.710 7.212 29.383 1.00 80.56 337 LYS A N 1
ATOM 2796 C CA . LYS A 1 337 ? -5.205 7.657 30.694 1.00 80.56 337 LYS A CA 1
ATOM 2797 C C . LYS A 1 337 ? -6.412 8.582 30.519 1.00 80.56 337 LYS A C 1
ATOM 2799 O O . LYS A 1 337 ? -6.286 9.801 30.528 1.00 80.56 337 LYS A O 1
ATOM 2804 N N . PHE A 1 338 ? -7.594 7.995 30.364 1.00 79.19 338 PHE A N 1
ATOM 2805 C CA . PHE A 1 338 ? -8.889 8.664 30.465 1.00 79.19 338 PHE A CA 1
ATOM 2806 C C . PHE A 1 338 ? -9.647 8.079 31.658 1.00 79.19 338 PHE A C 1
ATOM 2808 O O . PHE A 1 338 ? -9.954 6.891 31.672 1.00 79.19 338 PHE A O 1
ATOM 2815 N N . GLN A 1 339 ? -9.895 8.885 32.694 1.00 80.00 339 GLN A N 1
ATOM 2816 C CA . GLN A 1 339 ? -10.484 8.405 33.958 1.00 80.00 339 GLN A CA 1
ATOM 2817 C C . GLN A 1 339 ? -9.748 7.166 34.524 1.00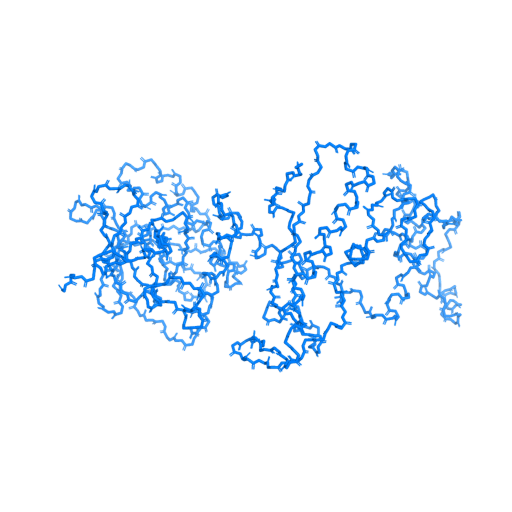 80.00 339 GLN A C 1
ATOM 2819 O O . GLN A 1 339 ? -10.362 6.180 34.924 1.00 80.00 339 GLN A O 1
ATOM 2824 N N . ASN A 1 340 ? -8.409 7.204 34.518 1.00 80.31 340 ASN A N 1
ATOM 2825 C CA . ASN A 1 340 ? -7.515 6.111 34.940 1.00 80.31 340 ASN A CA 1
ATOM 2826 C C . ASN A 1 340 ? -7.612 4.812 34.118 1.00 80.31 340 ASN A C 1
ATOM 2828 O O . ASN A 1 340 ? -7.131 3.771 34.563 1.00 80.31 340 ASN A O 1
ATOM 2832 N N . ARG A 1 341 ? -8.200 4.851 32.916 1.00 84.25 341 ARG A N 1
ATOM 2833 C CA . ARG A 1 341 ? -8.263 3.710 31.994 1.00 84.25 341 ARG A CA 1
ATOM 2834 C C . ARG A 1 341 ? -7.866 4.111 30.572 1.00 84.25 341 ARG A C 1
ATOM 2836 O O . ARG A 1 341 ? -8.050 5.265 30.187 1.00 84.25 341 ARG A O 1
ATOM 2843 N N . PRO A 1 342 ? -7.333 3.184 29.769 1.00 88.88 342 PRO A N 1
ATOM 2844 C CA . PRO A 1 342 ? -7.077 3.457 28.366 1.00 88.88 342 PRO A CA 1
ATOM 2845 C C . PRO A 1 342 ? -8.384 3.556 27.578 1.00 88.88 342 PRO A C 1
ATOM 2847 O O . PRO A 1 342 ? -9.316 2.789 27.813 1.00 88.88 342 PRO A O 1
ATOM 2850 N N . TRP A 1 343 ? -8.441 4.486 26.625 1.00 91.12 343 TRP A N 1
ATOM 2851 C CA . TRP A 1 343 ? -9.595 4.675 25.752 1.00 91.12 343 TRP A CA 1
ATOM 2852 C C . TRP A 1 343 ? -9.151 4.895 24.309 1.00 91.12 343 TRP A C 1
ATOM 2854 O O . TRP A 1 343 ? -8.548 5.918 23.972 1.00 91.12 343 TRP A O 1
ATOM 2864 N N . PHE A 1 344 ? -9.520 3.944 23.452 1.00 93.75 344 PHE A N 1
ATOM 2865 C CA . PHE A 1 344 ? -9.288 3.965 22.011 1.00 93.75 344 PHE A CA 1
ATOM 2866 C C . PHE A 1 344 ? -10.620 3.745 21.310 1.00 93.75 344 PHE A C 1
ATOM 2868 O O . PHE A 1 344 ? -11.284 2.733 21.525 1.00 93.75 344 PHE A O 1
ATOM 2875 N N . SER A 1 345 ? -11.040 4.740 20.540 1.00 94.25 345 SER A N 1
ATOM 2876 C CA . SER A 1 345 ? -12.356 4.742 19.905 1.00 94.25 345 SER A CA 1
ATOM 2877 C C . SER A 1 345 ? -12.373 3.793 18.715 1.00 94.25 345 SER A C 1
ATOM 2879 O O . SER A 1 345 ? -11.383 3.680 17.990 1.00 94.25 345 SER A O 1
ATOM 2881 N N . ASN A 1 346 ? -13.509 3.135 18.501 1.00 94.62 346 ASN A N 1
ATOM 2882 C CA . ASN A 1 346 ? -13.781 2.465 17.240 1.00 94.62 346 ASN A CA 1
ATOM 2883 C C . ASN A 1 346 ? -14.618 3.400 16.376 1.00 94.62 346 ASN A C 1
ATOM 2885 O O . ASN A 1 346 ? -15.408 4.191 16.887 1.00 94.62 346 ASN A O 1
ATOM 2889 N N . ILE A 1 347 ? -14.414 3.331 15.075 1.00 93.00 347 ILE A N 1
ATOM 2890 C CA . ILE A 1 347 ? -14.975 4.274 14.120 1.00 93.00 347 ILE A CA 1
ATOM 2891 C C . ILE A 1 347 ? -15.594 3.537 12.944 1.00 93.00 347 ILE A C 1
ATOM 2893 O O . ILE A 1 347 ? -15.134 2.455 12.563 1.00 93.00 347 ILE A O 1
ATOM 2897 N N . ALA A 1 348 ? -16.626 4.151 12.385 1.00 89.81 348 ALA A N 1
ATOM 2898 C CA . ALA A 1 348 ? -17.222 3.780 11.119 1.00 89.81 348 ALA A CA 1
ATOM 2899 C C . ALA A 1 348 ? -16.789 4.760 10.030 1.00 89.81 348 ALA A C 1
ATOM 2901 O O . ALA A 1 348 ? -16.642 5.966 10.249 1.00 89.81 348 ALA A O 1
ATOM 2902 N N . ILE A 1 349 ? -16.554 4.201 8.853 1.00 86.31 349 ILE A N 1
ATOM 2903 C CA . ILE A 1 349 ? -16.093 4.908 7.669 1.00 86.31 349 ILE A CA 1
ATOM 2904 C C . ILE A 1 349 ? -16.932 4.378 6.511 1.00 86.31 349 ILE A C 1
ATOM 2906 O O . ILE A 1 349 ? -16.837 3.187 6.199 1.00 86.31 349 ILE A O 1
ATOM 2910 N N . ALA A 1 350 ? -17.735 5.223 5.865 1.00 77.88 350 ALA A N 1
ATOM 2911 C CA . ALA A 1 350 ? -18.382 4.821 4.621 1.00 77.88 350 ALA A CA 1
ATOM 2912 C C . ALA A 1 350 ? -17.350 4.506 3.534 1.00 77.88 350 ALA A C 1
ATOM 2914 O O . ALA A 1 350 ? -16.301 5.141 3.403 1.00 77.88 350 ALA A O 1
ATOM 2915 N N . MET A 1 351 ? -17.670 3.508 2.731 1.00 66.62 351 MET A N 1
ATOM 2916 C CA . MET A 1 351 ? -17.012 3.212 1.474 1.00 66.62 351 MET A CA 1
ATOM 2917 C C . MET A 1 351 ? -17.601 4.088 0.367 1.00 66.62 351 MET A C 1
ATOM 2919 O O . MET A 1 351 ? -18.649 4.706 0.527 1.00 66.62 351 MET A O 1
ATOM 2923 N N . ASP A 1 352 ? -16.901 4.146 -0.760 1.00 61.84 352 ASP A N 1
ATOM 2924 C CA . ASP A 1 352 ? -17.440 4.717 -1.993 1.00 61.84 352 ASP A CA 1
ATOM 2925 C C . ASP A 1 352 ? -18.594 3.835 -2.511 1.00 61.84 352 ASP A C 1
ATOM 2927 O O . ASP A 1 352 ? -18.454 2.609 -2.583 1.00 61.84 352 ASP A O 1
ATOM 2931 N N . ASP A 1 353 ? -19.703 4.455 -2.923 1.00 52.38 353 ASP A N 1
ATOM 2932 C CA . ASP A 1 353 ? -20.860 3.793 -3.541 1.00 52.38 353 ASP A CA 1
ATOM 2933 C C . ASP A 1 353 ? -20.459 2.964 -4.771 1.00 52.38 353 ASP A C 1
ATOM 2935 O O . ASP A 1 353 ? -21.068 1.937 -5.078 1.00 52.38 353 ASP A O 1
ATOM 2939 N N . ALA A 1 354 ? -19.388 3.367 -5.464 1.00 48.16 354 ALA A N 1
ATOM 2940 C CA . ALA A 1 354 ? -18.857 2.633 -6.608 1.00 48.16 354 ALA A CA 1
ATOM 2941 C C . ALA A 1 354 ? -18.168 1.303 -6.242 1.00 48.16 354 ALA A C 1
ATOM 2943 O O . ALA A 1 354 ? -17.972 0.473 -7.127 1.00 48.16 354 ALA A O 1
ATOM 2944 N N . GLU A 1 355 ? -17.791 1.096 -4.976 1.00 45.78 355 GLU A N 1
ATOM 2945 C CA . GLU A 1 355 ? -17.116 -0.117 -4.484 1.00 45.78 355 GLU A CA 1
ATOM 2946 C C . GLU A 1 355 ? -18.020 -0.976 -3.576 1.00 45.78 355 GLU A C 1
ATOM 2948 O O . GLU A 1 355 ? -17.617 -2.051 -3.120 1.00 45.78 355 GLU A O 1
ATOM 2953 N N . LEU A 1 356 ? -19.268 -0.543 -3.355 1.00 46.66 356 LEU A N 1
ATOM 2954 C CA . LEU A 1 356 ? -20.238 -1.156 -2.439 1.00 46.66 356 LEU A CA 1
ATOM 2955 C C . LEU A 1 356 ? -20.564 -2.620 -2.792 1.00 46.66 356 LEU A C 1
ATOM 2957 O O . LEU A 1 356 ? -20.853 -3.422 -1.905 1.00 46.66 356 LEU A O 1
ATOM 2961 N N . PHE A 1 357 ? -20.455 -2.978 -4.077 1.00 41.44 357 PHE A N 1
ATOM 2962 C CA . PHE A 1 357 ? -20.753 -4.313 -4.610 1.00 41.44 357 PHE A CA 1
ATOM 2963 C C . PHE A 1 357 ? -19.535 -5.252 -4.689 1.00 41.44 357 PHE A C 1
ATOM 2965 O O . PHE A 1 357 ? -19.701 -6.448 -4.924 1.00 41.44 357 PHE A O 1
ATOM 2972 N N . GLU A 1 358 ? -18.311 -4.754 -4.472 1.00 43.69 358 GLU A N 1
ATOM 2973 C CA . GLU A 1 358 ? -17.078 -5.562 -4.546 1.00 43.69 358 GLU A CA 1
ATOM 2974 C C . GLU A 1 358 ? -16.603 -6.099 -3.184 1.00 43.69 358 GLU A C 1
ATOM 2976 O O . GLU A 1 358 ? -15.595 -6.822 -3.105 1.00 43.69 358 GLU A O 1
ATOM 2981 N N . TYR A 1 359 ? -17.306 -5.743 -2.104 1.00 52.16 359 TYR A N 1
ATOM 2982 C CA . TYR A 1 359 ? -16.938 -6.087 -0.737 1.00 52.16 359 TYR A CA 1
ATOM 2983 C C . TYR A 1 359 ? -18.145 -6.473 0.117 1.00 52.16 359 TYR A C 1
ATOM 2985 O O . TYR A 1 359 ? -19.271 -6.041 -0.107 1.00 52.16 359 TYR A O 1
ATOM 2993 N N . GLN A 1 360 ? -17.889 -7.268 1.153 1.00 60.03 360 GLN A N 1
ATOM 2994 C CA . GLN A 1 360 ? -18.871 -7.512 2.198 1.00 60.03 360 GLN A CA 1
ATOM 2995 C C . GLN A 1 360 ? -18.775 -6.386 3.219 1.00 60.03 360 GLN A C 1
ATOM 2997 O O . GLN A 1 360 ? -17.821 -6.323 3.992 1.00 60.03 360 GLN A O 1
ATOM 3002 N N . SER A 1 361 ? -19.732 -5.474 3.163 1.00 67.94 361 SER A N 1
ATOM 3003 C CA . SER A 1 361 ? -19.829 -4.308 4.035 1.00 67.94 361 SER A CA 1
ATOM 3004 C C . SER A 1 361 ? -21.122 -4.346 4.833 1.00 67.94 361 SER A C 1
ATOM 3006 O O . SER A 1 361 ? -22.036 -5.110 4.518 1.00 67.94 361 SER A O 1
ATOM 3008 N N . ASP A 1 362 ? -21.200 -3.524 5.873 1.00 72.75 362 ASP A N 1
ATOM 3009 C CA . ASP A 1 362 ? -22.473 -3.245 6.526 1.00 72.75 362 ASP A CA 1
ATOM 3010 C C . ASP A 1 362 ? -23.117 -2.049 5.823 1.00 72.75 362 ASP A C 1
ATOM 3012 O O . ASP A 1 362 ? -22.887 -0.910 6.211 1.00 72.75 362 ASP A O 1
ATOM 3016 N N . ASN A 1 363 ? -23.829 -2.300 4.720 1.00 73.44 363 ASN A N 1
ATOM 3017 C CA . ASN A 1 363 ? -24.465 -1.264 3.892 1.00 73.44 363 ASN A CA 1
ATOM 3018 C C . ASN A 1 363 ? -23.507 -0.146 3.442 1.00 73.44 363 ASN A C 1
ATOM 3020 O O . ASN A 1 363 ? -23.841 1.032 3.506 1.00 73.44 363 ASN A O 1
ATOM 3024 N N . GLY A 1 364 ? -22.304 -0.508 2.997 1.00 73.44 364 GLY A N 1
ATOM 3025 C CA . GLY A 1 364 ? -21.292 0.469 2.605 1.00 73.44 364 GLY A CA 1
ATOM 3026 C C . GLY A 1 364 ? -20.376 0.912 3.741 1.00 73.44 364 GLY A C 1
ATOM 3027 O O . GLY A 1 364 ? -19.389 1.572 3.463 1.00 73.44 364 GLY A O 1
ATOM 3028 N N . THR A 1 365 ? -20.599 0.520 4.994 1.00 82.50 365 THR A N 1
ATOM 3029 C CA . THR A 1 365 ? -19.750 0.942 6.117 1.00 82.50 365 THR A CA 1
ATOM 3030 C C . THR A 1 365 ? -18.632 -0.062 6.418 1.00 82.50 365 THR A C 1
ATOM 3032 O O . THR A 1 365 ? -18.840 -1.280 6.466 1.00 82.50 365 THR A O 1
ATOM 3035 N N . CYS A 1 366 ? -17.426 0.461 6.650 1.00 86.12 366 CYS A N 1
ATOM 3036 C CA . CYS A 1 366 ? -16.268 -0.254 7.183 1.00 86.12 366 CYS A CA 1
ATOM 3037 C C . CYS A 1 366 ? -15.928 0.220 8.599 1.00 86.12 366 CYS A C 1
ATOM 3039 O O . CYS A 1 366 ? -16.154 1.374 8.953 1.00 86.12 366 CYS A O 1
ATOM 3041 N N . TYR A 1 367 ? -15.302 -0.659 9.384 1.00 91.00 367 TYR A N 1
ATOM 3042 C CA . TYR A 1 367 ? -14.972 -0.386 10.782 1.00 91.00 367 TYR A CA 1
ATOM 3043 C C . TYR A 1 367 ? -13.472 -0.436 11.046 1.00 91.00 367 TYR A C 1
ATOM 3045 O O . TYR A 1 367 ? -12.760 -1.304 10.529 1.00 91.00 367 TYR A O 1
ATOM 3053 N N . ALA A 1 368 ? -12.994 0.455 11.909 1.00 93.38 368 ALA A N 1
ATOM 3054 C CA . ALA A 1 368 ? -11.605 0.474 12.346 1.00 93.38 368 ALA A CA 1
ATOM 3055 C C . ALA A 1 368 ? -11.476 0.884 13.818 1.00 93.38 368 ALA A C 1
ATOM 3057 O O . ALA A 1 368 ? -12.320 1.591 14.361 1.00 93.38 368 ALA A O 1
ATOM 3058 N N . GLN A 1 369 ? -10.404 0.446 14.466 1.00 95.56 369 GLN A N 1
ATOM 3059 C CA . GLN A 1 369 ? -9.984 0.906 15.783 1.00 95.56 369 GLN A CA 1
ATOM 3060 C C . GLN A 1 369 ? -8.934 2.004 15.619 1.00 95.56 369 GLN A C 1
ATOM 3062 O O . GLN A 1 369 ? -7.927 1.813 14.936 1.00 95.56 369 GLN A O 1
ATOM 3067 N N . THR A 1 370 ? -9.133 3.152 16.259 1.00 96.38 370 THR A N 1
ATOM 3068 C CA . THR A 1 370 ? -8.139 4.227 16.272 1.00 96.38 370 THR A CA 1
ATOM 3069 C C . THR A 1 370 ? -6.976 3.864 17.189 1.00 96.38 370 THR A C 1
ATOM 3071 O O . THR A 1 370 ? -7.185 3.479 18.335 1.00 96.38 370 THR A O 1
ATOM 3074 N N . LEU A 1 371 ? -5.745 4.022 16.702 1.00 96.12 371 LEU A N 1
ATOM 3075 C CA . LEU A 1 371 ? -4.514 3.803 17.467 1.00 96.12 371 LEU A CA 1
ATOM 3076 C C . LEU A 1 371 ? -3.852 5.118 17.879 1.00 96.12 371 LEU A C 1
ATOM 3078 O O . LEU A 1 371 ? -3.392 5.241 19.008 1.00 96.12 371 LEU A O 1
ATOM 3082 N N . LEU A 1 372 ? -3.790 6.097 16.973 1.00 96.38 372 LEU A N 1
ATOM 3083 C CA . LEU A 1 372 ? -3.191 7.412 17.220 1.00 96.38 372 LEU A CA 1
ATOM 3084 C C . LEU A 1 372 ? -3.988 8.493 16.492 1.00 96.38 372 LEU A C 1
ATOM 3086 O O . LEU A 1 372 ? -4.461 8.270 15.380 1.00 96.38 372 LEU A O 1
ATOM 3090 N N . ILE A 1 373 ? -4.077 9.677 17.094 1.00 96.50 373 ILE A N 1
ATOM 3091 C CA . ILE A 1 373 ? -4.621 10.886 16.465 1.00 96.50 373 ILE A CA 1
ATOM 3092 C C . ILE A 1 373 ? -3.443 11.825 16.242 1.00 96.50 373 ILE A C 1
ATOM 3094 O O . ILE A 1 373 ? -2.723 12.133 17.193 1.00 96.50 373 ILE A O 1
ATOM 3098 N N . THR A 1 374 ? -3.216 12.261 15.007 1.00 95.12 374 THR A N 1
ATOM 3099 C CA . THR A 1 374 ? -2.032 13.044 14.660 1.00 95.12 374 THR A CA 1
ATOM 3100 C C . THR A 1 374 ? -2.344 14.224 13.752 1.00 95.12 374 THR A C 1
ATOM 3102 O O . THR A 1 374 ? -3.215 14.171 12.891 1.00 95.12 374 THR A O 1
ATOM 3105 N N . GLU A 1 375 ? -1.605 15.304 13.965 1.00 93.69 375 GLU A N 1
ATOM 3106 C CA . GLU A 1 375 ? -1.513 16.428 13.046 1.00 93.69 375 GLU A CA 1
ATOM 3107 C C . GLU A 1 375 ? -0.118 16.402 12.417 1.00 93.69 375 GLU A C 1
ATOM 3109 O O . GLU A 1 375 ? 0.892 16.441 13.129 1.00 93.69 375 GLU A O 1
ATOM 3114 N N . VAL A 1 376 ? -0.069 16.319 11.090 1.00 92.19 376 VAL A N 1
ATOM 3115 C CA . VAL A 1 376 ? 1.170 16.308 10.310 1.00 92.19 376 VAL A CA 1
ATOM 3116 C C . VAL A 1 376 ? 1.314 17.655 9.620 1.00 92.19 376 VAL A C 1
ATOM 3118 O O . VAL A 1 376 ? 0.525 18.012 8.748 1.00 92.19 376 VAL A O 1
ATOM 3121 N N . ILE A 1 377 ? 2.323 18.417 10.026 1.00 90.19 377 ILE A N 1
ATOM 3122 C CA . ILE A 1 377 ? 2.533 19.796 9.596 1.00 90.19 377 ILE A CA 1
ATOM 3123 C C . ILE A 1 377 ? 3.718 19.827 8.642 1.00 90.19 377 ILE A C 1
ATOM 3125 O O . ILE A 1 377 ? 4.870 19.662 9.056 1.00 90.19 377 ILE A O 1
ATOM 3129 N N . LEU A 1 378 ? 3.428 20.073 7.369 1.00 87.25 378 LEU A N 1
ATOM 3130 C CA . LEU A 1 378 ? 4.441 20.333 6.354 1.00 87.25 378 LEU A CA 1
ATOM 3131 C C . LEU A 1 378 ? 4.715 21.840 6.238 1.00 87.25 378 LEU A C 1
ATOM 3133 O O . LEU A 1 378 ? 3.802 22.646 6.440 1.00 87.25 378 LEU A O 1
ATOM 3137 N N . PRO A 1 379 ? 5.942 22.250 5.874 1.00 80.75 379 PRO A N 1
ATOM 3138 C CA . PRO A 1 379 ? 6.224 23.648 5.572 1.00 80.75 379 PRO A CA 1
ATOM 3139 C C . PRO A 1 379 ? 5.320 24.154 4.440 1.00 80.75 379 PRO A C 1
ATOM 3141 O O . PRO A 1 379 ? 5.165 23.484 3.419 1.00 80.75 379 PRO A O 1
ATOM 3144 N N . ASN A 1 380 ? 4.757 25.353 4.602 1.00 74.19 380 ASN A N 1
ATOM 3145 C CA . ASN A 1 380 ? 3.977 26.060 3.576 1.00 74.19 380 ASN A CA 1
ATOM 3146 C C . ASN A 1 380 ? 2.720 25.321 3.064 1.00 74.19 380 ASN A C 1
ATOM 3148 O O . ASN A 1 380 ? 2.220 25.643 1.987 1.00 74.19 380 ASN A O 1
ATOM 3152 N N . LYS A 1 381 ? 2.196 24.348 3.820 1.00 78.12 381 LYS A N 1
ATOM 3153 C CA . LYS A 1 381 ? 0.928 23.660 3.533 1.00 78.12 381 LYS A CA 1
ATOM 3154 C C . LYS A 1 381 ? 0.024 23.667 4.763 1.00 78.12 381 LYS A C 1
ATOM 3156 O O . LYS A 1 381 ? 0.497 23.823 5.889 1.00 78.12 381 LYS A O 1
ATOM 3161 N N . SER A 1 382 ? -1.276 23.485 4.545 1.00 81.06 382 SER A N 1
ATOM 3162 C CA . SER A 1 382 ? -2.207 23.200 5.634 1.00 81.06 382 SER A CA 1
ATOM 3163 C C . SER A 1 382 ? -1.811 21.895 6.338 1.00 81.06 382 SER A C 1
ATOM 3165 O O . SER A 1 382 ? -1.309 20.976 5.682 1.00 81.06 382 SER A O 1
ATOM 3167 N N . PRO A 1 383 ? -2.011 21.801 7.661 1.00 86.12 383 PRO A N 1
ATOM 3168 C CA . PRO A 1 383 ? -1.765 20.565 8.386 1.00 86.12 383 PRO A CA 1
ATOM 3169 C C . PRO A 1 383 ? -2.695 19.450 7.896 1.00 86.12 383 PRO A C 1
ATOM 3171 O O . PRO A 1 383 ? -3.865 19.689 7.602 1.00 86.12 383 PRO A O 1
ATOM 3174 N N . PHE A 1 384 ? -2.182 18.222 7.847 1.00 88.94 384 PHE A N 1
ATOM 3175 C CA . PHE A 1 384 ? -3.015 17.038 7.667 1.00 88.94 384 PHE A CA 1
ATOM 3176 C C . PHE A 1 384 ? -3.506 16.552 9.024 1.00 88.94 384 PHE A C 1
ATOM 3178 O O . PHE A 1 384 ? -2.710 16.284 9.928 1.00 88.94 384 PHE A O 1
ATOM 3185 N N . HIS A 1 385 ? -4.818 16.399 9.146 1.00 91.50 385 HIS A N 1
ATOM 3186 C CA . HIS A 1 385 ? -5.479 15.935 10.356 1.00 91.50 385 HIS A CA 1
ATOM 3187 C C . HIS A 1 385 ? -5.831 14.455 10.199 1.00 91.50 385 HIS A C 1
ATOM 3189 O O . HIS A 1 385 ? -6.823 14.108 9.559 1.00 91.50 385 HIS A O 1
ATOM 3195 N N . LEU A 1 386 ? -5.000 13.574 10.758 1.00 93.56 386 LEU A N 1
ATOM 3196 C CA . LEU A 1 386 ? -5.031 12.142 10.470 1.00 93.56 386 LEU A CA 1
ATOM 3197 C C . LEU A 1 386 ? -5.302 11.295 11.716 1.00 93.56 386 LEU A C 1
ATOM 3199 O O . LEU A 1 386 ? -4.901 11.624 12.834 1.00 93.56 386 LEU A O 1
ATOM 3203 N N . ALA A 1 387 ? -5.922 10.141 11.504 1.00 95.00 387 ALA A N 1
ATOM 3204 C CA . ALA A 1 387 ? -6.008 9.061 12.473 1.00 95.00 387 ALA A CA 1
ATOM 3205 C C . ALA A 1 387 ? -5.258 7.839 11.928 1.00 95.00 387 ALA A C 1
ATOM 3207 O O . ALA A 1 387 ? -5.513 7.394 10.810 1.00 95.00 387 ALA A O 1
ATOM 3208 N N . LEU A 1 388 ? -4.331 7.283 12.713 1.00 96.31 388 LEU A N 1
ATOM 3209 C CA . LEU A 1 388 ? -3.766 5.963 12.438 1.00 96.31 388 LEU A CA 1
ATOM 3210 C C . LEU A 1 388 ? -4.742 4.920 12.960 1.00 96.31 388 LEU A C 1
ATOM 3212 O O . LEU A 1 388 ? -5.071 4.934 14.149 1.00 96.31 388 LEU A O 1
ATOM 3216 N N . VAL A 1 389 ? -5.177 4.011 12.097 1.00 95.06 389 VAL A N 1
ATOM 3217 C CA . VAL A 1 389 ? -6.228 3.048 12.434 1.00 95.06 389 VAL A CA 1
ATOM 3218 C C . VAL A 1 389 ? -5.804 1.618 12.131 1.00 95.06 389 VAL A C 1
ATOM 3220 O O . VAL A 1 389 ? -5.023 1.375 11.211 1.00 95.06 389 VAL A O 1
ATOM 3223 N N . GLN A 1 390 ? -6.337 0.672 12.901 1.00 94.31 390 GLN A N 1
ATOM 3224 C CA . GLN A 1 390 ? -6.292 -0.760 12.627 1.00 94.31 390 GLN A CA 1
ATOM 3225 C C . GLN A 1 390 ? -7.671 -1.228 12.169 1.00 94.31 390 GLN A C 1
ATOM 3227 O O . GLN A 1 390 ? -8.670 -0.975 12.836 1.00 94.31 390 GLN A O 1
ATOM 3232 N N . TRP A 1 391 ? -7.741 -1.924 11.042 1.00 91.25 391 TRP A N 1
ATOM 3233 C CA . TRP A 1 391 ? -9.028 -2.294 10.456 1.00 91.25 391 TRP A CA 1
ATOM 3234 C C . TRP A 1 391 ? -9.661 -3.526 11.107 1.00 91.25 391 TRP A C 1
ATOM 3236 O O . TRP A 1 391 ? -8.973 -4.466 11.515 1.00 91.25 391 TRP A O 1
ATOM 3246 N N . TYR A 1 392 ? -10.991 -3.550 11.095 1.00 91.06 392 TYR A N 1
ATOM 3247 C CA . TYR A 1 392 ? -11.777 -4.767 11.240 1.00 91.06 392 TYR A CA 1
ATOM 3248 C C . TYR A 1 392 ? -12.143 -5.333 9.860 1.00 91.06 392 TYR A C 1
ATOM 3250 O O . TYR A 1 392 ? -12.176 -4.622 8.854 1.00 91.06 392 TYR A O 1
ATOM 3258 N N . ASP A 1 393 ? -12.405 -6.633 9.806 1.00 88.50 393 ASP A N 1
ATOM 3259 C CA . ASP A 1 393 ? -12.953 -7.322 8.637 1.00 88.50 393 ASP A CA 1
ATOM 3260 C C . ASP A 1 393 ? -14.063 -8.272 9.085 1.00 88.50 393 ASP A C 1
ATOM 3262 O O . ASP A 1 393 ? -14.060 -8.722 10.234 1.00 88.50 393 ASP A O 1
ATOM 3266 N N . PHE A 1 394 ? -14.991 -8.621 8.195 1.00 85.00 394 PHE A N 1
ATOM 3267 C CA . PHE A 1 394 ? -16.012 -9.610 8.535 1.00 85.00 394 PHE A CA 1
ATOM 3268 C C . PHE A 1 394 ? -15.357 -10.954 8.858 1.00 85.00 394 PHE A C 1
ATOM 3270 O O . PHE A 1 394 ? -14.460 -11.442 8.158 1.00 85.00 394 PHE A O 1
ATOM 3277 N N . LYS A 1 395 ? -15.800 -11.573 9.955 1.00 84.81 395 LYS A N 1
ATOM 3278 C CA . LYS A 1 395 ? -15.265 -12.863 10.397 1.00 84.81 395 LYS A CA 1
ATOM 3279 C C . LYS A 1 395 ? -15.578 -13.964 9.388 1.00 84.81 395 LYS A C 1
ATOM 3281 O O . LYS A 1 395 ? -14.719 -14.803 9.114 1.00 84.81 395 LYS A O 1
ATOM 3286 N N . SER A 1 396 ? -16.797 -13.954 8.849 1.00 78.00 396 SER A N 1
ATOM 3287 C CA . SER A 1 396 ? -17.343 -14.997 7.984 1.00 78.00 396 SER A CA 1
ATOM 3288 C C . SER A 1 396 ? -18.086 -14.391 6.806 1.00 78.00 396 SER A C 1
ATOM 3290 O O . SER A 1 396 ? -18.969 -13.557 6.991 1.00 78.00 396 SER A O 1
ATOM 3292 N N . LYS A 1 397 ? -17.787 -14.894 5.600 1.00 74.38 397 LYS A N 1
ATOM 3293 C CA . LYS A 1 397 ? -18.524 -14.504 4.395 1.00 74.38 397 LYS A CA 1
ATOM 3294 C C . LYS A 1 397 ? -19.942 -15.058 4.345 1.00 74.38 397 LYS A C 1
ATOM 3296 O O . LYS A 1 397 ? -20.829 -14.410 3.805 1.00 74.38 397 LYS A O 1
ATOM 3301 N N . LYS A 1 398 ? -20.159 -16.236 4.933 1.00 74.81 398 LYS A N 1
ATOM 3302 C CA . LYS A 1 398 ? -21.461 -16.921 4.934 1.00 74.81 398 LYS A CA 1
ATOM 3303 C C . LYS A 1 398 ? -22.383 -16.433 6.049 1.00 74.81 398 LYS A C 1
ATOM 3305 O O . LYS A 1 398 ? -23.593 -16.437 5.883 1.00 74.81 398 LYS A O 1
ATOM 3310 N N . THR A 1 399 ? -21.804 -16.028 7.176 1.00 80.06 399 THR A N 1
ATOM 3311 C CA . THR A 1 399 ? -22.529 -15.583 8.376 1.00 80.06 399 THR A CA 1
ATOM 3312 C C . THR A 1 399 ? -21.959 -14.247 8.865 1.00 80.06 399 THR A C 1
ATOM 3314 O O . THR A 1 399 ? -21.323 -14.200 9.921 1.00 80.06 399 THR A O 1
ATOM 3317 N N . PRO A 1 400 ? -22.112 -13.171 8.072 1.00 80.75 400 PRO A N 1
ATOM 3318 C CA . PRO A 1 400 ? -21.562 -11.855 8.400 1.00 80.75 400 PRO A CA 1
ATOM 3319 C C . PRO A 1 400 ? -22.259 -11.173 9.578 1.00 80.75 400 PRO A C 1
ATOM 3321 O O . PRO A 1 400 ? -21.653 -10.323 10.223 1.00 80.75 400 PRO A O 1
ATOM 3324 N N . PHE A 1 401 ? -23.504 -11.551 9.873 1.00 84.44 401 PHE A N 1
ATOM 3325 C CA . PHE A 1 401 ? -24.288 -10.992 10.968 1.00 84.44 401 PHE A CA 1
ATOM 3326 C C . PHE A 1 401 ? -24.687 -12.086 11.953 1.00 84.44 401 PHE A C 1
ATOM 3328 O O . PHE A 1 401 ? -25.112 -13.170 11.550 1.00 84.44 401 PHE A O 1
ATOM 3335 N N . VAL A 1 402 ? -24.585 -11.783 13.245 1.00 81.44 402 VAL A N 1
ATOM 3336 C CA . VAL A 1 402 ? -25.137 -12.598 14.334 1.00 81.44 402 VAL A CA 1
ATOM 3337 C C . VAL A 1 402 ? -25.874 -11.650 15.271 1.00 81.44 402 VAL A C 1
ATOM 3339 O O . VAL A 1 402 ? -25.368 -10.573 15.575 1.00 81.44 402 VAL A O 1
ATOM 3342 N N . TYR A 1 403 ? -27.091 -12.013 15.687 1.00 82.38 403 TYR A N 1
ATOM 3343 C CA . TYR A 1 403 ? -27.980 -11.128 16.459 1.00 82.38 403 TYR A CA 1
ATOM 3344 C C . TYR A 1 403 ? -28.238 -9.772 15.774 1.00 82.38 403 TYR A C 1
ATOM 3346 O O . TYR A 1 403 ? -28.358 -8.748 16.437 1.00 82.38 403 TYR A O 1
ATOM 3354 N N . SER A 1 404 ? -28.269 -9.762 14.436 1.00 80.44 404 SER A N 1
ATOM 3355 C CA . SER A 1 404 ? -28.372 -8.550 13.603 1.00 80.44 404 SER A CA 1
ATOM 3356 C C . SER A 1 404 ? -27.195 -7.565 13.729 1.00 80.44 404 SER A C 1
ATOM 3358 O O . SER A 1 404 ? -27.238 -6.479 13.152 1.00 80.44 404 SER A O 1
ATOM 3360 N N . CYS A 1 405 ? -26.115 -7.955 14.409 1.00 83.62 405 CYS A N 1
ATOM 3361 C CA . CYS A 1 405 ? -24.880 -7.187 14.522 1.00 83.62 405 CYS A CA 1
ATOM 3362 C C . CYS A 1 405 ? -23.806 -7.744 13.571 1.00 83.62 405 CYS A C 1
ATOM 3364 O O . CYS A 1 405 ? -23.661 -8.968 13.472 1.00 83.62 405 CYS A O 1
ATOM 3366 N N . PRO A 1 406 ? -23.017 -6.886 12.899 1.00 87.25 406 PRO A N 1
ATOM 3367 C CA . PRO A 1 406 ? -21.825 -7.303 12.166 1.00 87.25 406 PRO A CA 1
ATOM 3368 C C . PRO A 1 406 ? -20.871 -8.105 13.056 1.00 87.25 406 PRO A C 1
ATOM 3370 O O . PRO A 1 406 ? -20.458 -7.625 14.113 1.00 87.25 406 PRO A O 1
ATOM 3373 N N . LEU A 1 407 ? -20.514 -9.314 12.615 1.00 89.38 407 LEU A N 1
ATOM 3374 C CA . LEU A 1 407 ? -19.511 -10.164 13.245 1.00 89.38 407 LEU A CA 1
ATOM 3375 C C . LEU A 1 407 ? -18.148 -9.903 12.597 1.00 89.38 407 LEU A C 1
ATOM 3377 O O . LEU A 1 407 ? -17.896 -10.258 11.441 1.00 89.38 407 LEU A O 1
ATOM 3381 N N . LEU A 1 408 ? -17.247 -9.322 13.376 1.00 91.69 408 LEU A N 1
ATOM 3382 C CA . LEU A 1 408 ? -15.962 -8.812 12.926 1.00 91.69 408 LEU A CA 1
ATOM 3383 C C . LEU A 1 408 ? -14.781 -9.564 13.546 1.00 91.69 408 LEU A C 1
ATOM 3385 O O . LEU A 1 408 ? -14.882 -10.179 14.605 1.00 91.69 408 LEU A O 1
ATOM 3389 N N . LYS A 1 409 ? -13.627 -9.455 12.892 1.00 91.88 409 LYS A N 1
ATOM 3390 C CA . LYS A 1 409 ? -12.298 -9.796 13.410 1.00 91.88 409 LYS A CA 1
ATOM 3391 C C . LYS A 1 409 ? -11.358 -8.620 13.191 1.00 91.88 409 LYS A C 1
ATOM 3393 O O . LYS A 1 409 ? -11.460 -7.926 12.181 1.00 91.88 409 LYS A O 1
ATOM 3398 N N . LEU A 1 410 ? -10.422 -8.421 14.107 1.00 90.31 410 LEU A N 1
ATOM 3399 C CA . LEU A 1 410 ? -9.361 -7.438 13.926 1.00 90.31 410 LEU A CA 1
ATOM 3400 C C . LEU A 1 410 ? -8.326 -7.994 12.934 1.00 90.31 410 LEU A C 1
ATOM 3402 O O . LEU A 1 410 ? -7.955 -9.166 13.018 1.00 90.31 410 LEU A O 1
ATOM 3406 N N . VAL A 1 411 ? -7.874 -7.183 11.978 1.00 88.44 411 VAL A N 1
ATOM 3407 C CA . VAL A 1 411 ? -6.858 -7.591 10.994 1.00 88.44 411 VAL A CA 1
ATOM 3408 C C . VAL A 1 411 ? -5.574 -6.785 11.163 1.00 88.44 411 VAL A C 1
ATOM 3410 O O . VAL A 1 411 ? -5.586 -5.660 11.655 1.00 88.44 411 VAL A O 1
ATOM 3413 N N . GLU A 1 412 ? -4.441 -7.346 10.745 1.00 88.19 412 GLU A N 1
ATOM 3414 C CA . GLU A 1 412 ? -3.126 -6.684 10.790 1.00 88.19 412 GLU A CA 1
ATOM 3415 C C . GLU A 1 412 ? -2.938 -5.705 9.618 1.00 88.19 412 GLU A C 1
ATOM 3417 O O . GLU A 1 412 ? -1.914 -5.702 8.940 1.00 88.19 412 GLU A O 1
ATOM 3422 N N . ILE A 1 413 ? -3.960 -4.896 9.341 1.00 83.31 413 ILE A N 1
ATOM 3423 C CA . ILE A 1 413 ? -3.926 -3.874 8.296 1.00 83.31 413 ILE A CA 1
ATOM 3424 C C . ILE A 1 413 ? -4.052 -2.518 8.976 1.00 83.31 413 ILE A C 1
ATOM 3426 O O . ILE A 1 413 ? -4.990 -2.298 9.746 1.00 83.31 413 ILE A O 1
ATOM 3430 N N . TYR A 1 414 ? -3.120 -1.624 8.654 1.00 89.88 414 TYR A N 1
ATOM 3431 C CA . TYR A 1 414 ? -2.970 -0.315 9.276 1.00 89.88 414 TYR A CA 1
ATOM 3432 C C . TYR A 1 414 ? -2.816 0.752 8.205 1.00 89.88 414 TYR A C 1
ATOM 3434 O O . TYR A 1 414 ? -2.085 0.545 7.235 1.00 89.88 414 TYR A O 1
ATOM 3442 N N . ASN A 1 415 ? -3.492 1.884 8.376 1.00 89.25 415 ASN A N 1
ATOM 3443 C CA . ASN A 1 415 ? -3.384 3.025 7.472 1.00 89.25 415 ASN A CA 1
ATOM 3444 C C . ASN A 1 415 ? -3.634 4.328 8.231 1.00 89.25 415 ASN A C 1
ATOM 3446 O O . ASN A 1 415 ? -4.350 4.336 9.234 1.00 89.25 415 ASN A O 1
ATOM 3450 N N . PHE A 1 416 ? -3.089 5.429 7.714 1.00 91.50 416 PHE A N 1
ATOM 3451 C CA . PHE A 1 416 ? -3.632 6.744 8.027 1.00 91.50 416 PHE A CA 1
ATOM 3452 C C . PHE A 1 416 ? -4.891 6.994 7.211 1.00 91.50 416 PHE A C 1
ATOM 3454 O O . PHE A 1 416 ? -4.938 6.692 6.018 1.00 91.50 416 PHE A O 1
ATOM 3461 N N . ILE A 1 417 ? -5.883 7.569 7.873 1.00 88.88 417 ILE A N 1
ATOM 3462 C CA . ILE A 1 417 ? -7.071 8.146 7.256 1.00 88.88 417 ILE A CA 1
ATOM 3463 C C . ILE A 1 417 ? -7.196 9.593 7.717 1.00 88.88 417 ILE A C 1
ATOM 3465 O O . ILE A 1 417 ? -6.730 9.940 8.804 1.00 88.88 417 ILE A O 1
ATOM 3469 N N . GLU A 1 418 ? -7.841 10.430 6.919 1.00 88.31 418 GLU A N 1
ATOM 3470 C CA . GLU A 1 418 ? -8.210 11.770 7.364 1.00 88.31 418 GLU A CA 1
ATOM 3471 C C . GLU A 1 418 ? -9.324 11.688 8.407 1.00 88.31 418 GLU A C 1
ATOM 3473 O O . GLU A 1 418 ? -10.242 10.877 8.295 1.00 88.31 418 GLU A O 1
ATOM 3478 N N . ILE A 1 419 ? -9.241 12.529 9.438 1.00 89.31 419 ILE A N 1
ATOM 3479 C CA . ILE A 1 419 ? -10.244 12.576 10.511 1.00 89.31 419 ILE A CA 1
ATOM 3480 C C . ILE A 1 419 ? -11.622 12.941 9.946 1.00 89.31 419 ILE A C 1
ATOM 3482 O O . ILE A 1 419 ? -12.633 12.461 10.449 1.00 89.31 419 ILE A O 1
ATOM 3486 N N . GLU A 1 420 ? -11.672 13.735 8.876 1.00 83.88 420 GLU A N 1
ATOM 3487 C CA . GLU A 1 420 ? -12.924 14.103 8.206 1.00 83.88 420 GLU A CA 1
ATOM 3488 C C . GLU A 1 420 ? -13.614 12.922 7.506 1.00 83.88 420 GLU A C 1
ATOM 3490 O O . GLU A 1 420 ? -14.828 12.956 7.324 1.00 83.88 420 GLU A O 1
ATOM 3495 N N . ALA A 1 421 ? -12.881 11.850 7.184 1.00 82.50 421 ALA A N 1
ATOM 3496 C CA . ALA A 1 421 ? -13.452 10.645 6.587 1.00 82.50 421 ALA A CA 1
ATOM 3497 C C . ALA A 1 421 ? -14.236 9.780 7.596 1.00 82.50 421 ALA A C 1
ATOM 3499 O O . ALA A 1 421 ? -14.887 8.816 7.188 1.00 82.50 421 ALA A O 1
ATOM 3500 N N . ILE A 1 422 ? -14.150 10.088 8.893 1.00 87.19 422 ILE A N 1
ATOM 3501 C CA . ILE A 1 422 ? -14.840 9.370 9.966 1.00 87.19 422 ILE A CA 1
ATOM 3502 C C . ILE A 1 422 ? -16.293 9.839 10.022 1.00 87.19 422 ILE A C 1
ATOM 3504 O O . ILE A 1 422 ? -16.555 11.009 10.294 1.00 87.19 422 ILE A O 1
ATOM 3508 N N . GLU A 1 423 ? -17.237 8.922 9.819 1.00 83.81 423 GLU A N 1
ATOM 3509 C CA . GLU A 1 423 ? -18.666 9.249 9.886 1.00 83.81 423 GLU A CA 1
ATOM 3510 C C . GLU A 1 423 ? -19.162 9.289 11.328 1.00 83.81 423 GLU A C 1
ATOM 3512 O O . GLU A 1 423 ? -19.760 10.268 11.781 1.00 83.81 423 GLU A O 1
ATOM 3517 N N . GLU A 1 424 ? -18.869 8.230 12.078 1.00 87.62 424 GLU A N 1
ATOM 3518 C CA . GLU A 1 424 ? -19.326 8.084 13.452 1.00 87.62 424 GLU A CA 1
ATOM 3519 C C . GLU A 1 424 ? -18.351 7.269 14.304 1.00 87.62 424 GLU A C 1
ATOM 3521 O O . GLU A 1 424 ? -17.518 6.497 13.817 1.00 87.62 424 GLU A O 1
ATOM 3526 N N . ILE A 1 425 ? -18.465 7.464 15.616 1.00 89.88 425 ILE A N 1
ATOM 3527 C CA . ILE A 1 425 ? -17.804 6.630 16.613 1.00 89.88 425 ILE A CA 1
ATOM 3528 C C . ILE A 1 425 ? -18.759 5.489 16.932 1.00 89.88 425 ILE A C 1
ATOM 3530 O O . ILE A 1 425 ? -19.888 5.729 17.347 1.00 89.88 425 ILE A O 1
ATOM 3534 N N . VAL A 1 426 ? -18.288 4.257 16.779 1.00 90.00 426 VAL A N 1
ATOM 3535 C CA . VAL A 1 426 ? -19.090 3.055 17.011 1.00 90.00 426 VAL A CA 1
ATOM 3536 C C . VAL A 1 426 ? -18.633 2.311 18.253 1.00 90.00 426 VAL A C 1
ATOM 3538 O O . VAL A 1 426 ? -17.470 2.363 18.666 1.00 90.00 426 VAL A O 1
ATOM 3541 N N . HIS A 1 427 ? -19.552 1.555 18.841 1.00 88.56 427 HIS A N 1
ATOM 3542 C CA . HIS A 1 427 ? -19.245 0.693 19.968 1.00 88.56 427 HIS A CA 1
ATOM 3543 C C . HIS A 1 427 ? -19.028 -0.744 19.491 1.00 88.56 427 HIS A C 1
ATOM 3545 O O . HIS A 1 427 ? -19.969 -1.429 19.097 1.00 88.56 427 HIS A O 1
ATOM 3551 N N . ILE A 1 428 ? -17.778 -1.208 19.528 1.00 88.81 428 ILE A N 1
ATOM 3552 C CA . ILE A 1 428 ? -17.402 -2.569 19.134 1.00 88.81 428 ILE A CA 1
ATOM 3553 C C . ILE A 1 428 ? -17.021 -3.358 20.381 1.00 88.81 428 ILE A C 1
ATOM 3555 O O . ILE A 1 428 ? -16.117 -2.965 21.119 1.00 88.81 428 ILE A O 1
ATOM 3559 N N . VAL A 1 429 ? -17.713 -4.473 20.608 1.00 87.19 429 VAL A N 1
ATOM 3560 C CA . VAL A 1 429 ? -17.592 -5.282 21.827 1.00 87.19 429 VAL A CA 1
ATOM 3561 C C . VAL A 1 429 ? -16.949 -6.621 21.493 1.00 87.19 429 VAL A C 1
ATOM 3563 O O . VAL A 1 429 ? -17.395 -7.271 20.545 1.00 87.19 429 VAL A O 1
ATOM 3566 N N . PRO A 1 430 ? -15.924 -7.066 22.239 1.00 86.69 430 PRO A N 1
ATOM 3567 C CA . PRO A 1 430 ? -15.400 -8.414 22.086 1.00 86.69 430 PRO A CA 1
ATOM 3568 C C . PRO A 1 430 ? -16.453 -9.441 22.505 1.00 86.69 430 PRO A C 1
ATOM 3570 O O . PRO A 1 430 ? -17.159 -9.276 23.501 1.00 86.69 430 PRO A O 1
ATOM 3573 N N . ARG A 1 431 ? -16.538 -10.530 21.753 1.00 82.25 431 ARG A N 1
ATOM 3574 C CA . ARG A 1 431 ? -17.382 -11.668 22.092 1.00 82.25 431 ARG A CA 1
ATOM 3575 C C . ARG A 1 431 ? -16.763 -12.444 23.263 1.00 82.25 431 ARG A C 1
ATOM 3577 O O . ARG A 1 431 ? -15.576 -12.748 23.251 1.00 82.25 431 ARG A O 1
ATOM 3584 N N . PHE A 1 432 ? -17.569 -12.751 24.279 1.00 76.69 432 PHE A N 1
ATOM 3585 C CA . PHE A 1 432 ? -17.086 -13.260 25.571 1.00 76.69 432 PHE A CA 1
ATOM 3586 C C . PHE A 1 432 ? -16.445 -14.659 25.497 1.00 76.69 432 PHE A C 1
ATOM 3588 O O . PHE A 1 432 ? -15.473 -14.934 26.193 1.00 76.69 432 PHE A O 1
ATOM 3595 N N . ASP A 1 433 ? -16.975 -15.543 24.651 1.00 78.31 433 ASP A N 1
ATOM 3596 C CA . ASP A 1 433 ? -16.608 -16.962 24.547 1.00 78.31 433 ASP A CA 1
ATOM 3597 C C . ASP A 1 433 ? -15.498 -17.256 23.523 1.00 78.31 433 ASP A C 1
ATOM 3599 O O . ASP A 1 433 ? -15.005 -18.381 23.440 1.00 78.31 433 ASP A O 1
ATOM 3603 N N . THR A 1 434 ? -15.069 -16.262 22.744 1.00 77.06 434 THR A N 1
ATOM 3604 C CA . THR A 1 434 ? -14.167 -16.465 21.599 1.00 77.06 434 THR A CA 1
ATOM 3605 C C . THR A 1 434 ? -13.084 -15.397 21.531 1.00 77.06 434 THR A C 1
ATOM 3607 O O . THR A 1 434 ? -13.349 -14.218 21.743 1.00 77.06 434 THR A O 1
ATOM 3610 N N . LYS A 1 435 ? -11.865 -15.786 21.144 1.00 78.12 435 LYS A N 1
ATOM 3611 C CA . LYS A 1 435 ? -10.788 -14.828 20.856 1.00 78.12 435 LYS A CA 1
ATOM 3612 C C . LYS A 1 435 ? -10.958 -14.217 19.461 1.00 78.12 435 LYS A C 1
ATOM 3614 O O . LYS A 1 435 ? -11.332 -14.916 18.518 1.00 78.12 435 LYS A O 1
ATOM 3619 N N . ASP A 1 436 ? -10.633 -12.932 19.338 1.00 82.56 436 ASP A N 1
ATOM 3620 C CA . ASP A 1 436 ? -10.608 -12.177 18.076 1.00 82.56 436 ASP A CA 1
ATOM 3621 C C . ASP A 1 436 ? -11.935 -12.193 17.294 1.00 82.56 436 ASP A C 1
ATOM 3623 O O . ASP A 1 436 ? -11.956 -12.256 16.058 1.00 82.56 436 ASP A O 1
ATOM 3627 N N . GLU A 1 437 ? -13.054 -12.154 18.016 1.00 88.56 437 GLU A N 1
ATOM 3628 C CA . GLU A 1 437 ? -14.385 -11.919 17.459 1.00 88.56 437 GLU A CA 1
ATOM 3629 C C . GLU A 1 437 ? -15.032 -10.736 18.156 1.00 88.56 437 GLU A C 1
ATOM 3631 O O . GLU A 1 437 ? -14.969 -10.600 19.379 1.00 88.56 437 GLU A O 1
ATOM 3636 N N . TYR A 1 438 ? -15.656 -9.881 17.359 1.00 89.50 438 TYR A N 1
ATOM 3637 C CA . TYR A 1 438 ? -16.221 -8.631 17.824 1.00 89.50 438 TYR A CA 1
ATOM 3638 C C . TYR A 1 438 ? -17.584 -8.392 17.193 1.00 89.50 438 TYR A C 1
ATOM 3640 O O . TYR A 1 438 ? -17.817 -8.774 16.048 1.00 89.50 438 TYR A O 1
ATOM 3648 N N . PHE A 1 439 ? -18.453 -7.707 17.924 1.00 87.56 439 PHE A N 1
ATOM 3649 C CA . PHE A 1 439 ? -19.735 -7.234 17.424 1.00 87.56 439 PHE A CA 1
ATOM 3650 C C . PHE A 1 439 ? -19.758 -5.720 17.380 1.00 87.56 439 PHE A C 1
ATOM 3652 O O . PHE A 1 439 ? -19.413 -5.071 18.367 1.00 87.56 439 PHE A O 1
ATOM 3659 N N . VAL A 1 440 ? -20.218 -5.160 16.263 1.00 86.50 440 VAL A N 1
ATOM 3660 C CA . VAL A 1 440 ? -20.641 -3.757 16.241 1.00 86.50 440 VAL A CA 1
ATOM 3661 C C . VAL A 1 440 ? -21.995 -3.689 16.923 1.00 86.50 440 VAL A C 1
ATOM 3663 O O . VAL A 1 440 ? -22.956 -4.305 16.465 1.00 86.50 440 VAL A O 1
ATOM 3666 N N . ASN A 1 441 ? -22.067 -2.986 18.045 1.00 80.56 441 ASN A N 1
ATOM 3667 C CA . ASN A 1 441 ? -23.301 -2.843 18.788 1.00 80.56 441 ASN A CA 1
ATOM 3668 C C . ASN A 1 441 ? -24.196 -1.799 18.110 1.00 80.56 441 ASN A C 1
ATOM 3670 O O . ASN A 1 441 ? -23.912 -0.607 18.183 1.00 80.56 441 ASN A O 1
ATOM 3674 N N . LYS A 1 442 ? -25.278 -2.263 17.479 1.00 74.88 442 LYS A N 1
ATOM 3675 C CA . LYS A 1 442 ? -26.299 -1.419 16.838 1.00 74.88 442 LYS A CA 1
ATOM 3676 C C . LYS A 1 442 ? -27.448 -1.008 17.770 1.00 74.88 442 LYS A C 1
ATOM 3678 O O . LYS A 1 442 ? -28.366 -0.330 17.330 1.00 74.88 442 LYS A O 1
ATOM 3683 N N . PHE A 1 443 ? -27.430 -1.449 19.028 1.00 66.75 443 PHE A N 1
ATOM 3684 C CA . PHE A 1 443 ? -28.550 -1.311 19.969 1.00 66.75 443 PHE A CA 1
ATOM 3685 C C . PHE A 1 443 ? -28.278 -0.329 21.116 1.00 66.75 443 PHE A C 1
ATOM 3687 O O . PHE A 1 443 ? -29.104 -0.201 22.018 1.00 66.75 443 PHE A O 1
ATOM 3694 N N . ILE A 1 444 ? -27.121 0.340 21.115 1.00 55.34 444 ILE A N 1
ATOM 3695 C CA . ILE A 1 444 ? -26.873 1.468 22.017 1.00 55.34 444 ILE A CA 1
ATOM 3696 C C . ILE A 1 444 ? -27.487 2.699 21.353 1.00 55.34 444 ILE A C 1
ATOM 3698 O O . ILE A 1 444 ? -26.982 3.154 20.329 1.00 55.34 444 ILE A O 1
ATOM 3702 N N . PHE A 1 445 ? -28.595 3.162 21.928 1.00 45.94 445 PHE A N 1
ATOM 3703 C CA . PHE A 1 445 ? -29.217 4.452 21.642 1.00 45.94 445 PHE A CA 1
ATOM 3704 C C . PHE A 1 445 ? -28.601 5.541 22.516 1.00 45.94 445 PHE A C 1
ATOM 3706 O O . PHE A 1 445 ? -28.306 5.236 23.699 1.00 45.94 445 PHE A O 1
#